Protein AF-A0A966TMI7-F1 (afdb_monomer)

Foldseek 3Di:
DDDDDDDDDDDDDPPPPPDPDDDDPDDDDDDDDDDDDDDDDDDPPPPCPPPPPPPPFDPDPVRVVVVVVVCCVCVLQVPPCVVPPQLVVLLVVLCVVLVADDDLLSVLSSLLSVLVVSLVSLVVVLVVLLVCLQPPFFDLLVLCVQLVPPCCPPCSVVLRDPDDLLVLLVLLLVLLLVFLPQPPQPPPPPPPPDPDDDDDDDDDDDDDDDDDDDDDDDDDDDDDDDDDDDDDDDDDDDDDDDDDDPDPPPPDPPPQDPLNVLSNVLSVVSNVQSVDRHDCVVCVVNLVSVVVNLVCLCVLHGRRNVSCVVVVPCSSSNSSVCSNCVVVSVVSRVVSSVVSSVCSVPVVSSVVSSVVSVVSSVVSVVVSVVVVVVVVVVVD

Sequence (380 aa):
DKEMQASAAGSGSPDDGFGWTPAGAGQASALRSAPKGVAHGQEEKRLKRPLSKRSGGPQSAAGRARASRNAIKHGAYSLHPTQLDVYHEKLCGVEEELKPKGVIAQTLCQDIAHSLVKLQTLNCHERERIRKAEHDAVNLKELASRVDFPWPQTHLENLGSPQALGRLQSEVLRVWRKLAKPPTLPNQTPPRSRPSAKAKPTFKRQALQHKFPGAGPGPTSETQAQVAPDAKRPGAVGLGEGRAQTGQEGISTALLCEADLRTQRMYWQACELFSSPLNQFEQDHFLQDMDVVMLDARQGLGYFGQRLARLGDISALVAYWLLRNQSKLQEATHQLKNERTIAVLTDEHICRAKAHVQRGLREGLNSLLEVQGLKLAHRA

Secondary structure (DSSP, 8-state):
--------------------PPP----------PPP----S---TTS-----S--SPP-SHHHHHHHHHHHIIIIIT---GGGSHHHHHHHHHHHHHH---SHHHHHHHHHHHHHHHHHHHHHHHHHHHHHHHHHSPP-HHHHHHHHT-S-TTTSGGGGTS---HHHHHHHHHHHHHHHSSPP--TT-----------------------------------------------------------------GGG--HHHHHHHHHHHHHHHHTTS---TTTTHHHHHHHHHHHHHHHTT-HHHHHHHHHHT--HHHHHHHHHHTHHHHHHHHHHHHHHHHHHHHT-HHHHHHHHHHHHHHHHHHHHHHHHHHHHHHTT-

pLDDT: mean 76.61, std 23.29, range [31.44, 98.06]

Radius of gyration: 38.31 Å; Cα contacts (8 Å, |Δi|>4): 198; chains: 1; bounding box: 106×89×101 Å

Structure (mmCIF, N/CA/C/O backbone):
data_AF-A0A966TMI7-F1
#
_entry.id   AF-A0A966TMI7-F1
#
loop_
_atom_site.group_PDB
_atom_site.id
_atom_site.type_symbol
_atom_site.label_atom_id
_atom_site.label_alt_id
_atom_site.label_comp_id
_atom_site.label_asym_id
_atom_site.label_entity_id
_atom_site.label_seq_id
_atom_site.pdbx_PDB_ins_code
_atom_site.Cartn_x
_atom_site.Cartn_y
_atom_site.Cartn_z
_atom_site.occupancy
_atom_site.B_iso_or_equiv
_atom_site.auth_seq_id
_atom_site.auth_comp_id
_atom_site.auth_asym_id
_atom_site.auth_atom_id
_atom_site.pdbx_PDB_model_num
ATOM 1 N N . ASP A 1 1 ? 44.356 -4.943 39.336 1.00 56.78 1 ASP A N 1
ATOM 2 C CA . ASP A 1 1 ? 43.702 -6.192 39.768 1.00 56.78 1 ASP A CA 1
ATOM 3 C C . ASP A 1 1 ? 43.068 -6.080 41.141 1.00 56.78 1 ASP A C 1
ATOM 5 O O . ASP A 1 1 ? 43.703 -6.391 42.141 1.00 56.78 1 ASP A O 1
ATOM 9 N N . LYS A 1 2 ? 41.825 -5.588 41.160 1.00 47.22 2 LYS A N 1
ATOM 10 C CA . LYS A 1 2 ? 40.715 -5.948 42.060 1.00 47.22 2 LYS A CA 1
ATOM 11 C C . LYS A 1 2 ? 39.625 -4.880 41.952 1.00 47.22 2 LYS A C 1
ATOM 13 O O . LYS A 1 2 ? 39.909 -3.700 42.087 1.00 47.22 2 LYS A O 1
ATOM 18 N N . GLU A 1 3 ? 38.420 -5.373 41.684 1.00 54.47 3 GLU A N 1
ATOM 19 C CA . GLU A 1 3 ? 37.110 -4.806 42.023 1.00 54.47 3 GLU A CA 1
ATOM 20 C C . GLU A 1 3 ? 36.828 -3.333 41.705 1.00 54.47 3 GLU A C 1
ATOM 22 O O . GLU A 1 3 ? 37.163 -2.439 42.471 1.00 54.47 3 GLU A O 1
ATOM 27 N N . MET A 1 4 ? 36.018 -3.112 40.665 1.00 51.66 4 MET A N 1
ATOM 28 C CA . MET A 1 4 ? 34.866 -2.209 40.756 1.00 51.66 4 MET A CA 1
ATOM 29 C C . MET A 1 4 ? 33.885 -2.458 39.598 1.00 51.66 4 MET A C 1
ATOM 31 O O . MET A 1 4 ? 34.252 -2.270 38.447 1.00 51.66 4 MET A O 1
ATOM 35 N N . GLN A 1 5 ? 32.657 -2.854 39.973 1.00 44.03 5 GLN A N 1
ATOM 36 C CA . GLN A 1 5 ? 31.355 -2.347 39.485 1.00 44.03 5 GLN A CA 1
ATOM 37 C C . GLN A 1 5 ? 31.008 -2.458 37.979 1.00 44.03 5 GLN A C 1
ATOM 39 O O . GLN A 1 5 ? 31.820 -2.203 37.111 1.00 44.03 5 GLN A O 1
ATOM 44 N N . ALA A 1 6 ? 29.778 -2.719 37.541 1.00 39.41 6 ALA A N 1
ATOM 45 C CA . ALA A 1 6 ? 28.525 -3.107 38.169 1.00 39.41 6 ALA A CA 1
ATOM 46 C C . ALA A 1 6 ? 27.569 -3.549 37.039 1.00 39.41 6 ALA A C 1
ATOM 48 O O . ALA A 1 6 ? 27.497 -2.929 35.982 1.00 39.41 6 ALA A O 1
ATOM 49 N N . SER A 1 7 ? 26.869 -4.647 37.295 1.00 41.81 7 SER A N 1
ATOM 50 C CA . SER A 1 7 ? 25.442 -4.894 37.059 1.00 41.81 7 SER A CA 1
ATOM 51 C C . SER A 1 7 ? 24.691 -4.027 36.030 1.00 41.81 7 SER A C 1
ATOM 53 O O . SER A 1 7 ? 24.310 -2.897 36.320 1.00 41.81 7 SER A O 1
ATOM 55 N N . ALA A 1 8 ? 24.300 -4.639 34.909 1.00 37.50 8 ALA A N 1
ATOM 56 C CA . ALA A 1 8 ? 23.123 -4.243 34.137 1.00 37.50 8 ALA A CA 1
ATOM 57 C C . ALA A 1 8 ? 22.189 -5.460 33.988 1.00 37.50 8 ALA A C 1
ATOM 59 O O . ALA A 1 8 ? 22.292 -6.242 33.047 1.00 37.50 8 ALA A O 1
ATOM 60 N N . ALA A 1 9 ? 21.301 -5.626 34.972 1.00 38.12 9 ALA A N 1
ATOM 61 C CA . ALA A 1 9 ? 20.015 -6.302 34.805 1.00 38.12 9 ALA A CA 1
ATOM 62 C C . ALA A 1 9 ? 19.117 -5.343 33.997 1.00 38.12 9 ALA A C 1
ATOM 64 O O . ALA A 1 9 ? 19.136 -4.141 34.233 1.00 38.12 9 ALA A O 1
ATOM 65 N N . GLY A 1 10 ? 18.424 -5.764 32.945 1.00 39.50 10 GLY A N 1
ATOM 66 C CA . GLY A 1 10 ? 17.250 -6.622 33.037 1.00 39.50 10 GLY A CA 1
ATOM 67 C C . GLY A 1 10 ? 16.024 -5.814 32.603 1.00 39.50 10 GLY A C 1
ATOM 68 O O . GLY A 1 10 ? 15.268 -5.342 33.440 1.00 39.50 10 GLY A O 1
ATOM 69 N N . SER A 1 11 ? 15.838 -5.629 31.294 1.00 36.69 11 SER A N 1
ATOM 70 C CA . SER A 1 11 ? 14.600 -5.091 30.717 1.00 36.69 11 SER A CA 1
ATOM 71 C C . SER A 1 11 ? 13.842 -6.232 30.037 1.00 36.69 11 SER A C 1
ATOM 73 O O . SER A 1 11 ? 13.956 -6.450 28.831 1.00 36.69 11 SER A O 1
ATOM 75 N N . GLY A 1 12 ? 13.116 -7.007 30.842 1.00 35.31 12 GLY A N 1
ATOM 76 C CA . GLY A 1 12 ? 12.092 -7.924 30.352 1.00 35.31 12 GLY A CA 1
ATOM 77 C C . GLY A 1 12 ? 10.888 -7.114 29.883 1.00 35.31 12 GLY A C 1
ATOM 78 O O . GLY A 1 12 ? 10.245 -6.437 30.680 1.00 35.31 12 GLY A O 1
ATOM 79 N N . SER A 1 13 ? 10.624 -7.147 28.581 1.00 38.28 13 SER A N 1
ATOM 80 C CA . SER A 1 13 ? 9.407 -6.606 27.982 1.00 38.28 13 SER A CA 1
ATOM 81 C C . SER A 1 13 ? 8.282 -7.633 28.180 1.00 38.28 13 SER A C 1
ATOM 83 O O . SER A 1 13 ? 8.487 -8.791 27.808 1.00 38.28 13 SER A O 1
ATOM 85 N N . PRO A 1 14 ? 7.136 -7.283 28.795 1.00 44.47 14 PRO A N 1
ATOM 86 C CA . PRO A 1 14 ? 5.994 -8.183 28.858 1.00 44.47 14 PRO A CA 1
ATOM 87 C C . PRO A 1 14 ? 5.310 -8.203 27.488 1.00 44.47 14 PRO A C 1
ATOM 89 O O . PRO A 1 14 ? 4.619 -7.269 27.083 1.00 44.47 14 PRO A O 1
ATOM 92 N N . ASP A 1 15 ? 5.590 -9.274 26.759 1.00 39.97 15 ASP A N 1
ATOM 93 C CA . ASP A 1 15 ? 4.954 -9.652 25.507 1.00 39.97 15 ASP A CA 1
ATOM 94 C C . ASP A 1 15 ? 3.575 -10.253 25.846 1.00 39.97 15 ASP A C 1
ATOM 96 O O . ASP A 1 15 ? 3.454 -11.445 26.133 1.00 39.97 15 ASP A O 1
ATOM 100 N N . ASP A 1 16 ? 2.530 -9.418 25.888 1.00 38.38 16 ASP A N 1
ATOM 101 C CA . ASP A 1 16 ? 1.133 -9.854 26.049 1.00 38.38 16 ASP A CA 1
ATOM 102 C C . ASP A 1 16 ? 0.631 -10.499 24.745 1.00 38.38 16 ASP A C 1
ATOM 104 O O . ASP A 1 16 ? -0.198 -9.969 23.996 1.00 38.38 16 ASP A O 1
ATOM 108 N N . GLY A 1 17 ? 1.171 -11.681 24.456 1.00 35.16 17 GLY A N 1
ATOM 109 C CA . GLY A 1 17 ? 0.734 -12.561 23.387 1.00 35.16 17 GLY A CA 1
ATOM 110 C C . GLY A 1 17 ? -0.626 -13.178 23.706 1.00 35.16 17 GLY A C 1
ATOM 111 O O . GLY A 1 17 ? -0.708 -14.291 24.219 1.00 35.16 17 GLY A O 1
ATOM 112 N N . PHE A 1 18 ? -1.715 -12.497 23.339 1.00 42.94 18 PHE A N 1
ATOM 113 C CA . PHE A 1 18 ? -3.044 -13.111 23.230 1.00 42.94 18 PHE A CA 1
ATOM 114 C C . PHE A 1 18 ? -3.078 -14.079 22.034 1.00 42.94 18 PHE A C 1
ATOM 116 O O . PHE A 1 18 ? -3.609 -13.785 20.960 1.00 42.94 18 PHE A O 1
ATOM 123 N N . GLY A 1 19 ? -2.481 -15.255 22.222 1.00 31.44 19 GLY A N 1
ATOM 124 C CA . GLY A 1 19 ? -2.544 -16.377 21.296 1.00 31.44 19 GLY A CA 1
ATOM 125 C C . GLY A 1 19 ? -3.925 -17.026 21.315 1.00 31.44 19 GLY A C 1
ATOM 126 O O . GLY A 1 19 ? -4.199 -17.903 22.129 1.00 31.44 19 GLY A O 1
ATOM 127 N N . TRP A 1 20 ? -4.794 -16.636 20.385 1.00 40.31 20 TRP A N 1
ATOM 128 C CA . TRP A 1 20 ? -5.977 -17.427 20.044 1.00 40.31 20 TRP A CA 1
ATOM 129 C C . TRP A 1 20 ? -5.531 -18.672 19.266 1.00 40.31 20 TRP A C 1
ATOM 131 O O . TRP A 1 20 ? -5.325 -18.618 18.054 1.00 40.31 20 TRP A O 1
ATOM 141 N N . THR A 1 21 ? -5.368 -19.802 19.954 1.00 36.94 21 THR A N 1
ATOM 142 C CA . THR A 1 21 ? -5.274 -21.115 19.301 1.00 36.94 21 THR A CA 1
ATOM 143 C C . THR A 1 21 ? -6.689 -21.648 19.045 1.00 36.94 21 THR A C 1
ATOM 145 O O . THR A 1 21 ? -7.499 -21.705 19.971 1.00 36.94 21 THR A O 1
ATOM 148 N N . PRO A 1 22 ? -7.051 -22.032 17.806 1.00 40.56 22 PRO A N 1
ATOM 149 C CA . PRO A 1 22 ? -8.308 -22.723 17.569 1.00 40.56 22 PRO A CA 1
ATOM 150 C C . PRO A 1 22 ? -8.202 -24.156 18.103 1.00 40.56 22 PRO A C 1
ATOM 152 O O . PRO A 1 22 ? -7.346 -24.937 17.688 1.00 40.56 22 PRO A O 1
ATOM 155 N N . ALA A 1 23 ? -9.077 -24.480 19.052 1.00 38.94 23 ALA A N 1
ATOM 156 C CA . ALA A 1 23 ? -9.167 -25.784 19.680 1.00 38.94 23 ALA A CA 1
ATOM 157 C C . ALA A 1 23 ? -9.450 -26.912 18.667 1.00 38.94 23 ALA A C 1
ATOM 159 O O . ALA A 1 23 ? -10.366 -26.836 17.849 1.00 38.94 23 ALA A O 1
ATOM 160 N N . GLY A 1 24 ? -8.628 -27.956 18.796 1.00 33.66 24 GLY A N 1
ATOM 161 C CA . GLY A 1 24 ? -8.784 -29.356 18.400 1.00 33.66 24 GLY A CA 1
ATOM 162 C C . GLY A 1 24 ? -10.010 -29.779 17.591 1.00 33.66 24 GLY A C 1
ATOM 163 O O . GLY A 1 24 ? -11.116 -29.908 18.112 1.00 33.66 24 GLY A O 1
ATOM 164 N N . ALA A 1 25 ? -9.747 -30.204 16.355 1.00 38.28 25 ALA A N 1
ATOM 165 C CA . ALA A 1 25 ? -10.561 -31.189 15.655 1.00 38.28 25 ALA A CA 1
ATOM 166 C C . ALA A 1 25 ? -10.426 -32.554 16.362 1.00 38.28 25 ALA A C 1
ATOM 168 O O . ALA A 1 25 ? -9.555 -33.361 16.041 1.00 38.28 25 ALA A O 1
ATOM 169 N N . GLY A 1 26 ? -11.274 -32.789 17.364 1.00 34.88 26 GLY A N 1
ATOM 170 C CA . GLY A 1 26 ? -11.438 -34.093 17.996 1.00 34.88 26 GLY A CA 1
ATOM 171 C C . GLY A 1 26 ? -12.101 -35.075 17.032 1.00 34.88 26 GLY A C 1
ATOM 172 O O . GLY A 1 26 ? -13.270 -34.923 16.681 1.00 34.88 26 GLY A O 1
ATOM 173 N N . GLN A 1 27 ? -11.346 -36.087 16.608 1.00 40.22 27 GLN A N 1
ATOM 174 C CA . GLN A 1 27 ? -11.879 -37.284 15.966 1.00 40.22 27 GLN A CA 1
ATOM 175 C C . GLN A 1 27 ? -12.645 -38.093 17.018 1.00 40.22 27 GLN A C 1
ATOM 177 O O . GLN A 1 27 ? -12.051 -38.600 17.967 1.00 40.22 27 GLN A O 1
ATOM 182 N N . ALA A 1 28 ? -13.962 -38.210 16.849 1.00 37.22 28 ALA A N 1
ATOM 183 C CA . ALA A 1 28 ? -14.799 -39.097 17.642 1.00 37.22 28 ALA A CA 1
ATOM 184 C C . ALA A 1 28 ? -15.343 -40.231 16.764 1.00 37.22 28 ALA A C 1
ATOM 186 O O . ALA A 1 28 ? -16.093 -40.024 15.812 1.00 37.22 28 ALA A O 1
ATOM 187 N N . SER A 1 29 ? -14.878 -41.418 17.137 1.00 36.81 29 SER A N 1
ATOM 188 C CA . SER A 1 29 ? -15.286 -42.787 16.852 1.00 36.81 29 SER A CA 1
ATOM 189 C C . SER A 1 29 ? -16.645 -43.049 16.204 1.00 36.81 29 SER A C 1
ATOM 191 O O . SER A 1 29 ? -17.704 -42.606 16.643 1.00 36.81 29 SER A O 1
ATOM 193 N N . ALA A 1 30 ? -16.572 -43.942 15.220 1.00 40.12 30 ALA A N 1
ATOM 194 C CA . ALA A 1 30 ? -17.668 -44.703 14.660 1.00 40.12 30 ALA A CA 1
ATOM 195 C C . ALA A 1 30 ? -18.235 -45.752 15.643 1.00 40.12 30 ALA A C 1
ATOM 197 O O . ALA A 1 30 ? -17.555 -46.205 16.562 1.00 40.12 30 ALA A O 1
ATOM 198 N N . LEU A 1 31 ? -19.446 -46.210 15.298 1.00 39.91 31 LEU A N 1
ATOM 199 C CA . LEU A 1 31 ? -20.137 -47.436 15.728 1.00 39.91 31 LEU A CA 1
ATOM 200 C C . LEU A 1 31 ? -20.840 -47.397 17.095 1.00 39.91 31 LEU A C 1
ATOM 202 O O . LEU A 1 31 ? -20.227 -47.647 18.128 1.00 39.91 31 LEU A O 1
ATOM 206 N N . ARG A 1 32 ? -22.179 -47.280 17.060 1.00 36.12 32 ARG A N 1
ATOM 207 C CA . ARG A 1 32 ? -23.099 -48.288 17.636 1.00 36.12 32 ARG A CA 1
ATOM 208 C C . ARG A 1 32 ? -24.574 -48.038 17.272 1.00 36.12 32 ARG A C 1
ATOM 210 O O . ARG A 1 32 ? -25.163 -47.028 17.627 1.00 36.12 32 ARG A O 1
ATOM 217 N N . SER A 1 33 ? -25.115 -49.019 16.545 1.00 38.03 33 SER A N 1
ATOM 218 C CA . SER A 1 33 ? -26.470 -49.603 16.606 1.00 38.03 33 SER A CA 1
ATOM 219 C C . SER A 1 33 ? -27.698 -48.700 16.804 1.00 38.03 33 SER A C 1
ATOM 221 O O . SER A 1 33 ? -28.004 -48.261 17.910 1.00 38.03 33 SER A O 1
ATOM 223 N N . ALA A 1 34 ? -28.494 -48.597 15.736 1.00 39.22 34 ALA A N 1
ATOM 224 C CA . ALA A 1 34 ? -29.881 -48.146 15.748 1.00 39.22 34 ALA A CA 1
ATOM 225 C C . ALA A 1 34 ? -30.833 -49.200 16.361 1.00 39.22 34 ALA A C 1
ATOM 227 O O . ALA A 1 34 ? -30.717 -50.382 16.018 1.00 39.22 34 ALA A O 1
ATOM 228 N N . PRO A 1 35 ? -31.823 -48.803 17.182 1.00 45.56 35 PRO A N 1
ATOM 229 C CA . PRO A 1 35 ? -32.962 -49.650 17.504 1.00 45.56 35 PRO A CA 1
ATOM 230 C C . PRO A 1 35 ? -34.033 -49.562 16.407 1.00 45.56 35 PRO A C 1
ATOM 232 O O . PRO A 1 35 ? -34.427 -48.486 15.954 1.00 45.56 35 PRO A O 1
ATOM 235 N N . LYS A 1 36 ? -34.496 -50.737 15.974 1.00 47.16 36 LYS A N 1
ATOM 236 C CA . LYS A 1 36 ? -35.622 -50.924 15.057 1.00 47.16 36 LYS A CA 1
ATOM 237 C C . LYS A 1 36 ? -36.948 -50.668 15.780 1.00 47.16 36 LYS A C 1
ATOM 239 O O . LYS A 1 36 ? -37.198 -51.274 16.812 1.00 47.16 36 LYS A O 1
ATOM 244 N N . GLY A 1 37 ? -37.815 -49.896 15.126 1.00 40.97 37 GLY A N 1
ATOM 245 C CA . GLY A 1 37 ? -39.253 -50.160 15.054 1.00 40.97 37 GLY A CA 1
ATOM 246 C C . GLY A 1 37 ? -40.121 -49.705 16.225 1.00 40.97 37 GLY A C 1
ATOM 247 O O . GLY A 1 37 ? -40.266 -50.424 17.202 1.00 40.97 37 GLY A O 1
ATOM 248 N N . VAL A 1 38 ? -40.857 -48.611 16.014 1.00 41.53 38 VAL A N 1
ATOM 249 C CA . VAL A 1 38 ? -42.263 -48.525 16.433 1.00 41.53 38 VAL A CA 1
ATOM 250 C C . VAL A 1 38 ? -43.048 -47.917 15.276 1.00 41.53 38 VAL A C 1
ATOM 252 O O . VAL A 1 38 ? -42.757 -46.814 14.813 1.00 41.53 38 VAL A O 1
ATOM 255 N N . ALA A 1 39 ? -43.999 -48.693 14.769 1.00 47.28 39 ALA A N 1
ATOM 256 C CA . ALA A 1 39 ? -44.943 -48.298 13.743 1.00 47.28 39 ALA A CA 1
ATOM 257 C C . ALA A 1 39 ? -46.219 -47.726 14.381 1.00 47.28 39 ALA A C 1
ATOM 259 O O . ALA A 1 39 ? -46.674 -48.215 15.408 1.00 47.28 39 ALA A O 1
ATOM 260 N N . HIS A 1 40 ? -46.797 -46.756 13.671 1.00 46.88 40 HIS A N 1
ATOM 261 C CA . HIS A 1 40 ? -48.177 -46.263 13.733 1.00 46.88 40 HIS A CA 1
ATOM 262 C C . HIS A 1 40 ? -48.668 -45.498 14.970 1.00 46.88 40 HIS A C 1
ATOM 264 O O . HIS A 1 40 ? -48.883 -46.040 16.045 1.00 46.88 40 HIS A O 1
ATOM 270 N N . GLY A 1 41 ? -49.015 -44.230 14.721 1.00 44.28 41 GLY A N 1
ATOM 271 C CA . GLY A 1 41 ? -49.832 -43.417 15.616 1.00 44.28 41 GLY A CA 1
ATOM 272 C C . GLY A 1 41 ? -49.989 -41.982 15.121 1.00 44.28 41 GLY A C 1
ATOM 273 O O . GLY A 1 41 ? -49.406 -41.082 15.698 1.00 44.28 41 GLY A O 1
ATOM 274 N N . GLN A 1 42 ? -50.766 -41.801 14.048 1.00 48.03 42 GLN A N 1
ATOM 275 C CA . GLN A 1 42 ? -51.334 -40.531 13.563 1.00 48.03 42 GLN A CA 1
ATOM 276 C C . GLN A 1 42 ? -50.353 -39.423 13.125 1.00 48.03 42 GLN A C 1
ATOM 278 O O . GLN A 1 42 ? -49.831 -38.638 13.908 1.00 48.03 42 GLN A O 1
ATOM 283 N N . GLU A 1 43 ? -50.187 -39.290 11.805 1.00 47.91 43 GLU A N 1
ATOM 284 C CA . GLU A 1 43 ? -49.639 -38.079 11.196 1.00 47.91 43 GLU A CA 1
ATOM 285 C C . GLU A 1 43 ? -50.588 -36.897 11.440 1.00 47.91 43 GLU A C 1
ATOM 287 O O . GLU A 1 43 ? -51.616 -36.745 10.774 1.00 47.91 43 GLU A O 1
ATOM 292 N N . GLU A 1 44 ? -50.229 -36.024 12.380 1.00 52.75 44 GLU A N 1
ATOM 293 C CA . GLU A 1 44 ? -50.842 -34.707 12.522 1.00 52.75 44 GLU A CA 1
ATOM 294 C C . GLU A 1 44 ? -50.634 -33.894 11.231 1.00 52.75 44 GLU A C 1
ATOM 296 O O . GLU A 1 44 ? -49.636 -33.191 11.040 1.00 52.75 44 GLU A O 1
ATOM 301 N N . LYS A 1 45 ? -51.634 -33.933 10.341 1.00 55.53 45 LYS A N 1
ATOM 302 C CA . LYS A 1 45 ? -51.738 -33.136 9.100 1.00 55.53 45 LYS A CA 1
ATOM 303 C C . LYS A 1 45 ? -51.652 -31.612 9.302 1.00 55.53 45 LYS A C 1
ATOM 305 O O . LYS A 1 45 ? -51.727 -30.864 8.330 1.00 55.53 45 LYS A O 1
ATOM 310 N N . ARG A 1 46 ? -51.490 -31.122 10.535 1.00 56.44 46 ARG A N 1
ATOM 311 C CA . ARG A 1 46 ? -51.383 -29.693 10.860 1.00 56.44 46 ARG A CA 1
ATOM 312 C C . ARG A 1 46 ? -49.954 -29.158 10.984 1.00 56.44 46 ARG A C 1
ATOM 314 O O . ARG A 1 46 ? -49.795 -27.944 10.908 1.00 56.44 46 ARG A O 1
ATOM 321 N N . LEU A 1 47 ? -48.927 -30.005 11.112 1.00 56.62 47 LEU A N 1
ATOM 322 C CA . LEU A 1 47 ? -47.565 -29.542 11.443 1.00 56.62 47 LEU A CA 1
ATOM 323 C C . LEU A 1 47 ? -46.525 -29.646 10.322 1.00 56.62 47 LEU A C 1
ATOM 325 O O . LEU A 1 47 ? -45.427 -29.115 10.459 1.00 56.62 47 LEU A O 1
ATOM 329 N N . LYS A 1 48 ? -46.861 -30.238 9.173 1.00 53.22 48 LYS A N 1
ATOM 330 C CA . LYS A 1 48 ? -45.962 -30.285 8.011 1.00 53.22 48 LYS A CA 1
ATOM 331 C C . LYS A 1 48 ? -46.575 -29.561 6.820 1.00 53.22 48 LYS A C 1
ATOM 333 O O . LYS A 1 48 ? -46.952 -30.177 5.828 1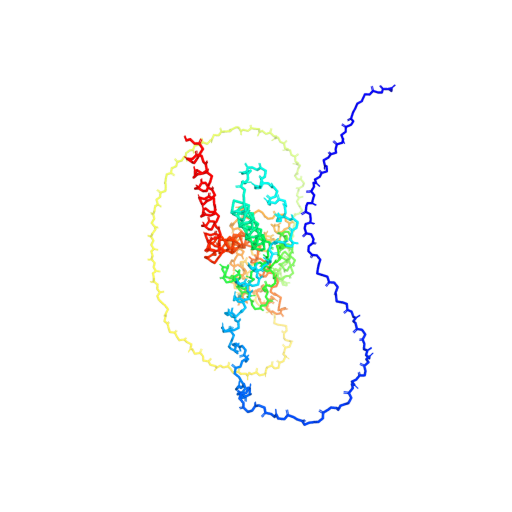.00 53.22 48 LYS A O 1
ATOM 338 N N . ARG A 1 49 ? -46.622 -28.223 6.879 1.00 61.97 49 ARG A N 1
ATOM 339 C CA . ARG A 1 49 ? -46.537 -27.459 5.624 1.00 61.97 49 ARG A CA 1
ATOM 340 C C . ARG A 1 49 ? -45.226 -27.910 4.971 1.00 61.97 49 ARG A C 1
ATOM 342 O O . ARG A 1 49 ? -44.200 -27.810 5.646 1.00 61.97 49 ARG A O 1
ATOM 349 N N . PRO A 1 50 ? -45.219 -28.441 3.735 1.00 57.25 50 PRO A N 1
ATOM 350 C CA . PRO A 1 50 ? -43.964 -28.721 3.059 1.00 57.25 50 PRO A CA 1
ATOM 351 C C . PRO A 1 50 ? -43.189 -27.409 3.067 1.00 57.25 50 PRO A C 1
ATOM 353 O O . PRO A 1 50 ? -43.675 -26.410 2.530 1.00 57.25 50 PRO A O 1
ATOM 356 N N . LEU A 1 51 ? -42.037 -27.373 3.748 1.00 55.62 51 LEU A N 1
ATOM 357 C CA . LEU A 1 51 ? -41.122 -26.255 3.604 1.00 55.62 51 LEU A CA 1
ATOM 358 C C . LEU A 1 51 ? -40.811 -26.213 2.113 1.00 55.62 51 LEU A C 1
ATOM 360 O O . LEU A 1 51 ? -40.069 -27.050 1.598 1.00 55.62 51 LEU A O 1
ATOM 364 N N . SER A 1 52 ? -41.461 -25.286 1.398 1.00 58.41 52 SER A N 1
ATOM 365 C CA . SER A 1 52 ? -41.131 -24.998 0.009 1.00 58.41 52 SER A CA 1
ATOM 366 C C . SER A 1 52 ? -39.615 -24.858 -0.038 1.00 58.41 52 SER A C 1
ATOM 368 O O . SER A 1 52 ? -39.058 -24.304 0.912 1.00 58.41 52 SER A O 1
ATOM 370 N N . LYS A 1 53 ? -38.963 -25.395 -1.074 1.00 59.00 53 LYS A N 1
ATOM 371 C CA . LYS A 1 53 ? -37.503 -25.435 -1.299 1.00 59.00 53 LYS A CA 1
ATOM 372 C C . LYS A 1 53 ? -36.859 -24.026 -1.350 1.00 59.00 53 LYS A C 1
ATOM 374 O O . LYS A 1 53 ? -36.210 -23.660 -2.320 1.00 59.00 53 LYS A O 1
ATOM 379 N N . ARG A 1 54 ? -37.100 -23.193 -0.341 1.00 53.12 54 ARG A N 1
ATOM 380 C CA . ARG A 1 54 ? -37.029 -21.727 -0.341 1.00 53.12 54 ARG A CA 1
ATOM 381 C C . ARG A 1 54 ? -36.401 -21.179 0.945 1.00 53.12 54 ARG A C 1
ATOM 383 O O . ARG A 1 54 ? -36.448 -19.979 1.172 1.00 53.12 54 ARG A O 1
ATOM 390 N N . SER A 1 55 ? -35.789 -22.038 1.763 1.00 60.38 55 SER A N 1
ATOM 391 C CA . SER A 1 55 ? -34.949 -21.635 2.901 1.00 60.38 55 SER A CA 1
ATOM 392 C C . SER A 1 55 ? -33.451 -21.825 2.637 1.00 60.38 55 SER A C 1
ATOM 394 O O . SER A 1 55 ? -32.651 -21.818 3.568 1.00 60.38 55 SER A O 1
ATOM 396 N N . GLY A 1 56 ? -33.045 -22.007 1.378 1.00 59.56 56 GLY A N 1
ATOM 397 C CA . GLY A 1 56 ? -31.645 -21.857 1.000 1.00 59.56 56 GLY A CA 1
ATOM 398 C C . GLY A 1 56 ? -31.340 -20.368 0.974 1.00 59.56 56 GLY A C 1
ATOM 399 O O . GLY A 1 56 ? -32.013 -19.638 0.250 1.00 59.56 56 GLY A O 1
ATOM 400 N N . GLY A 1 57 ? -30.386 -19.914 1.785 1.00 79.88 57 GLY A N 1
ATOM 401 C CA . GLY A 1 57 ? -29.984 -18.511 1.866 1.00 79.88 57 GLY A CA 1
ATOM 402 C C . GLY A 1 57 ? -29.692 -17.861 0.501 1.00 79.88 57 GLY A C 1
ATOM 403 O O . GLY A 1 57 ? -29.696 -18.522 -0.542 1.00 79.88 57 GLY A O 1
ATOM 404 N N . PRO A 1 58 ? -29.439 -16.544 0.484 1.00 84.25 58 PRO A N 1
ATOM 405 C CA . PRO A 1 58 ? -29.319 -15.787 -0.756 1.00 84.25 58 PRO A CA 1
ATOM 406 C C . PRO A 1 58 ? -28.335 -16.436 -1.744 1.00 84.25 58 PRO A C 1
ATOM 408 O O . PRO A 1 58 ? -27.160 -16.608 -1.437 1.00 84.25 58 PRO A O 1
ATOM 411 N N . GLN A 1 59 ? -28.825 -16.786 -2.937 1.00 84.44 59 GLN A N 1
ATOM 412 C CA . GLN A 1 59 ? -28.041 -17.476 -3.974 1.00 84.44 59 GLN A CA 1
ATOM 413 C C . GLN A 1 59 ? -27.145 -16.521 -4.778 1.00 84.44 59 GLN A C 1
ATOM 415 O O . GLN A 1 59 ? -26.142 -16.937 -5.356 1.00 84.44 59 GLN A O 1
ATOM 420 N N . SER A 1 60 ? -27.481 -15.227 -4.809 1.00 88.12 60 SER A N 1
ATOM 421 C CA . SER A 1 60 ? -26.695 -14.220 -5.522 1.00 88.12 60 SER A CA 1
ATOM 422 C C . SER A 1 60 ? -25.423 -13.853 -4.755 1.00 88.12 60 SER A C 1
ATOM 424 O O . SER A 1 60 ? -25.418 -13.819 -3.525 1.00 88.12 60 SER A O 1
ATOM 426 N N . ALA A 1 61 ? -24.344 -13.511 -5.468 1.00 83.75 61 ALA A N 1
ATOM 427 C CA . ALA A 1 61 ? -23.094 -13.064 -4.845 1.00 83.75 61 ALA A CA 1
ATOM 428 C C . ALA A 1 61 ? -23.311 -11.840 -3.932 1.00 83.75 61 ALA A C 1
ATOM 430 O O . ALA A 1 61 ? -22.823 -11.813 -2.804 1.00 83.75 61 ALA A O 1
ATOM 431 N N . ALA A 1 62 ? -24.134 -10.882 -4.375 1.00 81.94 62 ALA A N 1
ATOM 432 C CA . ALA A 1 62 ? -24.528 -9.721 -3.579 1.00 81.94 62 ALA A CA 1
ATOM 433 C C . ALA A 1 62 ? -25.317 -10.111 -2.317 1.00 81.94 62 ALA A C 1
ATOM 435 O O . ALA A 1 62 ? -25.095 -9.558 -1.241 1.00 81.94 62 ALA A O 1
ATOM 436 N N . GLY A 1 63 ? -26.226 -11.082 -2.426 1.00 84.88 63 GLY A N 1
ATOM 437 C CA . GLY A 1 63 ? -26.994 -11.565 -1.287 1.00 84.88 63 GLY A CA 1
ATOM 438 C C . GLY A 1 63 ? -26.136 -12.359 -0.295 1.00 84.88 63 GLY A C 1
ATOM 439 O O . GLY A 1 63 ? -26.273 -12.149 0.908 1.00 84.88 63 GLY A O 1
ATOM 440 N N . ARG A 1 64 ? -25.193 -13.186 -0.770 1.00 85.06 64 ARG A N 1
ATOM 441 C CA . ARG A 1 64 ? -24.190 -13.856 0.079 1.00 85.06 64 ARG A CA 1
ATOM 442 C C . ARG A 1 64 ? -23.310 -12.848 0.814 1.00 85.06 64 ARG A C 1
ATOM 444 O O . ARG A 1 64 ? -23.108 -13.007 2.010 1.00 85.06 64 ARG A O 1
ATOM 451 N N . ALA A 1 65 ? -22.866 -11.783 0.143 1.00 76.06 65 ALA A N 1
ATOM 452 C CA . ALA A 1 65 ? -22.101 -10.702 0.769 1.00 76.06 65 ALA A CA 1
ATOM 453 C C . ALA A 1 65 ? -22.913 -9.935 1.832 1.00 76.06 65 ALA A C 1
ATOM 455 O O . ALA A 1 65 ? -22.380 -9.549 2.871 1.00 76.06 65 ALA A O 1
ATOM 456 N N . ARG A 1 66 ? -24.222 -9.730 1.619 1.00 76.94 66 ARG A N 1
ATOM 457 C CA . ARG A 1 66 ? -25.110 -9.167 2.655 1.00 76.94 66 ARG A CA 1
ATOM 458 C C . ARG A 1 66 ? -25.300 -10.128 3.830 1.00 76.94 66 ARG A C 1
ATOM 460 O O . ARG A 1 66 ? -25.256 -9.694 4.977 1.00 76.94 66 ARG A O 1
ATOM 467 N N . ALA A 1 67 ? -25.482 -11.420 3.563 1.00 76.75 67 ALA A N 1
ATOM 468 C CA . ALA A 1 67 ? -25.639 -12.433 4.604 1.00 76.75 67 ALA A CA 1
ATOM 469 C C . ALA A 1 67 ? -24.359 -12.618 5.437 1.00 76.75 67 ALA A C 1
ATOM 471 O O . ALA A 1 67 ? -24.448 -12.693 6.660 1.00 76.75 67 ALA A O 1
ATOM 472 N N . SER A 1 68 ? -23.174 -12.609 4.816 1.00 70.44 68 SER A N 1
ATOM 473 C CA . SER A 1 68 ? -21.897 -12.669 5.539 1.00 70.44 68 SER A CA 1
ATOM 474 C C . SER A 1 68 ? -21.662 -11.417 6.388 1.00 70.44 68 SER A C 1
ATOM 476 O O . SER A 1 68 ? -21.213 -11.526 7.526 1.00 70.44 68 SER A O 1
ATOM 478 N N . ARG A 1 69 ? -22.063 -10.233 5.905 1.00 65.94 69 ARG A N 1
ATOM 479 C CA . ARG A 1 69 ? -22.071 -9.002 6.715 1.00 65.94 69 ARG A CA 1
ATOM 480 C C . ARG A 1 69 ? -23.009 -9.096 7.916 1.00 65.94 69 ARG A C 1
ATOM 482 O O . ARG A 1 69 ? -22.644 -8.627 8.987 1.00 65.94 69 ARG A O 1
ATOM 489 N N . ASN A 1 70 ? -24.169 -9.740 7.782 1.00 65.38 70 ASN A N 1
ATOM 490 C CA . ASN A 1 70 ? -25.045 -10.017 8.926 1.00 65.38 70 ASN A CA 1
ATOM 491 C C . ASN A 1 70 ? -24.417 -11.013 9.909 1.00 65.38 70 ASN A C 1
ATOM 493 O O . ASN A 1 70 ? -24.544 -10.824 11.113 1.00 65.38 70 ASN A O 1
ATOM 497 N N . ALA A 1 71 ? -23.705 -12.034 9.429 1.00 58.12 71 ALA A N 1
ATOM 498 C CA . ALA A 1 71 ? -22.969 -12.950 10.298 1.00 58.12 71 ALA A CA 1
ATOM 499 C C . ALA A 1 71 ? -21.842 -12.241 11.064 1.00 58.12 71 ALA A C 1
ATOM 501 O O . ALA A 1 71 ? -21.597 -12.580 12.210 1.00 58.12 71 ALA A O 1
ATOM 502 N N . ILE A 1 72 ? -21.212 -11.212 10.493 1.00 57.81 72 ILE A N 1
ATOM 503 C CA . ILE A 1 72 ? -20.281 -10.348 11.234 1.00 57.81 72 ILE A CA 1
ATOM 504 C C . ILE A 1 72 ? -21.055 -9.473 12.224 1.00 57.81 72 ILE A C 1
ATOM 506 O O . ILE A 1 72 ? -20.715 -9.470 13.399 1.00 57.81 72 ILE A O 1
ATOM 510 N N . LYS A 1 73 ? -22.140 -8.815 11.786 1.00 57.81 73 LYS A N 1
ATOM 511 C CA . LYS A 1 73 ? -23.012 -7.944 12.601 1.00 57.81 73 LYS A CA 1
ATOM 512 C C . LYS A 1 73 ? -23.629 -8.647 13.814 1.00 57.81 73 LYS A C 1
ATOM 514 O O . LYS A 1 73 ? -23.862 -8.009 14.833 1.00 57.81 73 LYS A O 1
ATOM 519 N N . HIS A 1 74 ? -23.895 -9.942 13.704 1.00 57.84 74 HIS A N 1
ATOM 520 C CA . HIS A 1 74 ? -24.453 -10.739 14.787 1.00 57.84 74 HIS A CA 1
ATOM 521 C C . HIS A 1 74 ? -23.381 -11.613 15.443 1.00 57.84 74 HIS A C 1
ATOM 523 O O . HIS A 1 74 ? -23.221 -11.540 16.647 1.00 57.84 74 HIS A O 1
ATOM 529 N N . GLY A 1 75 ? -22.566 -12.361 14.708 1.00 59.06 75 GLY A N 1
ATOM 530 C CA . GLY A 1 75 ? -21.579 -13.288 15.275 1.00 59.06 75 GLY A CA 1
ATOM 531 C C . GLY A 1 75 ? -20.419 -12.617 16.013 1.00 59.06 75 GLY A C 1
ATOM 532 O O . GLY A 1 75 ? -20.111 -13.019 17.129 1.00 59.06 75 GLY A O 1
ATOM 533 N N . ALA A 1 76 ? -19.814 -11.560 15.456 1.00 55.56 76 ALA A N 1
ATOM 534 C CA . ALA A 1 76 ? -18.691 -10.883 16.121 1.00 55.56 76 ALA A CA 1
ATOM 535 C C . ALA A 1 76 ? -19.136 -10.036 17.331 1.00 55.56 76 ALA A C 1
ATOM 537 O O . ALA A 1 76 ? -18.345 -9.784 18.233 1.00 55.56 76 ALA A O 1
ATOM 538 N N . TYR A 1 77 ? -20.409 -9.623 17.366 1.00 58.75 77 TYR A N 1
ATOM 539 C CA . TYR A 1 77 ? -20.978 -8.770 18.418 1.00 58.75 77 TYR A CA 1
ATOM 540 C C . TYR A 1 77 ? -21.805 -9.542 19.464 1.00 58.75 77 TYR A C 1
ATOM 542 O O . TYR A 1 77 ? -22.219 -8.944 20.458 1.00 58.75 77 TYR A O 1
ATOM 550 N N . SER A 1 78 ? -22.063 -10.841 19.254 1.00 61.94 78 SER A N 1
ATOM 551 C CA . SER A 1 78 ? -22.875 -11.689 20.153 1.00 61.94 78 SER A CA 1
ATOM 552 C C . SER A 1 78 ? -22.048 -12.622 21.033 1.00 61.94 78 SER A C 1
ATOM 554 O O . SER A 1 78 ? -22.613 -13.547 21.614 1.00 61.94 78 SER A O 1
ATOM 556 N N . LEU A 1 79 ? -20.732 -12.410 21.153 1.00 64.25 79 LEU A N 1
ATOM 557 C CA . LEU A 1 79 ? -19.964 -13.082 22.202 1.00 64.25 79 LEU A CA 1
ATOM 558 C C . LEU A 1 79 ? -20.627 -12.766 23.541 1.00 64.25 79 LEU A C 1
ATOM 560 O O . LEU A 1 79 ? -20.800 -11.593 23.864 1.00 64.25 79 LEU A O 1
ATOM 564 N N . HIS A 1 80 ? -21.041 -13.807 24.266 1.00 71.44 80 HIS A N 1
ATOM 565 C CA . HIS A 1 80 ? -21.662 -13.675 25.577 1.00 71.44 80 HIS A CA 1
ATOM 566 C C . HIS A 1 80 ? -20.550 -13.308 26.569 1.00 71.44 80 HIS A C 1
ATOM 568 O O . HIS A 1 80 ? -19.760 -14.179 26.937 1.00 71.44 80 HIS A O 1
ATOM 574 N N . PRO A 1 81 ? -20.411 -12.033 26.980 1.00 70.44 81 PRO A N 1
ATOM 575 C CA . PRO A 1 81 ? -19.197 -11.573 27.658 1.00 70.44 81 PRO A CA 1
ATOM 576 C C . PRO A 1 81 ? -19.028 -12.192 29.043 1.00 70.44 81 PRO A C 1
ATOM 578 O O . PRO A 1 81 ? -17.921 -12.266 29.549 1.00 70.44 81 PRO A O 1
ATOM 581 N N . THR A 1 82 ? -20.119 -12.699 29.618 1.00 70.75 82 THR A N 1
ATOM 582 C CA . THR A 1 82 ? -20.185 -13.331 30.940 1.00 70.75 82 THR A CA 1
ATOM 583 C C . THR A 1 82 ? -19.342 -14.599 31.084 1.00 70.75 82 THR A C 1
ATOM 585 O O . THR A 1 82 ? -19.232 -15.110 32.187 1.00 70.75 82 THR A O 1
ATOM 588 N N . GLN A 1 83 ? -18.792 -15.141 29.995 1.00 76.62 83 GLN A N 1
ATOM 589 C CA . GLN A 1 83 ? -17.898 -16.306 30.025 1.00 76.62 83 GLN A CA 1
ATOM 590 C C . GLN A 1 83 ? -16.412 -15.923 29.953 1.00 76.62 83 GLN A C 1
ATOM 592 O O . GLN A 1 83 ? -15.562 -16.804 29.894 1.00 76.62 83 GLN A O 1
ATOM 597 N N . LEU A 1 84 ? -16.093 -14.627 29.900 1.00 83.44 84 LEU A N 1
ATOM 598 C CA . LEU A 1 84 ? -14.726 -14.132 29.768 1.00 83.44 84 LEU A CA 1
ATOM 599 C C . LEU A 1 84 ? -14.204 -13.659 31.126 1.00 83.44 84 LEU A C 1
ATOM 601 O O . LEU A 1 84 ? -14.874 -12.882 31.801 1.00 83.44 84 LEU A O 1
ATOM 605 N N . ASP A 1 85 ? -12.970 -14.022 31.477 1.00 90.69 85 ASP A N 1
ATOM 606 C CA . ASP A 1 85 ? -12.309 -13.548 32.706 1.00 90.69 85 ASP A CA 1
ATOM 607 C C . ASP A 1 85 ? -12.273 -12.012 32.784 1.00 90.69 85 ASP A C 1
ATOM 609 O O . ASP A 1 85 ? -12.509 -11.414 33.833 1.00 90.69 85 ASP A O 1
ATOM 613 N N . VAL A 1 86 ? -12.101 -11.363 31.627 1.00 91.44 86 VAL A N 1
ATOM 614 C CA . VAL A 1 86 ? -12.127 -9.900 31.472 1.00 91.44 86 VAL A CA 1
ATOM 615 C C . VAL A 1 86 ? -13.456 -9.298 31.945 1.00 91.44 86 VAL A C 1
ATOM 617 O O . VAL A 1 86 ? -13.479 -8.180 32.449 1.00 91.44 86 VAL A O 1
ATOM 620 N N . TYR A 1 87 ? -14.578 -10.011 31.811 1.00 95.06 87 TYR A N 1
ATOM 621 C CA . TYR A 1 87 ? -15.858 -9.528 32.329 1.00 95.06 87 TYR A CA 1
ATOM 622 C C . TYR A 1 87 ? -15.889 -9.499 33.849 1.00 95.06 87 TYR A C 1
ATOM 624 O O . TYR A 1 87 ? -16.321 -8.495 34.412 1.00 95.06 87 TYR A O 1
ATOM 632 N N . HIS A 1 88 ? -15.404 -10.552 34.505 1.00 95.50 88 HIS A N 1
ATOM 633 C CA . HIS A 1 88 ? -15.346 -10.591 35.962 1.00 95.50 88 HIS A CA 1
ATOM 634 C C . HIS A 1 88 ? -14.392 -9.530 36.515 1.00 95.50 88 HIS A C 1
ATOM 636 O O . HIS A 1 88 ? -14.761 -8.836 37.454 1.00 95.50 88 HIS A O 1
ATOM 642 N N . GLU A 1 89 ? -13.239 -9.314 35.874 1.00 96.38 89 GLU A N 1
ATOM 643 C CA . GLU A 1 89 ? -12.323 -8.216 36.219 1.00 96.38 89 GLU A CA 1
ATOM 644 C C . GLU A 1 89 ? -13.028 -6.849 36.150 1.00 96.38 89 GLU A C 1
ATOM 646 O O . GLU A 1 89 ? -12.978 -6.065 37.099 1.00 96.38 89 GLU A O 1
ATOM 651 N N . LYS A 1 90 ? -13.734 -6.565 35.044 1.00 96.38 90 LYS A N 1
ATOM 652 C CA . LYS A 1 90 ? -14.465 -5.298 34.890 1.00 96.38 90 LYS A CA 1
ATOM 653 C C . LYS A 1 90 ? -15.631 -5.177 35.860 1.00 96.38 90 LYS A C 1
ATOM 655 O O . LYS A 1 90 ? -15.873 -4.080 36.351 1.00 96.38 90 LYS A O 1
ATOM 660 N N . LEU A 1 91 ? -16.337 -6.268 36.149 1.00 96.94 91 LEU A N 1
ATOM 661 C CA . LEU A 1 91 ? -17.426 -6.266 37.119 1.00 96.94 91 LEU A CA 1
ATOM 662 C C . LEU A 1 91 ? -16.914 -5.957 38.525 1.00 96.94 91 LEU A C 1
ATOM 664 O O . LEU A 1 91 ? -17.442 -5.042 39.149 1.00 96.94 91 LEU A O 1
ATOM 668 N N . CYS A 1 92 ? -15.863 -6.644 38.982 1.00 97.62 92 CYS A N 1
ATOM 669 C CA . CYS A 1 92 ? -15.248 -6.374 40.279 1.00 97.62 92 CYS A CA 1
ATOM 670 C C . CYS A 1 92 ? -14.816 -4.907 40.391 1.00 97.62 92 CYS A C 1
ATOM 672 O O . CYS A 1 92 ? -15.183 -4.246 41.357 1.00 97.62 92 CYS A O 1
ATOM 674 N N . GLY A 1 93 ? -14.144 -4.359 39.371 1.00 97.50 93 GLY A N 1
ATOM 675 C CA . GLY A 1 93 ? -13.753 -2.945 39.369 1.00 97.50 93 GLY A CA 1
ATOM 676 C C . GLY A 1 93 ? -14.944 -1.981 39.465 1.00 97.50 93 GLY A C 1
ATOM 677 O O . GLY A 1 93 ? -14.922 -1.041 40.257 1.00 97.50 93 GLY A O 1
ATOM 678 N N . VAL A 1 94 ? -16.020 -2.238 38.712 1.00 97.50 94 VAL A N 1
ATOM 679 C CA . VAL A 1 94 ? -17.249 -1.423 38.753 1.00 97.50 94 VAL A CA 1
ATOM 680 C C . VAL A 1 94 ? -17.946 -1.524 40.116 1.00 97.50 94 VAL A C 1
ATOM 682 O O . VAL A 1 94 ? -18.443 -0.524 40.636 1.00 97.50 94 VAL A O 1
ATOM 685 N N . GLU A 1 95 ? -17.997 -2.713 40.717 1.00 97.62 95 GLU A N 1
ATOM 686 C CA . GLU A 1 95 ? -18.603 -2.927 42.035 1.00 97.62 95 GLU A CA 1
ATOM 687 C C . GLU A 1 95 ? -17.796 -2.274 43.165 1.00 97.62 95 GLU A C 1
ATOM 689 O O . GLU A 1 95 ? -18.389 -1.668 44.063 1.00 97.62 95 GLU A O 1
ATOM 694 N N . GLU A 1 96 ? -16.465 -2.343 43.109 1.00 97.56 96 GLU A N 1
ATOM 695 C CA . GLU A 1 96 ? -15.560 -1.701 44.068 1.00 97.56 96 GLU A CA 1
ATOM 696 C C . GLU A 1 96 ? -15.675 -0.171 44.036 1.00 97.56 96 GLU A C 1
ATOM 698 O O . GLU A 1 96 ? -15.738 0.471 45.093 1.00 97.56 96 GLU A O 1
ATOM 703 N N . GLU A 1 97 ? -15.749 0.411 42.836 1.00 97.12 97 GLU A N 1
ATOM 704 C CA . GLU A 1 97 ? -15.834 1.858 42.633 1.00 97.12 97 GLU A CA 1
ATOM 705 C C . GLU A 1 97 ? -17.220 2.408 43.005 1.00 97.12 97 GLU A C 1
ATOM 707 O O . GLU A 1 97 ? -17.330 3.374 43.765 1.00 97.12 97 GLU A O 1
ATOM 712 N N . LEU A 1 98 ? -18.294 1.775 42.520 1.00 95.69 98 LEU A N 1
ATOM 713 C CA . LEU A 1 98 ? -19.658 2.305 42.643 1.00 95.69 98 LEU A CA 1
ATOM 714 C C . LEU A 1 98 ? -20.391 1.836 43.906 1.00 95.69 98 LEU A C 1
ATOM 716 O O . LEU A 1 98 ? -21.427 2.411 44.256 1.00 95.69 98 LEU A O 1
ATOM 720 N N . LYS A 1 99 ? -19.875 0.806 44.595 1.00 96.19 99 LYS A N 1
ATOM 721 C CA . LYS A 1 99 ? -20.412 0.231 45.846 1.00 96.19 99 LYS A CA 1
ATOM 722 C C . LYS A 1 99 ? -21.940 0.058 45.808 1.00 96.19 99 LYS A C 1
ATOM 724 O O . LYS A 1 99 ? -22.648 0.628 46.654 1.00 96.19 99 LYS A O 1
ATOM 729 N N . PRO A 1 100 ? -22.480 -0.694 44.828 1.00 96.75 100 PRO A N 1
ATOM 730 C CA . PRO A 1 100 ? -23.919 -0.796 44.614 1.00 96.75 100 PRO A CA 1
ATOM 731 C C . PRO A 1 100 ? -24.632 -1.373 45.845 1.00 96.75 100 PRO A C 1
ATOM 733 O O . PRO A 1 100 ? -24.182 -2.343 46.453 1.00 96.75 100 PRO A O 1
ATOM 736 N N . LYS A 1 101 ? -25.777 -0.788 46.225 1.00 95.25 101 LYS A N 1
ATOM 737 C CA . LYS A 1 101 ? -26.568 -1.234 47.387 1.00 95.25 101 LYS A CA 1
ATOM 738 C C . LYS A 1 101 ? -27.961 -1.696 46.978 1.00 95.25 101 LYS A C 1
ATOM 740 O O . LYS A 1 101 ? -28.856 -0.866 46.820 1.00 95.25 101 LYS A O 1
ATOM 745 N N . GLY A 1 102 ? -28.160 -3.00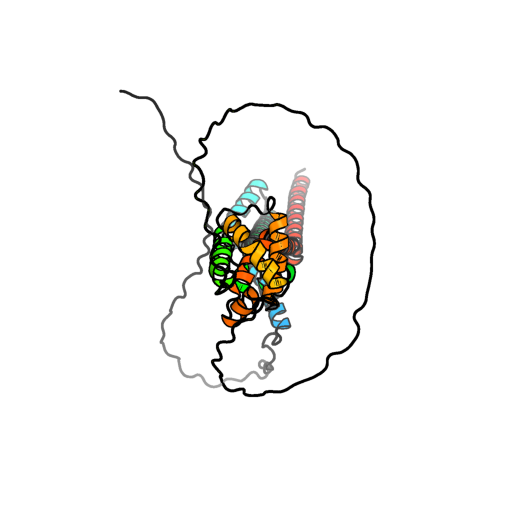9 46.967 1.00 95.62 102 GLY A N 1
ATOM 746 C CA . GLY A 1 102 ? -29.425 -3.656 46.617 1.00 95.62 102 GLY A CA 1
ATOM 747 C C . GLY A 1 102 ? -29.404 -4.229 45.202 1.00 95.62 102 GLY A C 1
ATOM 748 O O . GLY A 1 102 ? -28.525 -3.904 44.408 1.00 95.62 102 GLY A O 1
ATOM 749 N N . VAL A 1 103 ? -30.390 -5.076 44.905 1.00 96.31 103 VAL A N 1
ATOM 750 C CA . VAL A 1 103 ? -30.408 -5.906 43.689 1.00 96.31 103 VAL A CA 1
ATOM 751 C C . VAL A 1 103 ? -30.408 -5.057 42.415 1.00 96.31 103 VAL A C 1
ATOM 753 O O . VAL A 1 103 ? -29.612 -5.311 41.523 1.00 96.31 103 VAL A O 1
ATOM 756 N N . ILE A 1 104 ? -31.218 -3.993 42.356 1.00 95.69 104 ILE A N 1
ATOM 757 C CA . ILE A 1 104 ? -31.312 -3.122 41.168 1.00 95.69 104 ILE A CA 1
ATOM 758 C C . ILE A 1 104 ? -29.955 -2.485 40.839 1.00 95.69 104 ILE A C 1
ATOM 760 O O . ILE A 1 104 ? -29.513 -2.518 39.695 1.00 95.69 104 ILE A O 1
ATOM 764 N N . ALA A 1 105 ? -29.266 -1.939 41.845 1.00 95.88 105 ALA A N 1
ATOM 765 C CA . ALA A 1 105 ? -27.957 -1.320 41.653 1.00 95.88 105 ALA A CA 1
ATOM 766 C C . ALA A 1 105 ? -26.895 -2.345 41.217 1.00 95.88 105 ALA A C 1
ATOM 768 O O . ALA A 1 105 ? -26.055 -2.029 40.382 1.00 95.88 105 ALA A O 1
ATOM 769 N N . GLN A 1 106 ? -26.949 -3.571 41.748 1.00 97.06 106 GLN A N 1
ATOM 770 C CA . GLN A 1 106 ? -26.052 -4.656 41.339 1.00 97.06 106 GLN A CA 1
ATOM 771 C C . GLN A 1 106 ? -26.288 -5.068 39.880 1.00 97.06 106 GLN A C 1
ATOM 773 O O . GLN A 1 106 ? -25.329 -5.196 39.124 1.00 97.06 106 GLN A O 1
ATOM 778 N N . THR A 1 107 ? -27.547 -5.204 39.453 1.00 96.50 107 THR A N 1
ATOM 779 C CA . THR A 1 107 ? -27.882 -5.493 38.049 1.00 96.50 107 THR A CA 1
ATOM 780 C C . THR A 1 107 ? -27.390 -4.385 37.114 1.00 96.50 107 THR A C 1
ATOM 782 O O . THR A 1 107 ? -26.771 -4.678 36.096 1.00 96.50 107 THR A O 1
ATOM 785 N N . LEU A 1 108 ? -27.560 -3.112 37.490 1.00 96.75 108 LEU A N 1
ATOM 786 C CA . LEU A 1 108 ? -27.028 -1.989 36.709 1.00 96.75 108 LEU A CA 1
ATOM 787 C C . LEU A 1 108 ? -25.494 -2.033 36.599 1.00 96.75 108 LEU A C 1
ATOM 789 O O . LEU A 1 108 ? -24.956 -1.792 35.520 1.00 96.75 108 LEU A O 1
ATOM 793 N N . CYS A 1 109 ? -24.776 -2.396 37.669 1.00 97.06 109 CYS A N 1
ATOM 794 C CA . CYS A 1 109 ? -23.324 -2.605 37.605 1.00 97.06 109 CYS A CA 1
ATOM 795 C C . CYS A 1 109 ? -22.935 -3.742 36.646 1.00 97.06 109 CYS A C 1
ATOM 797 O O . CYS A 1 109 ? -21.966 -3.599 35.899 1.00 97.06 109 CYS A O 1
ATOM 799 N N . GLN A 1 110 ? -23.702 -4.837 36.604 1.00 96.00 110 GLN A N 1
ATOM 800 C CA . GLN A 1 110 ? -23.487 -5.928 35.644 1.00 96.00 110 GLN A CA 1
ATOM 801 C C . GLN A 1 110 ? -23.661 -5.463 34.193 1.00 96.00 110 GLN A C 1
ATOM 803 O O . GLN A 1 110 ? -22.826 -5.795 33.346 1.00 96.00 110 GLN A O 1
ATOM 808 N N . ASP A 1 111 ? -24.690 -4.660 33.910 1.00 94.81 111 ASP A N 1
ATOM 809 C CA . ASP A 1 111 ? -24.942 -4.088 32.581 1.00 94.81 111 ASP A CA 1
ATOM 810 C C . ASP A 1 111 ? -23.850 -3.092 32.156 1.00 94.81 111 ASP A C 1
ATOM 812 O O . ASP A 1 111 ? -23.412 -3.089 30.995 1.00 94.81 111 ASP A O 1
ATOM 816 N N . ILE A 1 112 ? -23.366 -2.277 33.100 1.00 96.38 112 ILE A N 1
ATOM 817 C CA . ILE A 1 112 ? -22.227 -1.367 32.913 1.00 96.38 112 ILE A CA 1
ATOM 818 C C . ILE A 1 112 ? -20.968 -2.171 32.577 1.00 96.38 112 ILE A C 1
ATOM 820 O O . ILE A 1 112 ? -20.352 -1.926 31.537 1.00 96.38 112 ILE A O 1
ATOM 824 N N . ALA A 1 113 ? -20.612 -3.166 33.395 1.00 95.94 113 ALA A N 1
ATOM 825 C CA . ALA A 1 113 ? -19.438 -4.011 33.178 1.00 95.94 113 ALA A CA 1
ATOM 826 C C . ALA A 1 113 ? -19.497 -4.723 31.818 1.00 95.94 113 ALA A C 1
ATOM 828 O O . ALA A 1 113 ? -18.540 -4.706 31.043 1.00 95.94 113 ALA A O 1
ATOM 829 N N . HIS A 1 114 ? -20.660 -5.270 31.469 1.00 93.88 114 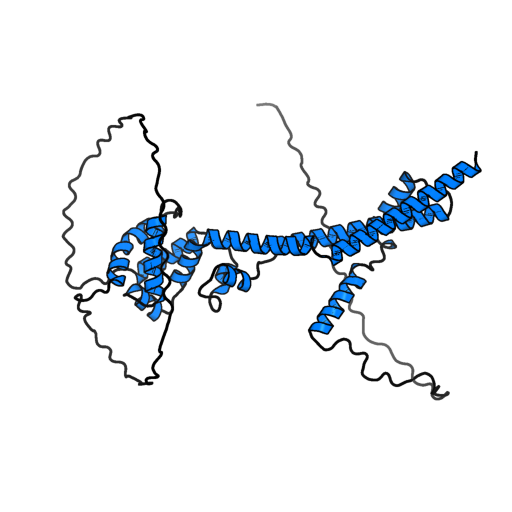HIS A N 1
ATOM 830 C CA . HIS A 1 114 ? -20.903 -5.888 30.171 1.00 93.88 114 HIS A CA 1
ATOM 831 C C . HIS A 1 114 ? -20.715 -4.901 29.003 1.00 93.88 114 HIS A C 1
ATOM 833 O O . HIS A 1 114 ? -20.093 -5.238 27.990 1.00 93.88 114 HIS A O 1
ATOM 839 N N . SER A 1 115 ? -21.206 -3.667 29.141 1.00 93.75 115 SER A N 1
ATOM 840 C CA . SER A 1 115 ? -21.031 -2.608 28.139 1.00 93.75 115 SER A CA 1
ATOM 841 C C . SER A 1 115 ? -19.566 -2.180 27.993 1.00 93.75 115 SER A C 1
ATOM 843 O O . SER A 1 115 ? -19.102 -1.975 26.869 1.00 93.75 115 SER A O 1
ATOM 845 N N . LEU A 1 116 ? -18.814 -2.109 29.097 1.00 95.25 116 LEU A N 1
ATOM 846 C CA . LEU A 1 116 ? -17.375 -1.821 29.088 1.00 95.25 116 LEU A CA 1
ATOM 847 C C . LEU A 1 116 ? -16.586 -2.900 28.340 1.00 95.25 116 LEU A C 1
ATOM 849 O O . LEU A 1 116 ? -15.790 -2.568 27.460 1.00 95.25 116 LEU A O 1
ATOM 853 N N . VAL A 1 117 ? -16.853 -4.181 28.615 1.00 94.25 117 VAL A N 1
ATOM 854 C CA . VAL A 1 117 ? -16.210 -5.299 27.902 1.00 94.25 117 VAL A CA 1
ATOM 855 C C . VAL A 1 117 ? -16.523 -5.236 26.411 1.00 94.25 117 VAL A C 1
ATOM 857 O O . VAL A 1 117 ? -15.612 -5.311 25.589 1.00 94.25 117 VAL A O 1
ATOM 860 N N . LYS A 1 118 ? -17.791 -5.018 26.038 1.00 91.81 118 LYS A N 1
ATOM 861 C CA . LYS A 1 118 ? -18.179 -4.864 24.627 1.00 91.81 118 LYS A CA 1
ATOM 862 C C . LYS A 1 118 ? -17.425 -3.727 23.946 1.00 91.81 118 LYS A C 1
ATOM 864 O O . LYS A 1 118 ? -16.933 -3.904 22.833 1.00 91.81 118 LYS A O 1
ATOM 869 N N . LEU A 1 119 ? -17.313 -2.571 24.598 1.00 94.06 119 LEU A N 1
ATOM 870 C CA . LEU A 1 119 ? -16.574 -1.434 24.054 1.00 94.06 119 LEU A CA 1
ATOM 871 C C . LEU A 1 119 ? -15.084 -1.762 23.878 1.00 94.06 119 LEU A C 1
ATOM 873 O O . LEU A 1 119 ? -14.506 -1.439 22.839 1.00 94.06 119 LEU A O 1
ATOM 877 N N . GLN A 1 120 ? -14.476 -2.450 24.847 1.00 94.12 120 GLN A N 1
ATOM 878 C CA . GLN A 1 120 ? -13.094 -2.920 24.760 1.00 94.12 120 GLN A CA 1
ATOM 879 C C . GLN A 1 120 ? -12.901 -3.887 23.584 1.00 94.12 120 GLN A C 1
ATOM 881 O O . GLN A 1 120 ? -11.989 -3.687 22.784 1.00 94.12 120 GLN A O 1
ATOM 886 N N . THR A 1 121 ? -13.784 -4.875 23.408 1.00 91.00 121 THR A N 1
ATOM 887 C CA . THR A 1 121 ? -13.735 -5.808 22.270 1.00 91.00 121 THR A CA 1
ATOM 888 C C . THR A 1 121 ? -13.848 -5.079 20.930 1.00 91.00 121 THR A C 1
ATOM 890 O O . THR A 1 121 ? -13.089 -5.379 20.007 1.00 91.00 121 THR A O 1
ATOM 893 N N . LEU A 1 122 ? -14.740 -4.087 20.817 1.00 91.31 122 LEU A N 1
ATOM 894 C CA . LEU A 1 122 ? -14.868 -3.265 19.607 1.00 91.31 122 LEU A CA 1
ATOM 895 C C . LEU A 1 122 ? -13.589 -2.487 19.298 1.00 91.31 122 LEU A C 1
ATOM 897 O O . LEU A 1 122 ? -13.171 -2.429 18.143 1.00 91.31 122 LEU A O 1
ATOM 901 N N . ASN A 1 123 ? -12.957 -1.915 20.321 1.00 94.38 123 ASN A N 1
ATOM 902 C CA . ASN A 1 123 ? -11.691 -1.206 20.169 1.00 94.38 123 ASN A CA 1
ATOM 903 C C . ASN A 1 123 ? -10.559 -2.156 19.754 1.00 94.38 123 ASN A C 1
ATOM 905 O O . ASN A 1 123 ? -9.789 -1.822 18.858 1.00 94.38 123 ASN A O 1
ATOM 909 N N . CYS A 1 124 ? -10.472 -3.350 20.347 1.00 93.25 124 CYS A N 1
ATOM 910 C CA . CYS A 1 124 ? -9.500 -4.364 19.932 1.00 93.25 124 CYS A CA 1
ATOM 911 C C . CYS A 1 124 ? -9.709 -4.780 18.471 1.00 93.25 124 CYS A C 1
ATOM 913 O O . CYS A 1 124 ? -8.749 -4.858 17.709 1.00 93.25 124 CYS A O 1
ATOM 915 N N . HIS A 1 125 ? -10.961 -4.992 18.057 1.00 92.31 125 HIS A N 1
ATOM 916 C CA . HIS A 1 125 ? -11.284 -5.361 16.681 1.00 92.31 125 HIS A CA 1
ATOM 917 C C . HIS A 1 125 ? -10.910 -4.267 15.671 1.00 92.31 125 HIS A C 1
ATOM 919 O O . HIS A 1 125 ? -10.340 -4.561 14.622 1.00 92.31 125 HIS A O 1
ATOM 925 N N . GLU A 1 126 ? -11.209 -3.006 15.980 1.00 94.69 126 GLU A N 1
ATOM 926 C CA . GLU A 1 126 ? -10.817 -1.867 15.148 1.00 94.69 126 GLU A CA 1
ATOM 927 C C . GLU A 1 126 ? -9.290 -1.755 15.032 1.00 94.69 126 GLU A C 1
ATOM 929 O O . GLU A 1 126 ? -8.779 -1.665 13.918 1.00 94.69 126 GLU A O 1
ATOM 934 N N . ARG A 1 127 ? -8.553 -1.847 16.150 1.00 95.56 127 ARG A N 1
ATOM 935 C CA . ARG A 1 127 ? -7.078 -1.832 16.150 1.00 95.56 127 ARG A CA 1
ATOM 936 C C . ARG A 1 127 ? -6.490 -2.956 15.307 1.00 95.56 127 ARG A C 1
ATOM 938 O O . ARG A 1 127 ? -5.564 -2.720 14.540 1.00 95.56 127 ARG A O 1
ATOM 945 N N . GLU A 1 128 ? -7.042 -4.159 15.410 1.00 94.88 128 GLU A N 1
ATOM 946 C CA . GLU A 1 128 ? -6.586 -5.293 14.608 1.00 94.88 128 GLU A CA 1
ATOM 947 C C . GLU A 1 128 ? -6.860 -5.076 13.114 1.00 94.88 128 GLU A C 1
ATOM 949 O O . GLU A 1 128 ? -6.031 -5.409 12.270 1.00 94.88 128 GLU A O 1
ATOM 954 N N . ARG A 1 129 ? -7.993 -4.458 12.758 1.00 94.75 129 ARG A N 1
ATOM 955 C CA . ARG A 1 129 ? -8.269 -4.075 11.367 1.00 94.75 129 ARG A CA 1
ATOM 956 C C . ARG A 1 129 ? -7.321 -2.992 10.853 1.00 94.75 129 ARG A C 1
ATOM 958 O O . ARG A 1 129 ? -6.929 -3.071 9.694 1.00 94.75 129 ARG A O 1
ATOM 965 N N . ILE A 1 130 ? -6.950 -2.020 11.686 1.00 95.75 130 ILE A N 1
ATOM 966 C CA . ILE A 1 130 ? -5.949 -0.995 11.346 1.00 95.75 130 ILE A CA 1
ATOM 967 C C . ILE A 1 130 ? -4.588 -1.653 11.115 1.00 95.75 130 ILE A C 1
ATOM 969 O O . ILE A 1 130 ? -4.001 -1.470 10.054 1.00 95.75 130 ILE A O 1
ATOM 973 N N . ARG A 1 131 ? -4.139 -2.506 12.045 1.00 95.69 131 ARG A N 1
ATOM 974 C CA . ARG A 1 131 ? -2.884 -3.258 11.911 1.00 95.69 131 ARG A CA 1
ATOM 975 C C . ARG A 1 131 ? -2.855 -4.052 10.602 1.00 95.69 131 ARG A C 1
ATOM 977 O O . ARG A 1 131 ? -1.874 -3.991 9.867 1.00 95.69 131 ARG A O 1
ATOM 984 N N . LYS A 1 132 ? -3.939 -4.759 10.272 1.00 93.38 132 LYS A N 1
ATOM 985 C CA . LYS A 1 132 ? -4.059 -5.462 8.984 1.00 93.38 132 LYS A CA 1
ATOM 986 C C . LYS A 1 132 ? -3.989 -4.501 7.801 1.00 93.38 132 LYS A C 1
ATOM 988 O O . LYS A 1 132 ? -3.236 -4.752 6.875 1.00 93.38 132 LYS A O 1
ATOM 993 N N . ALA A 1 133 ? -4.691 -3.370 7.837 1.00 93.25 133 ALA A N 1
ATOM 994 C CA . ALA A 1 133 ? -4.630 -2.377 6.762 1.00 93.25 133 ALA A CA 1
ATOM 995 C C . ALA A 1 133 ? -3.208 -1.819 6.525 1.00 93.25 133 ALA A C 1
ATOM 997 O O . ALA A 1 133 ? -2.831 -1.589 5.374 1.00 93.25 133 ALA A O 1
ATOM 998 N N . GLU A 1 134 ? -2.419 -1.644 7.587 1.00 92.06 134 GLU A N 1
ATOM 999 C CA . GLU A 1 134 ? -1.045 -1.127 7.531 1.00 92.06 134 GLU A CA 1
ATOM 1000 C C . GLU A 1 134 ? -0.020 -2.172 7.066 1.00 92.06 134 GLU A C 1
ATOM 1002 O O . GLU A 1 134 ? 0.910 -1.849 6.312 1.00 92.06 134 GLU A O 1
ATOM 1007 N N . HIS A 1 135 ? -0.173 -3.424 7.505 1.00 90.94 135 HIS A N 1
ATOM 1008 C CA . HIS A 1 135 ? 0.801 -4.489 7.257 1.00 90.94 135 HIS A CA 1
ATOM 1009 C C . HIS A 1 135 ? 0.457 -5.401 6.078 1.00 90.94 135 HIS A C 1
ATOM 1011 O O . HIS A 1 135 ? 1.377 -5.969 5.485 1.00 90.94 135 HIS A O 1
ATOM 1017 N N . ASP A 1 136 ? -0.816 -5.524 5.703 1.00 92.44 136 ASP A N 1
ATOM 1018 C CA . ASP A 1 136 ? -1.218 -6.361 4.578 1.00 92.44 136 ASP A CA 1
ATOM 1019 C C . ASP A 1 136 ? -0.600 -5.855 3.273 1.00 92.44 136 ASP A C 1
ATOM 1021 O O . ASP A 1 136 ? -0.395 -4.655 3.041 1.00 92.44 136 ASP A O 1
ATOM 1025 N N . ALA A 1 137 ? -0.331 -6.803 2.377 1.00 90.88 137 ALA A N 1
ATOM 1026 C CA . ALA A 1 137 ? 0.160 -6.491 1.050 1.00 90.88 137 ALA A CA 1
ATOM 1027 C C . ALA A 1 137 ? -0.813 -5.547 0.319 1.00 90.88 137 ALA A C 1
ATOM 1029 O O . ALA A 1 137 ? -2.045 -5.694 0.337 1.00 90.88 137 ALA A O 1
ATOM 1030 N N . VAL A 1 138 ? -0.244 -4.549 -0.355 1.00 94.19 138 VAL A N 1
ATOM 1031 C CA . VAL A 1 138 ? -1.011 -3.654 -1.219 1.00 94.19 138 VAL A CA 1
ATOM 1032 C C . VAL A 1 138 ? -1.525 -4.444 -2.423 1.00 94.19 138 VAL A C 1
ATOM 1034 O O . VAL A 1 138 ? -0.867 -5.357 -2.919 1.00 94.19 138 VAL A O 1
ATOM 1037 N N . ASN A 1 139 ? -2.731 -4.115 -2.892 1.00 95.56 139 ASN A N 1
ATOM 1038 C CA . ASN A 1 139 ? -3.278 -4.741 -4.091 1.00 95.56 139 ASN A CA 1
ATOM 1039 C C . ASN A 1 139 ? -2.435 -4.308 -5.294 1.00 95.56 139 ASN A C 1
ATOM 1041 O O . ASN A 1 139 ? -2.511 -3.159 -5.727 1.00 95.56 139 ASN A O 1
ATOM 1045 N N . LEU A 1 140 ? -1.646 -5.235 -5.839 1.00 96.69 140 LEU A N 1
ATOM 1046 C CA . LEU A 1 140 ? -0.683 -4.927 -6.894 1.00 96.69 140 LEU A CA 1
ATOM 1047 C C . LEU A 1 140 ? -1.344 -4.378 -8.160 1.00 96.69 140 LEU A C 1
ATOM 1049 O O . LEU A 1 140 ? -0.754 -3.535 -8.825 1.00 96.69 140 LEU A O 1
ATOM 1053 N N . LYS A 1 141 ? -2.574 -4.801 -8.484 1.00 97.19 141 LYS A N 1
ATOM 1054 C CA . LYS A 1 141 ? -3.308 -4.286 -9.655 1.00 97.19 141 LYS A CA 1
ATOM 1055 C C . LYS A 1 141 ? -3.691 -2.822 -9.483 1.00 97.19 141 LYS A C 1
ATOM 1057 O O . LYS A 1 141 ? -3.602 -2.043 -10.425 1.00 97.19 141 LYS A O 1
ATOM 1062 N N . GLU A 1 142 ? -4.111 -2.462 -8.276 1.00 97.06 142 GLU A N 1
ATOM 1063 C CA . GLU A 1 142 ? -4.456 -1.085 -7.941 1.00 97.06 142 GLU A CA 1
ATOM 1064 C C . GLU A 1 142 ? -3.202 -0.208 -7.917 1.00 97.06 142 GLU A C 1
ATOM 1066 O O . GLU A 1 142 ? -3.191 0.857 -8.529 1.00 97.06 142 GLU A O 1
ATOM 1071 N N . LEU A 1 143 ? -2.118 -0.705 -7.307 1.00 97.38 143 LEU A N 1
ATOM 1072 C CA . LEU A 1 143 ? -0.819 -0.037 -7.320 1.00 97.38 143 LEU A CA 1
ATOM 1073 C C . LEU A 1 143 ? -0.340 0.204 -8.755 1.00 97.38 143 LEU A C 1
ATOM 1075 O O . LEU A 1 143 ? -0.027 1.340 -9.092 1.00 97.38 143 LEU A O 1
ATOM 1079 N N . ALA A 1 144 ? -0.361 -0.826 -9.607 1.00 97.69 144 ALA A N 1
ATOM 1080 C CA . ALA A 1 144 ? 0.002 -0.733 -11.020 1.00 97.69 144 ALA A CA 1
ATOM 1081 C C . ALA A 1 144 ? -0.812 0.335 -11.763 1.00 97.69 144 ALA A C 1
ATOM 1083 O O . ALA A 1 144 ? -0.245 1.099 -12.540 1.00 97.69 144 ALA A O 1
ATOM 1084 N N . SER A 1 145 ? -2.120 0.411 -11.498 1.00 97.94 145 SER A N 1
ATOM 1085 C CA . SER A 1 145 ? -2.997 1.416 -12.101 1.00 97.94 145 SER A CA 1
ATOM 1086 C C . SER A 1 145 ? -2.670 2.838 -11.646 1.00 97.94 145 SER A C 1
ATOM 1088 O O . SER A 1 145 ? -2.784 3.748 -12.454 1.00 97.94 145 SER A O 1
ATOM 1090 N N . ARG A 1 146 ? -2.281 3.053 -10.382 1.00 97.56 146 ARG A N 1
ATOM 1091 C CA . ARG A 1 146 ? -1.959 4.399 -9.866 1.00 97.56 146 ARG A CA 1
ATOM 1092 C C . ARG A 1 146 ? -0.628 4.939 -10.355 1.00 97.56 146 ARG A C 1
ATOM 1094 O O . ARG A 1 146 ? -0.442 6.148 -10.438 1.00 97.56 146 ARG A O 1
ATOM 1101 N N . VAL A 1 147 ? 0.321 4.048 -10.617 1.00 97.25 147 VAL A N 1
ATOM 1102 C CA . VAL A 1 147 ? 1.666 4.436 -11.051 1.00 97.25 147 VAL A CA 1
ATOM 1103 C C . VAL A 1 147 ? 1.844 4.399 -12.564 1.00 97.25 147 VAL A C 1
ATOM 1105 O O . VAL A 1 147 ? 2.931 4.735 -13.029 1.00 97.25 147 VAL A O 1
ATOM 1108 N N . ASP A 1 148 ? 0.799 4.040 -13.312 1.00 97.25 148 ASP A N 1
ATOM 1109 C CA . ASP A 1 148 ? 0.815 3.859 -14.768 1.00 97.25 148 ASP A CA 1
ATOM 1110 C C . ASP A 1 148 ? 1.828 2.791 -15.206 1.00 97.25 148 ASP A C 1
ATOM 1112 O O . ASP A 1 148 ? 2.601 2.968 -16.152 1.00 97.25 148 ASP A O 1
ATOM 1116 N N . PHE A 1 149 ? 1.862 1.668 -14.480 1.00 97.62 149 PHE A N 1
ATOM 1117 C CA . PHE A 1 149 ? 2.831 0.611 -14.738 1.00 97.62 149 PHE A CA 1
ATOM 1118 C C . PHE A 1 149 ? 2.618 0.010 -16.140 1.00 97.62 149 PHE A C 1
ATOM 1120 O O . PHE A 1 149 ? 1.522 -0.481 -16.420 1.00 97.62 149 PHE A O 1
ATOM 1127 N N . PRO A 1 150 ? 3.639 -0.031 -17.018 1.00 97.25 150 PRO A N 1
ATOM 1128 C CA . PRO A 1 150 ? 3.436 -0.425 -18.413 1.00 97.25 150 PRO A CA 1
ATOM 1129 C C . PRO A 1 150 ? 3.177 -1.918 -18.660 1.00 97.25 150 PRO A C 1
ATOM 1131 O O . PRO A 1 150 ? 2.741 -2.275 -19.754 1.00 97.25 150 PRO A O 1
ATOM 1134 N N . TRP A 1 151 ? 3.462 -2.791 -17.685 1.00 97.19 151 TRP A N 1
ATOM 1135 C CA . TRP A 1 151 ? 3.416 -4.254 -17.852 1.00 97.19 151 TRP A CA 1
ATOM 1136 C C . TRP A 1 151 ? 2.541 -4.974 -16.808 1.00 97.19 151 TRP A C 1
ATOM 1138 O O . TRP A 1 151 ? 2.996 -5.938 -16.180 1.00 97.19 151 TRP A O 1
ATOM 1148 N N . PRO A 1 152 ? 1.274 -4.563 -16.605 1.00 96.88 152 PRO A N 1
ATOM 1149 C CA . PRO A 1 152 ? 0.441 -5.107 -15.535 1.00 96.88 152 PRO A CA 1
ATOM 1150 C C . PRO A 1 152 ? 0.055 -6.579 -15.753 1.00 96.88 152 PRO A C 1
ATOM 1152 O O . PRO A 1 152 ? -0.342 -7.239 -14.797 1.00 96.88 152 PRO A O 1
ATOM 1155 N N . GLN A 1 153 ? 0.158 -7.111 -16.979 1.00 96.75 153 GLN A N 1
ATOM 1156 C CA . GLN A 1 153 ? -0.178 -8.509 -17.279 1.00 96.75 153 GLN A CA 1
ATOM 1157 C C . GLN A 1 153 ? 0.983 -9.481 -17.049 1.00 96.75 153 GLN A C 1
ATOM 1159 O O . GLN A 1 153 ? 0.739 -10.636 -16.723 1.00 96.75 153 GLN A O 1
ATOM 1164 N N . THR A 1 154 ? 2.228 -9.041 -17.247 1.00 96.50 154 THR A N 1
ATOM 1165 C CA . THR A 1 154 ? 3.392 -9.943 -17.308 1.00 96.50 154 THR A CA 1
ATOM 1166 C C . THR A 1 154 ? 4.372 -9.767 -16.153 1.00 96.50 154 THR A C 1
ATOM 1168 O O . THR A 1 154 ? 5.037 -10.729 -15.795 1.00 96.50 154 THR A O 1
ATOM 1171 N N . HIS A 1 155 ? 4.460 -8.574 -15.553 1.00 95.94 155 HIS A N 1
ATOM 1172 C CA . HIS A 1 155 ? 5.493 -8.245 -14.556 1.00 95.94 155 HIS A CA 1
ATOM 1173 C C . HIS A 1 155 ? 4.915 -7.622 -13.281 1.00 95.94 155 HIS A C 1
ATOM 1175 O O . HIS A 1 155 ? 5.591 -6.868 -12.582 1.00 95.94 155 HIS A O 1
ATOM 1181 N N . LEU A 1 156 ? 3.650 -7.916 -12.973 1.00 96.12 156 LEU A N 1
ATOM 1182 C CA . LEU A 1 156 ? 2.953 -7.338 -11.823 1.00 96.12 156 LEU A CA 1
ATOM 1183 C C . LEU A 1 156 ? 3.635 -7.671 -10.488 1.00 96.12 156 LEU A C 1
ATOM 1185 O O . LEU A 1 156 ? 3.680 -6.840 -9.584 1.00 96.12 156 LEU A O 1
ATOM 1189 N N . GLU A 1 157 ? 4.192 -8.876 -10.380 1.00 95.62 157 GLU A N 1
ATOM 1190 C CA . GLU A 1 157 ? 4.869 -9.372 -9.178 1.00 95.62 157 GLU A CA 1
ATOM 1191 C C . GLU A 1 157 ? 6.083 -8.516 -8.794 1.00 95.62 157 GLU A C 1
ATOM 1193 O O . GLU A 1 157 ? 6.392 -8.369 -7.609 1.00 95.62 157 GLU A O 1
ATOM 1198 N N . ASN A 1 158 ? 6.717 -7.860 -9.771 1.00 94.94 158 ASN A N 1
ATOM 1199 C CA . ASN A 1 158 ? 7.878 -7.011 -9.530 1.00 94.94 158 ASN A CA 1
ATOM 1200 C C . ASN A 1 158 ? 7.534 -5.744 -8.727 1.00 94.94 158 ASN A C 1
ATOM 1202 O O . ASN A 1 158 ? 8.440 -5.151 -8.147 1.00 94.94 158 ASN A O 1
ATOM 1206 N N . LEU A 1 159 ? 6.255 -5.344 -8.660 1.00 95.19 159 LEU A N 1
ATOM 1207 C CA . LEU A 1 159 ? 5.795 -4.220 -7.833 1.00 95.19 159 LEU A CA 1
ATOM 1208 C C . LEU A 1 159 ? 5.652 -4.585 -6.350 1.00 95.19 159 LEU A C 1
ATOM 1210 O O . LEU A 1 159 ? 5.722 -3.706 -5.497 1.00 95.19 159 LEU A O 1
ATOM 1214 N N . GLY A 1 160 ? 5.407 -5.861 -6.032 1.00 87.88 160 GLY A N 1
ATOM 1215 C CA . GLY A 1 160 ? 5.052 -6.289 -4.674 1.00 87.88 160 GLY A CA 1
ATOM 1216 C C . GLY A 1 160 ? 6.235 -6.455 -3.727 1.00 87.88 160 GLY A C 1
ATOM 1217 O O . GLY A 1 160 ? 6.053 -6.442 -2.513 1.00 87.88 160 GLY A O 1
ATOM 1218 N N . SER A 1 161 ? 7.443 -6.599 -4.269 1.00 83.00 161 SER A N 1
ATOM 1219 C CA . SER A 1 161 ? 8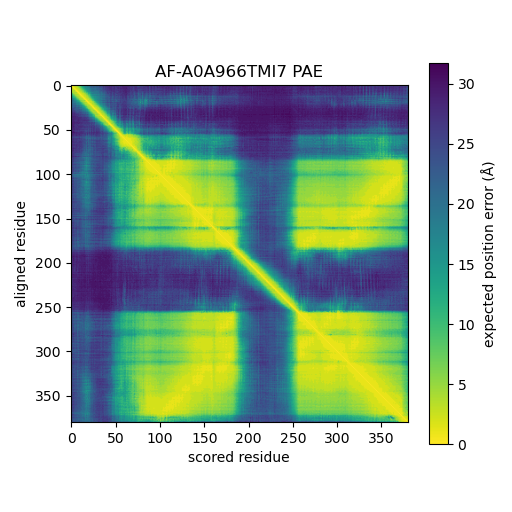.663 -6.756 -3.480 1.00 83.00 161 SER A CA 1
ATOM 1220 C C . SER A 1 161 ? 9.511 -5.494 -3.604 1.00 83.00 161 SER A C 1
ATOM 1222 O O . SER A 1 161 ? 9.921 -5.181 -4.724 1.00 83.00 161 SER A O 1
ATOM 1224 N N . PRO A 1 162 ? 9.826 -4.779 -2.507 1.00 81.38 162 PRO A N 1
ATOM 1225 C CA . PRO A 1 162 ? 10.780 -3.680 -2.558 1.00 81.38 162 PRO A CA 1
ATOM 1226 C C . PRO A 1 162 ? 12.143 -4.247 -2.958 1.00 81.38 162 PRO A C 1
ATOM 1228 O O . PRO A 1 162 ? 12.873 -4.814 -2.146 1.00 81.38 162 PRO A O 1
ATOM 1231 N N . GLN A 1 163 ? 12.475 -4.155 -4.242 1.00 87.31 163 GLN A N 1
ATOM 1232 C CA . GLN A 1 163 ? 13.780 -4.575 -4.716 1.00 87.31 163 GLN A CA 1
ATOM 1233 C C . GLN A 1 163 ? 14.806 -3.552 -4.246 1.00 87.31 163 GLN A C 1
ATOM 1235 O O . GLN A 1 163 ? 14.612 -2.344 -4.391 1.00 87.31 163 GLN A O 1
ATOM 1240 N N . ALA A 1 164 ? 15.910 -4.037 -3.680 1.00 92.38 164 ALA A N 1
ATOM 1241 C CA . ALA A 1 164 ? 17.024 -3.171 -3.342 1.00 92.38 164 ALA A CA 1
ATOM 1242 C C . ALA A 1 164 ? 17.491 -2.430 -4.605 1.00 92.38 164 ALA A C 1
ATOM 1244 O O . ALA A 1 164 ? 17.725 -3.058 -5.641 1.00 92.38 164 ALA A O 1
ATOM 1245 N N . LEU A 1 165 ? 17.656 -1.110 -4.500 1.00 93.19 165 LEU A N 1
ATOM 1246 C CA . LEU A 1 165 ? 18.125 -0.227 -5.575 1.00 93.19 165 LEU A CA 1
ATOM 1247 C C . LEU A 1 165 ? 19.334 -0.803 -6.322 1.00 93.19 165 LEU A C 1
ATOM 1249 O O . LEU A 1 165 ? 19.323 -0.898 -7.547 1.00 93.19 165 LEU A O 1
ATOM 1253 N N . GLY A 1 166 ? 20.335 -1.284 -5.578 1.00 94.94 166 GLY A N 1
ATOM 1254 C CA . GLY A 1 166 ? 21.544 -1.876 -6.153 1.00 94.94 166 GLY A CA 1
ATOM 1255 C C . GLY A 1 166 ? 21.282 -3.118 -7.013 1.00 94.94 166 GLY A C 1
ATOM 1256 O O . GLY A 1 166 ? 21.996 -3.346 -7.987 1.00 94.94 166 GLY A O 1
ATOM 1257 N N . ARG A 1 167 ? 20.235 -3.902 -6.714 1.00 95.88 167 ARG A N 1
ATOM 1258 C CA . ARG A 1 167 ? 19.842 -5.063 -7.526 1.00 95.88 167 ARG A CA 1
ATOM 1259 C C . ARG A 1 167 ? 19.220 -4.623 -8.849 1.00 95.88 167 ARG A C 1
ATOM 1261 O O . ARG A 1 167 ? 19.626 -5.137 -9.887 1.00 95.88 167 ARG A O 1
ATOM 1268 N N . LEU A 1 168 ? 18.286 -3.668 -8.812 1.00 96.19 168 LEU A N 1
ATOM 1269 C CA . LEU A 1 168 ? 17.678 -3.089 -10.019 1.00 96.19 168 LEU A CA 1
ATOM 1270 C C . LEU A 1 168 ? 18.754 -2.480 -10.923 1.00 96.19 168 LEU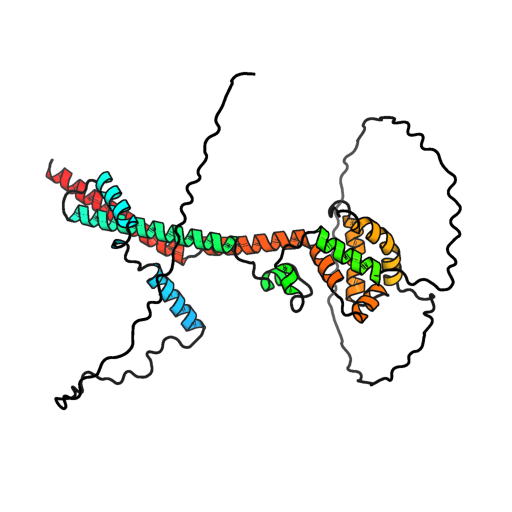 A C 1
ATOM 1272 O O . LEU A 1 168 ? 18.818 -2.770 -12.113 1.00 96.19 168 LEU A O 1
ATOM 1276 N N . GLN A 1 169 ? 19.657 -1.706 -10.329 1.00 96.56 169 GLN A N 1
ATOM 1277 C CA . GLN A 1 169 ? 20.782 -1.087 -11.012 1.00 96.56 169 GLN A CA 1
ATOM 1278 C C . GLN A 1 169 ? 21.736 -2.113 -11.643 1.00 96.56 169 GLN A C 1
ATOM 1280 O O . GLN A 1 169 ? 22.105 -1.979 -12.810 1.00 96.56 169 GLN A O 1
ATOM 1285 N N . SER A 1 170 ? 22.109 -3.159 -10.901 1.00 96.69 170 SER A N 1
ATOM 1286 C CA . SER A 1 170 ? 22.975 -4.229 -11.414 1.00 96.69 170 SER A CA 1
ATOM 1287 C C . SER A 1 170 ? 22.328 -4.972 -12.581 1.00 96.69 170 SER A C 1
ATOM 1289 O O . SER A 1 170 ? 23.010 -5.323 -13.543 1.00 96.69 170 SER A O 1
ATOM 1291 N N . GLU A 1 171 ? 21.014 -5.188 -12.516 1.00 96.56 171 GLU A N 1
ATOM 1292 C CA . GLU A 1 171 ? 20.248 -5.829 -13.581 1.00 96.56 171 GLU A CA 1
ATOM 1293 C C . GLU A 1 171 ? 20.224 -4.972 -14.853 1.00 96.56 171 GLU A C 1
ATOM 1295 O O . GLU A 1 171 ? 20.538 -5.471 -15.938 1.00 96.56 171 GLU A O 1
ATOM 1300 N N . VAL A 1 172 ? 19.957 -3.668 -14.717 1.00 97.25 172 VAL A N 1
ATOM 1301 C CA . VAL A 1 172 ? 20.035 -2.712 -15.833 1.00 97.25 172 VAL A CA 1
ATOM 1302 C C . VAL A 1 172 ? 21.439 -2.715 -16.439 1.00 97.25 172 VAL A C 1
ATOM 1304 O O . VAL A 1 172 ? 21.581 -2.911 -17.645 1.00 97.25 172 VAL A O 1
ATOM 1307 N N . LEU A 1 173 ? 22.488 -2.582 -15.620 1.00 97.44 173 LEU A N 1
ATOM 1308 C CA . LEU A 1 173 ? 23.880 -2.564 -16.079 1.00 97.44 173 LEU A CA 1
ATOM 1309 C C . LEU A 1 173 ? 24.274 -3.852 -16.811 1.00 97.44 173 LEU A C 1
ATOM 1311 O O . LEU A 1 173 ? 24.950 -3.802 -17.841 1.00 97.44 173 LEU A O 1
ATOM 1315 N N . ARG A 1 174 ? 23.868 -5.011 -16.282 1.00 97.38 174 ARG A N 1
ATOM 1316 C CA . ARG A 1 174 ? 24.161 -6.330 -16.855 1.00 97.38 174 ARG A CA 1
ATOM 1317 C C . ARG A 1 174 ? 23.616 -6.441 -18.275 1.00 97.38 174 ARG A C 1
ATOM 1319 O O . ARG A 1 174 ? 24.355 -6.819 -19.187 1.00 97.38 174 ARG A O 1
ATOM 1326 N N . VAL A 1 175 ? 22.342 -6.104 -18.469 1.00 96.69 175 VAL A N 1
ATOM 1327 C CA . VAL A 1 175 ? 21.703 -6.164 -19.789 1.00 96.69 175 VAL A CA 1
ATOM 1328 C C . VAL A 1 175 ? 22.242 -5.066 -20.705 1.00 96.69 175 VAL A C 1
ATOM 1330 O O . VAL A 1 175 ? 22.539 -5.336 -21.869 1.00 96.69 175 VAL A O 1
ATOM 1333 N N . TRP A 1 176 ? 22.465 -3.861 -20.177 1.00 97.19 176 TRP A N 1
ATOM 1334 C CA . TRP A 1 176 ? 23.023 -2.735 -20.921 1.00 97.19 176 TRP A CA 1
ATOM 1335 C C . TRP A 1 176 ? 24.404 -3.051 -21.507 1.00 97.19 176 TRP A C 1
ATOM 1337 O O . TRP A 1 176 ? 24.601 -2.951 -22.715 1.00 97.19 176 TRP A O 1
ATOM 1347 N N . ARG A 1 177 ? 25.348 -3.552 -20.699 1.00 96.69 177 ARG A N 1
ATOM 1348 C CA . ARG A 1 177 ? 26.683 -3.969 -21.177 1.00 96.69 177 ARG A CA 1
ATOM 1349 C C . ARG A 1 177 ? 26.614 -5.027 -22.274 1.00 96.69 177 ARG A C 1
ATOM 1351 O O . ARG A 1 177 ? 27.430 -5.022 -23.194 1.00 96.69 177 ARG A O 1
ATOM 1358 N N . LYS A 1 178 ? 25.651 -5.946 -22.173 1.00 95.94 178 LYS A N 1
ATOM 1359 C CA . LYS A 1 178 ? 25.485 -7.042 -23.129 1.00 95.94 178 LYS A CA 1
ATOM 1360 C C . LYS A 1 178 ? 24.884 -6.561 -24.450 1.00 95.94 178 LYS A C 1
ATOM 1362 O O . LYS A 1 178 ? 25.357 -6.961 -25.510 1.00 95.94 178 LYS A O 1
ATOM 1367 N N . LEU A 1 179 ? 23.835 -5.741 -24.396 1.00 95.75 179 LEU A N 1
ATOM 1368 C CA . LEU A 1 179 ? 22.989 -5.451 -25.558 1.00 95.75 179 LEU A CA 1
ATOM 1369 C C . LEU A 1 179 ? 23.180 -4.050 -26.128 1.00 95.75 179 LEU A C 1
ATOM 1371 O O . LEU A 1 179 ? 23.050 -3.887 -27.339 1.00 95.75 179 LEU A O 1
ATOM 1375 N N . ALA A 1 180 ? 23.526 -3.064 -25.303 1.00 95.50 180 ALA A N 1
ATOM 1376 C CA . ALA A 1 180 ? 23.754 -1.688 -25.737 1.00 95.50 180 ALA A CA 1
ATOM 1377 C C . ALA A 1 180 ? 25.193 -1.448 -26.226 1.00 95.50 180 ALA A C 1
ATOM 1379 O O . ALA A 1 180 ? 25.520 -0.341 -26.637 1.00 95.50 180 ALA A O 1
ATOM 1380 N N . LYS A 1 181 ? 26.063 -2.471 -26.230 1.00 95.25 181 LYS A N 1
ATOM 1381 C CA . LYS A 1 181 ? 27.414 -2.342 -26.790 1.00 95.25 181 LYS A CA 1
ATOM 1382 C C . LYS A 1 181 ? 27.327 -1.945 -28.273 1.00 95.25 181 LYS A C 1
ATOM 1384 O O . LYS A 1 181 ? 26.709 -2.698 -29.045 1.00 95.25 181 LYS A O 1
ATOM 1389 N N . PRO A 1 182 ? 27.957 -0.828 -28.688 1.00 93.69 182 PRO A N 1
ATOM 1390 C CA . PRO A 1 182 ? 27.940 -0.401 -30.078 1.00 93.69 182 PRO A CA 1
ATOM 1391 C C . PRO A 1 182 ? 28.455 -1.520 -30.994 1.00 93.69 182 PRO A C 1
ATOM 1393 O O . PRO A 1 182 ? 29.421 -2.203 -30.630 1.00 93.69 182 PRO A O 1
ATOM 1396 N N . PRO A 1 183 ? 27.820 -1.755 -32.156 1.00 90.06 183 PRO A N 1
ATOM 1397 C CA . PRO A 1 183 ? 28.331 -2.718 -33.122 1.00 90.06 183 PRO A CA 1
ATOM 1398 C C . PRO A 1 183 ? 29.753 -2.314 -33.534 1.00 90.06 183 PRO A C 1
ATOM 1400 O O . PRO A 1 183 ? 29.989 -1.192 -33.977 1.00 90.06 183 PRO A O 1
ATOM 1403 N N . THR A 1 184 ? 30.720 -3.216 -33.349 1.00 84.56 184 THR A N 1
ATOM 1404 C CA . THR A 1 184 ? 32.104 -2.992 -33.778 1.00 84.56 184 THR A CA 1
ATOM 1405 C C . THR A 1 184 ? 32.137 -2.912 -35.293 1.00 84.56 184 THR A C 1
ATOM 1407 O O . THR A 1 184 ? 31.857 -3.901 -35.970 1.00 84.56 184 THR A O 1
ATOM 1410 N N . LEU A 1 185 ? 32.464 -1.736 -35.820 1.00 75.62 185 LEU A N 1
ATOM 1411 C CA . LEU A 1 185 ? 32.588 -1.549 -37.256 1.00 75.62 185 LEU A CA 1
ATOM 1412 C C . LEU A 1 185 ? 33.833 -2.293 -37.744 1.00 75.62 185 LEU A C 1
ATOM 1414 O O . LEU A 1 185 ? 34.915 -2.037 -37.210 1.00 75.62 185 LEU A O 1
ATOM 1418 N N . PRO A 1 186 ? 33.715 -3.182 -38.747 1.00 68.25 186 PRO A N 1
ATOM 1419 C CA . PRO A 1 186 ? 34.807 -4.064 -39.164 1.00 68.25 186 PRO A CA 1
ATOM 1420 C C . PRO A 1 186 ? 36.067 -3.335 -39.667 1.00 68.25 186 PRO A C 1
ATOM 1422 O O . PRO A 1 186 ? 37.101 -3.972 -39.800 1.00 68.25 186 PRO A O 1
ATOM 1425 N N . ASN A 1 187 ? 36.021 -2.013 -39.874 1.00 61.88 187 ASN A N 1
ATOM 1426 C CA . ASN A 1 187 ? 37.143 -1.208 -40.372 1.00 61.88 187 ASN A CA 1
ATOM 1427 C C . ASN A 1 187 ? 37.535 -0.010 -39.489 1.00 61.88 187 ASN A C 1
ATOM 1429 O O . ASN A 1 187 ? 38.353 0.811 -39.905 1.00 61.88 187 ASN A O 1
ATOM 1433 N N . GLN A 1 188 ? 37.009 0.117 -38.266 1.00 54.72 188 GLN A N 1
ATOM 1434 C CA . GLN A 1 188 ? 37.572 1.086 -37.321 1.00 54.72 188 GLN A CA 1
ATOM 1435 C C . GLN A 1 188 ? 38.780 0.464 -36.625 1.00 54.72 188 GLN A C 1
ATOM 1437 O O . GLN A 1 188 ? 38.685 -0.071 -35.522 1.00 54.72 188 GLN A O 1
ATOM 1442 N N . THR A 1 189 ? 39.933 0.529 -37.294 1.00 55.09 189 THR A N 1
ATOM 1443 C CA . THR A 1 189 ? 41.232 0.335 -36.642 1.00 55.09 189 THR A CA 1
ATOM 1444 C C . THR A 1 189 ? 41.245 1.230 -35.400 1.00 55.09 189 THR A C 1
ATOM 1446 O O . THR A 1 189 ? 41.054 2.441 -35.556 1.00 55.09 189 THR A O 1
ATOM 1449 N N . PRO A 1 190 ? 41.397 0.688 -34.175 1.00 49.06 190 PRO A N 1
ATOM 1450 C CA . PRO A 1 190 ? 41.373 1.510 -32.975 1.00 49.06 190 PRO A CA 1
ATOM 1451 C C . PRO A 1 190 ? 42.426 2.611 -33.139 1.00 49.06 190 PRO A C 1
ATOM 1453 O O . PRO A 1 190 ? 43.556 2.292 -33.533 1.00 49.06 190 PRO A O 1
ATOM 1456 N N . PRO A 1 191 ? 42.092 3.895 -32.896 1.00 52.00 191 PRO A N 1
ATOM 1457 C CA . PRO A 1 191 ? 43.094 4.946 -32.918 1.00 52.00 191 PRO A CA 1
ATOM 1458 C C . PRO A 1 191 ? 44.177 4.511 -31.939 1.00 52.00 191 PRO A C 1
ATOM 1460 O O . PRO A 1 191 ? 43.893 4.338 -30.754 1.00 52.00 191 PRO A O 1
ATOM 1463 N N . ARG A 1 192 ? 45.385 4.229 -32.456 1.00 49.38 192 ARG A N 1
ATOM 1464 C CA . ARG A 1 192 ? 46.546 3.829 -31.655 1.00 49.38 192 ARG A CA 1
ATOM 1465 C C . ARG A 1 192 ? 46.605 4.775 -30.467 1.00 49.38 192 ARG A C 1
ATOM 1467 O O . ARG A 1 192 ? 46.917 5.953 -30.637 1.00 49.38 192 ARG A O 1
ATOM 1474 N N . SER A 1 193 ? 46.269 4.264 -29.288 1.00 47.59 193 SER A N 1
ATOM 1475 C CA . SER A 1 193 ? 46.391 4.992 -28.039 1.00 47.59 193 SER A CA 1
ATOM 1476 C C . SER A 1 193 ? 47.840 5.447 -27.951 1.00 47.59 193 SER A C 1
ATOM 1478 O O . SER A 1 193 ? 48.740 4.621 -27.777 1.00 47.59 193 SER A O 1
ATOM 1480 N N . ARG A 1 194 ? 48.080 6.748 -28.158 1.00 46.56 194 ARG A N 1
ATOM 1481 C CA . ARG A 1 194 ? 49.386 7.350 -27.901 1.00 46.56 194 ARG A CA 1
ATOM 1482 C C . ARG A 1 194 ? 49.749 6.974 -26.463 1.00 46.56 194 ARG A C 1
ATOM 1484 O O . ARG A 1 194 ? 48.928 7.222 -25.577 1.00 46.56 194 ARG A O 1
ATOM 1491 N N . PRO A 1 195 ? 50.914 6.355 -26.213 1.00 46.50 195 PRO A N 1
ATOM 1492 C CA . PRO A 1 195 ? 51.326 6.037 -24.859 1.00 46.50 195 PRO A CA 1
ATOM 1493 C C . PRO A 1 195 ? 51.359 7.339 -24.060 1.00 46.50 195 PRO A C 1
ATOM 1495 O O . PRO A 1 195 ? 52.089 8.272 -24.393 1.00 46.50 195 PRO A O 1
ATOM 1498 N N . SER A 1 196 ? 50.497 7.403 -23.046 1.00 50.28 196 SER A N 1
ATOM 1499 C CA . SER A 1 196 ? 50.416 8.492 -22.084 1.00 50.28 196 SER A CA 1
ATOM 1500 C C . SER A 1 196 ? 51.805 8.740 -21.509 1.00 50.28 196 SER A C 1
ATOM 1502 O O . SER A 1 196 ? 52.345 7.906 -20.778 1.00 50.28 196 SER A O 1
ATOM 1504 N N . ALA A 1 197 ? 52.391 9.891 -21.840 1.00 51.59 197 ALA A N 1
ATOM 1505 C CA . ALA A 1 197 ? 53.567 10.388 -21.153 1.00 51.59 197 ALA A CA 1
ATOM 1506 C C . ALA A 1 197 ? 53.257 10.443 -19.649 1.00 51.59 197 ALA A C 1
ATOM 1508 O O . ALA A 1 197 ? 52.219 10.954 -19.228 1.00 51.59 197 ALA A O 1
ATOM 1509 N N . LYS A 1 198 ? 54.147 9.860 -18.848 1.00 52.16 198 LYS A N 1
ATOM 1510 C CA . LYS A 1 198 ? 54.091 9.849 -17.385 1.00 52.16 198 LYS A CA 1
ATOM 1511 C C . LYS A 1 198 ? 54.112 11.293 -16.860 1.00 52.16 198 LYS A C 1
ATOM 1513 O O . LYS A 1 198 ? 55.186 11.863 -16.682 1.00 52.16 198 LYS A O 1
ATOM 1518 N N . ALA A 1 199 ? 52.948 11.885 -16.608 1.00 48.47 199 ALA A N 1
ATOM 1519 C CA . ALA A 1 199 ? 52.840 13.141 -15.874 1.00 48.47 199 ALA A CA 1
ATOM 1520 C C . ALA A 1 199 ? 52.877 12.841 -14.367 1.00 48.47 199 ALA A C 1
ATOM 1522 O O . ALA A 1 199 ? 52.043 12.106 -13.840 1.00 48.47 199 ALA A O 1
ATOM 1523 N N . LYS A 1 200 ? 53.899 13.372 -13.689 1.00 53.34 200 LYS A N 1
ATOM 1524 C CA . LYS A 1 200 ? 54.088 13.299 -12.233 1.00 53.34 200 LYS A CA 1
ATOM 1525 C C . LYS A 1 200 ? 52.957 14.051 -11.509 1.00 53.34 200 LYS A C 1
ATOM 1527 O O . LYS A 1 200 ? 52.609 15.145 -11.954 1.00 53.34 200 LYS A O 1
ATOM 1532 N N . PRO A 1 201 ? 52.434 13.549 -10.377 1.00 52.72 201 PRO A N 1
ATOM 1533 C CA . PRO A 1 201 ? 51.475 14.293 -9.577 1.00 52.72 201 PRO A CA 1
ATOM 1534 C C . PRO A 1 201 ? 52.219 15.251 -8.637 1.00 52.72 201 PRO A C 1
ATOM 1536 O O . PRO A 1 201 ? 52.874 14.822 -7.690 1.00 52.72 201 PRO A O 1
ATOM 1539 N N . THR A 1 202 ? 52.095 16.556 -8.876 1.00 50.50 202 THR A N 1
ATOM 1540 C CA . THR A 1 202 ? 52.480 17.594 -7.909 1.00 50.50 202 THR A CA 1
ATOM 1541 C C . THR A 1 202 ? 51.200 18.260 -7.415 1.00 50.50 202 THR A C 1
ATOM 1543 O O . THR A 1 202 ? 50.708 19.208 -8.019 1.00 50.50 202 THR A O 1
ATOM 1546 N N . PHE A 1 203 ? 50.619 17.739 -6.333 1.00 46.88 203 PHE A N 1
ATOM 1547 C CA . PHE A 1 203 ? 49.449 18.342 -5.695 1.00 46.88 203 PHE A CA 1
ATOM 1548 C C . PHE A 1 203 ? 49.916 19.380 -4.664 1.00 46.88 203 PHE A C 1
ATOM 1550 O O . PHE A 1 203 ? 50.295 19.040 -3.545 1.00 46.88 203 PHE A O 1
ATOM 1557 N N . LYS A 1 204 ? 49.899 20.665 -5.042 1.00 48.25 204 LYS A N 1
ATOM 1558 C CA . LYS A 1 204 ? 49.917 21.783 -4.088 1.00 48.25 204 LYS A CA 1
ATOM 1559 C C . LYS A 1 204 ? 48.472 22.115 -3.730 1.00 48.25 204 LYS A C 1
ATOM 1561 O O . LYS A 1 204 ? 47.702 22.583 -4.560 1.00 48.25 204 LYS A O 1
ATO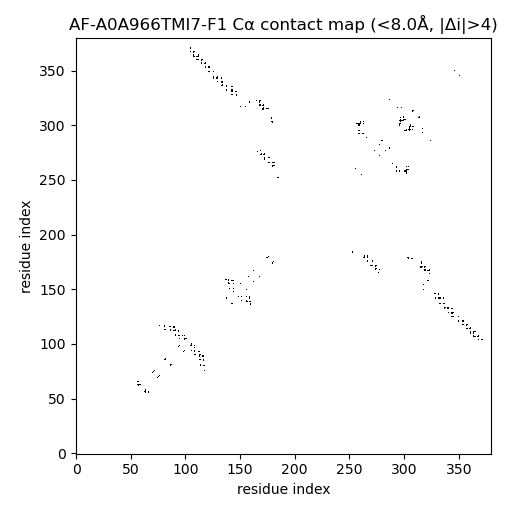M 1566 N N . ARG A 1 205 ? 48.122 21.848 -2.476 1.00 47.38 205 ARG A N 1
ATOM 1567 C CA . ARG A 1 205 ? 46.857 22.219 -1.844 1.00 47.38 205 ARG A CA 1
ATOM 1568 C C . ARG A 1 205 ? 46.914 23.721 -1.541 1.00 47.38 205 ARG A C 1
ATOM 1570 O O . ARG A 1 205 ? 47.675 24.128 -0.669 1.00 47.38 205 ARG A O 1
ATOM 1577 N N . GLN A 1 206 ? 46.148 24.538 -2.259 1.00 47.25 206 GLN A N 1
ATOM 1578 C CA . GLN A 1 206 ? 45.872 25.920 -1.864 1.00 47.25 206 GLN A CA 1
ATOM 1579 C C . GLN A 1 206 ? 44.380 26.072 -1.594 1.00 47.25 206 GLN A C 1
ATOM 1581 O O . GLN A 1 206 ? 43.540 25.831 -2.455 1.00 47.25 206 GLN A O 1
ATOM 1586 N N . ALA A 1 207 ? 44.094 26.423 -0.344 1.00 48.22 207 ALA A N 1
ATOM 1587 C CA . ALA A 1 207 ? 42.806 26.881 0.125 1.00 48.22 207 ALA A CA 1
ATOM 1588 C C . ALA A 1 207 ? 42.525 28.264 -0.466 1.00 48.22 207 ALA A C 1
ATOM 1590 O O . ALA A 1 207 ? 43.383 29.144 -0.396 1.00 48.22 207 ALA A O 1
ATOM 1591 N N . LEU A 1 208 ? 41.319 28.467 -0.990 1.00 44.88 208 LEU A N 1
ATOM 1592 C CA . LEU A 1 208 ? 40.792 29.801 -1.231 1.00 44.88 208 LEU A CA 1
ATOM 1593 C C . LEU A 1 208 ? 39.314 29.833 -0.857 1.00 44.88 208 LEU A C 1
ATOM 1595 O O . LEU A 1 208 ? 38.506 29.005 -1.271 1.00 44.88 208 LEU A O 1
ATOM 1599 N N . GLN A 1 209 ? 39.057 30.769 0.045 1.00 42.22 209 GLN A N 1
ATOM 1600 C CA . GLN A 1 209 ? 37.817 31.060 0.731 1.00 42.22 209 GLN A CA 1
ATOM 1601 C C . GLN A 1 209 ? 36.828 31.790 -0.187 1.00 42.22 209 GLN A C 1
ATOM 1603 O O . GLN A 1 209 ? 37.225 32.563 -1.053 1.00 42.22 209 GLN A O 1
ATOM 1608 N N . HIS A 1 210 ? 35.545 31.549 0.086 1.00 43.22 210 HIS A N 1
ATOM 1609 C CA . HIS A 1 210 ? 34.391 32.450 -0.013 1.00 43.22 210 HIS A CA 1
ATOM 1610 C C . HIS A 1 210 ? 34.422 33.638 -0.994 1.00 43.22 210 HIS A C 1
ATOM 1612 O O . HIS A 1 210 ? 35.104 34.632 -0.755 1.00 43.22 210 HIS A O 1
ATOM 1618 N N . LYS A 1 211 ? 33.445 33.656 -1.913 1.00 38.97 211 LYS A N 1
ATOM 1619 C CA . LYS A 1 211 ? 32.451 34.748 -1.998 1.00 38.97 211 LYS A CA 1
ATOM 1620 C C . LYS A 1 211 ? 31.298 34.376 -2.937 1.00 38.97 211 LYS A C 1
ATOM 1622 O O . LYS A 1 211 ? 31.489 34.266 -4.141 1.00 38.97 211 LYS A O 1
ATOM 1627 N N . PHE A 1 212 ? 30.100 34.224 -2.375 1.00 45.91 212 PHE A N 1
ATOM 1628 C CA . PHE A 1 212 ? 28.844 34.323 -3.121 1.00 45.91 212 PHE A CA 1
ATOM 1629 C C . PHE A 1 212 ? 28.496 35.801 -3.314 1.00 45.91 212 PHE A C 1
ATOM 1631 O O . PHE A 1 212 ? 28.665 36.592 -2.380 1.00 45.91 212 PHE A O 1
ATOM 1638 N N . PRO A 1 213 ? 27.954 36.162 -4.483 1.00 53.16 213 PRO A N 1
ATOM 1639 C CA . PRO A 1 213 ? 26.794 37.041 -4.444 1.00 53.16 213 PRO A CA 1
ATOM 1640 C C . PRO A 1 213 ? 25.713 36.655 -5.461 1.00 53.16 213 PRO A C 1
ATOM 1642 O O . PRO A 1 213 ? 26.000 36.152 -6.543 1.00 53.16 213 PRO A O 1
ATOM 1645 N N . GLY A 1 214 ? 24.476 37.025 -5.129 1.00 35.53 214 GLY A N 1
ATOM 1646 C CA . GLY A 1 214 ? 23.527 37.501 -6.135 1.00 35.53 214 GLY A CA 1
ATOM 1647 C C . GLY A 1 214 ? 22.340 36.595 -6.418 1.00 35.53 214 GLY A C 1
ATOM 1648 O O . GLY A 1 214 ? 22.330 35.863 -7.399 1.00 35.53 214 GLY A O 1
ATOM 1649 N N . ALA A 1 215 ? 21.302 36.736 -5.596 1.00 44.25 215 ALA A N 1
ATOM 1650 C CA . ALA A 1 215 ? 19.931 36.440 -5.982 1.00 44.25 215 ALA A CA 1
ATOM 1651 C C . ALA A 1 215 ? 19.445 37.446 -7.045 1.00 44.25 215 ALA A C 1
ATOM 1653 O O . ALA A 1 215 ? 19.761 38.634 -6.962 1.00 44.25 215 ALA A O 1
ATOM 1654 N N . GLY A 1 216 ? 18.633 36.982 -7.997 1.00 37.41 216 GLY A N 1
ATOM 1655 C CA . GLY A 1 216 ? 17.896 37.818 -8.946 1.00 37.41 216 GLY A CA 1
ATOM 1656 C C . GLY A 1 216 ? 16.757 37.029 -9.617 1.00 37.41 216 GLY A C 1
ATOM 1657 O O . GLY A 1 216 ? 16.924 35.827 -9.819 1.00 37.41 216 GLY A O 1
ATOM 1658 N N . PRO A 1 217 ? 15.594 37.654 -9.890 1.00 52.75 217 PRO A N 1
ATOM 1659 C CA . PRO A 1 217 ? 14.307 36.972 -10.037 1.00 52.75 217 PRO A CA 1
ATOM 1660 C C . PRO A 1 217 ? 13.983 36.558 -11.484 1.00 52.75 217 PRO A C 1
ATOM 1662 O O . PRO A 1 217 ? 14.549 37.086 -1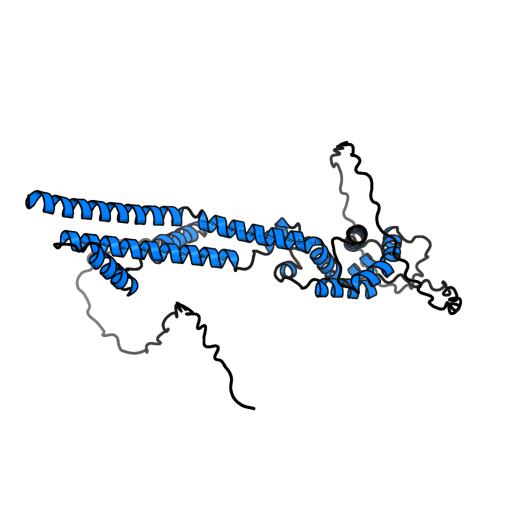2.439 1.00 52.75 217 PRO A O 1
ATOM 1665 N N . GLY A 1 218 ? 13.054 35.605 -11.622 1.00 40.88 218 GLY A N 1
ATOM 1666 C CA . GLY A 1 218 ? 12.604 35.054 -12.904 1.00 40.88 218 GLY A CA 1
ATOM 1667 C C . GLY A 1 218 ? 11.743 35.993 -13.753 1.00 40.88 218 GLY A C 1
ATOM 1668 O O . GLY A 1 218 ? 11.451 37.124 -13.361 1.00 40.88 218 GLY A O 1
ATOM 1669 N N . PRO A 1 219 ? 11.283 35.483 -14.907 1.00 55.72 219 PRO A N 1
ATOM 1670 C CA . PRO A 1 219 ? 9.885 35.694 -15.257 1.00 55.72 219 PRO A CA 1
ATOM 1671 C C . PRO A 1 219 ? 9.169 34.457 -15.826 1.00 55.72 219 PRO A C 1
ATOM 1673 O O . PRO A 1 219 ? 9.748 33.530 -16.387 1.00 55.72 219 PRO A O 1
ATOM 1676 N N . THR A 1 220 ? 7.857 34.527 -15.637 1.00 43.72 220 THR A N 1
ATOM 1677 C CA . THR A 1 220 ? 6.733 33.746 -16.159 1.00 43.72 220 THR A CA 1
ATOM 1678 C C . THR A 1 220 ? 6.621 33.750 -17.686 1.00 43.72 220 THR A C 1
ATOM 1680 O O . THR A 1 220 ? 7.026 34.727 -18.310 1.00 43.72 220 THR A O 1
ATOM 1683 N N . SER A 1 221 ? 6.003 32.696 -18.250 1.00 41.31 221 SER A N 1
ATOM 1684 C CA . SER A 1 221 ? 5.058 32.644 -19.405 1.00 41.31 221 SER A CA 1
ATOM 1685 C C . SER A 1 221 ? 4.997 31.180 -19.887 1.00 41.31 221 SER A C 1
ATOM 1687 O O . SER A 1 221 ? 5.984 30.664 -20.394 1.00 41.31 221 SER A O 1
ATOM 1689 N N . GLU A 1 222 ? 3.999 30.360 -19.549 1.00 39.78 222 GLU A N 1
ATOM 1690 C CA . GLU A 1 222 ? 2.670 30.258 -20.184 1.00 39.78 222 GLU A CA 1
ATOM 1691 C C . GLU A 1 222 ? 2.673 30.350 -21.719 1.00 39.78 222 GLU A C 1
ATOM 1693 O O . GLU A 1 222 ? 2.721 31.431 -22.293 1.00 39.78 222 GLU A O 1
ATOM 1698 N N . THR A 1 223 ? 2.537 29.204 -22.393 1.00 42.22 223 THR A N 1
ATOM 1699 C CA . THR A 1 223 ? 1.836 29.097 -23.684 1.00 42.22 223 THR A CA 1
ATOM 1700 C C . THR A 1 223 ? 1.260 27.686 -23.812 1.00 42.22 223 THR A C 1
ATOM 1702 O O . THR A 1 223 ? 1.986 26.700 -23.920 1.00 42.22 223 THR A O 1
ATOM 1705 N N . GLN A 1 224 ? -0.069 27.604 -23.756 1.00 40.53 224 GLN A N 1
ATOM 1706 C CA . GLN A 1 224 ? -0.858 26.419 -24.079 1.00 40.53 224 GLN A CA 1
ATOM 1707 C C . GLN A 1 224 ? -0.983 26.294 -25.602 1.00 40.53 224 GLN A C 1
ATOM 1709 O O . GLN A 1 224 ? -1.300 27.272 -26.275 1.00 40.53 224 GLN A O 1
ATOM 1714 N N . ALA A 1 225 ? -0.821 25.085 -26.137 1.00 39.22 225 ALA A N 1
ATOM 1715 C CA . ALA A 1 225 ? -1.298 24.740 -27.472 1.00 39.22 225 ALA A CA 1
ATOM 1716 C C . ALA A 1 225 ? -2.004 23.381 -27.416 1.00 39.22 225 ALA A C 1
ATOM 1718 O O . ALA A 1 225 ? -1.385 22.334 -27.233 1.00 39.22 225 ALA A O 1
ATOM 1719 N N . GLN A 1 226 ? -3.328 23.438 -27.540 1.00 40.78 226 GLN A N 1
ATOM 1720 C CA . GLN A 1 226 ? -4.213 22.311 -27.805 1.00 40.78 226 GLN A CA 1
ATOM 1721 C C . GLN A 1 226 ? -4.122 21.945 -29.290 1.00 40.78 226 GLN A C 1
ATOM 1723 O O . GLN A 1 226 ? -4.321 22.810 -30.140 1.00 40.78 226 GLN A O 1
ATOM 1728 N N . VAL A 1 227 ? -3.909 20.666 -29.609 1.00 46.97 227 VAL A N 1
ATOM 1729 C CA . VAL A 1 227 ? -4.248 20.099 -30.923 1.00 46.97 227 VAL A CA 1
ATOM 1730 C C . VAL A 1 227 ? -4.893 18.730 -30.705 1.00 46.97 227 VAL A C 1
ATOM 1732 O O . VAL A 1 227 ? -4.343 17.863 -30.028 1.00 46.97 227 VAL A O 1
ATOM 1735 N N . ALA A 1 228 ? -6.104 18.585 -31.241 1.00 48.47 228 ALA A N 1
ATOM 1736 C CA . ALA A 1 228 ? -6.928 17.381 -31.225 1.00 48.47 228 ALA A CA 1
ATOM 1737 C C . ALA A 1 228 ? -6.365 16.269 -32.138 1.00 48.47 228 ALA A C 1
ATOM 1739 O O . ALA A 1 228 ? -5.651 16.578 -33.094 1.00 48.47 228 ALA A O 1
ATOM 1740 N N . PRO A 1 229 ? -6.713 14.986 -31.914 1.00 52.41 229 PRO A N 1
ATOM 1741 C CA . PRO A 1 229 ? -6.383 13.913 -32.840 1.00 52.41 229 PRO A CA 1
ATOM 1742 C C . PRO A 1 229 ? -7.540 13.660 -33.812 1.00 52.41 229 PRO A C 1
ATOM 1744 O O . PRO A 1 229 ? -8.685 13.499 -33.389 1.00 52.41 229 PRO A O 1
ATOM 1747 N N . ASP A 1 230 ? -7.231 13.542 -35.102 1.00 40.03 230 ASP A N 1
ATOM 1748 C CA . ASP A 1 230 ? -8.160 12.968 -36.067 1.00 40.03 230 ASP A CA 1
ATOM 1749 C C . ASP A 1 230 ? -7.451 12.035 -37.059 1.00 40.03 230 ASP A C 1
ATOM 1751 O O . ASP A 1 230 ? -6.323 12.270 -37.491 1.00 40.03 230 ASP A O 1
ATOM 1755 N N . ALA A 1 231 ? -8.206 11.002 -37.427 1.00 38.66 231 ALA A N 1
ATOM 1756 C CA . ALA A 1 231 ? -8.126 10.199 -38.639 1.00 38.66 231 ALA A CA 1
ATOM 1757 C C . ALA A 1 231 ? -7.065 9.079 -38.815 1.00 38.66 231 ALA A C 1
ATOM 1759 O O . ALA A 1 231 ? -5.877 9.286 -39.038 1.00 38.66 231 ALA A O 1
ATOM 1760 N N . LYS A 1 232 ? -7.651 7.880 -38.996 1.00 36.25 232 LYS A N 1
ATOM 1761 C CA . LYS A 1 232 ? -7.361 6.854 -40.026 1.00 36.25 232 LYS A CA 1
ATOM 1762 C C . LYS A 1 232 ? -6.273 5.807 -39.755 1.00 36.25 232 LYS A C 1
ATOM 1764 O O . LYS A 1 232 ? -5.104 5.960 -40.082 1.00 36.25 232 LYS A O 1
ATOM 1769 N N . ARG A 1 233 ? -6.755 4.623 -39.355 1.00 46.91 233 ARG A N 1
ATOM 1770 C CA . ARG A 1 233 ? -6.153 3.321 -39.688 1.00 46.91 233 ARG A CA 1
ATOM 1771 C C 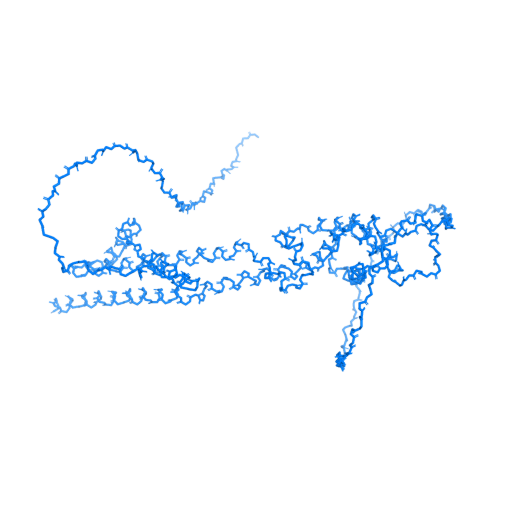. ARG A 1 233 ? -6.573 2.881 -41.100 1.00 46.91 233 ARG A C 1
ATOM 1773 O O . ARG A 1 233 ? -7.771 2.733 -41.336 1.00 46.91 233 ARG A O 1
ATOM 1780 N N . PRO A 1 234 ? -5.624 2.540 -41.978 1.00 49.28 234 PRO A N 1
ATOM 1781 C CA . PRO A 1 234 ? -5.700 1.378 -42.858 1.00 49.28 234 PRO A CA 1
ATOM 1782 C C . PRO A 1 234 ? -4.718 0.327 -42.302 1.00 49.28 234 PRO A C 1
ATOM 1784 O O . PRO A 1 234 ? -3.697 0.661 -41.718 1.00 49.28 234 PRO A O 1
ATOM 1787 N N . GLY A 1 235 ? -4.982 -0.967 -42.299 1.00 35.81 235 GLY A N 1
ATOM 1788 C CA . GLY A 1 235 ? -5.388 -1.800 -43.415 1.00 35.81 235 GLY A CA 1
ATOM 1789 C C . GLY A 1 235 ? -4.576 -3.085 -43.240 1.00 35.81 235 GLY A C 1
ATOM 1790 O O . GLY A 1 235 ? -3.364 -3.036 -43.041 1.00 35.81 235 GLY A O 1
ATOM 1791 N N . ALA A 1 236 ? -5.265 -4.217 -43.191 1.00 49.66 236 ALA A N 1
ATOM 1792 C CA . ALA A 1 236 ? -4.668 -5.530 -43.024 1.00 49.66 236 ALA A CA 1
ATOM 1793 C C . ALA A 1 236 ? -3.814 -5.906 -44.245 1.00 49.66 236 ALA A C 1
ATOM 1795 O O . ALA A 1 236 ? -4.281 -5.808 -45.376 1.00 49.66 236 ALA A O 1
ATOM 1796 N N . VAL A 1 237 ? -2.594 -6.381 -43.999 1.00 43.31 237 VAL A N 1
ATOM 1797 C CA . VAL A 1 237 ? -1.726 -7.097 -44.949 1.00 43.31 237 VAL A CA 1
ATOM 1798 C C . VAL A 1 237 ? -0.989 -8.115 -44.071 1.00 43.31 237 VAL A C 1
ATOM 1800 O O . VAL A 1 237 ? -0.352 -7.732 -43.099 1.00 43.31 237 VAL A O 1
ATOM 1803 N N . GLY A 1 238 ? -1.245 -9.415 -44.162 1.00 37.47 238 GLY A N 1
ATOM 1804 C CA . GLY A 1 238 ? -0.864 -10.283 -45.270 1.00 37.47 238 GLY A CA 1
ATOM 1805 C C . GLY A 1 238 ? 0.173 -11.263 -44.714 1.00 37.47 238 GLY A C 1
ATOM 1806 O O . GLY A 1 238 ? 1.346 -10.926 -44.598 1.00 37.47 238 GLY A O 1
ATOM 1807 N N . LEU A 1 239 ? -0.287 -12.440 -44.283 1.00 46.28 239 LEU A N 1
ATOM 1808 C CA . LEU A 1 239 ? 0.560 -13.537 -43.814 1.00 46.28 239 LEU A CA 1
ATOM 1809 C C . LEU A 1 239 ? 1.317 -14.114 -45.014 1.00 46.28 239 LEU A C 1
ATOM 1811 O O . LEU A 1 239 ? 0.736 -14.814 -45.839 1.00 46.28 239 LEU A O 1
ATOM 1815 N N . GLY A 1 240 ? 2.602 -13.781 -45.117 1.00 38.28 240 GLY A N 1
ATOM 1816 C CA . GLY A 1 240 ? 3.544 -14.395 -46.045 1.00 38.28 240 GLY A CA 1
ATOM 1817 C C . GLY A 1 240 ? 4.574 -15.208 -45.270 1.00 38.28 240 GLY A C 1
ATOM 1818 O O . GLY A 1 240 ? 5.424 -14.643 -44.585 1.00 38.28 240 GLY A O 1
ATOM 1819 N N . GLU A 1 241 ? 4.493 -16.531 -45.377 1.00 49.69 241 GLU A N 1
ATOM 1820 C CA . GLU A 1 241 ? 5.524 -17.461 -44.920 1.00 49.69 241 GLU A CA 1
ATOM 1821 C C . GLU A 1 241 ? 6.776 -17.298 -45.795 1.00 49.69 241 GLU A C 1
ATOM 1823 O O . GLU A 1 241 ? 6.810 -17.680 -46.965 1.00 49.69 241 GLU A O 1
ATOM 1828 N N . GLY A 1 242 ? 7.809 -16.677 -45.223 1.00 40.38 242 GLY A N 1
ATOM 1829 C CA . GLY A 1 242 ? 9.072 -16.360 -45.884 1.00 40.38 242 GLY A CA 1
ATOM 1830 C C . GLY A 1 242 ? 10.251 -17.111 -45.273 1.00 40.38 242 GLY A C 1
ATOM 1831 O O . GLY A 1 242 ? 10.858 -16.664 -44.308 1.00 40.38 242 GLY A O 1
ATOM 1832 N N . ARG A 1 243 ? 10.546 -18.265 -45.874 1.00 42.25 243 ARG A N 1
ATOM 1833 C CA . ARG A 1 243 ? 11.858 -18.902 -46.096 1.00 42.25 243 ARG A CA 1
ATOM 1834 C C . ARG A 1 243 ? 13.078 -18.214 -45.444 1.00 42.25 243 ARG A C 1
ATOM 1836 O O . ARG A 1 243 ? 13.496 -17.136 -45.857 1.00 42.25 243 ARG A O 1
ATOM 1843 N N . ALA A 1 244 ? 13.715 -18.920 -44.507 1.00 47.69 244 ALA A N 1
ATOM 1844 C CA . ALA A 1 244 ? 14.983 -18.545 -43.888 1.00 47.69 244 ALA A CA 1
ATOM 1845 C C . ALA A 1 244 ? 16.111 -18.417 -44.932 1.00 47.69 244 ALA A C 1
ATOM 1847 O O . ALA A 1 244 ? 16.587 -19.413 -45.476 1.00 47.69 244 ALA A O 1
ATOM 1848 N N . GLN A 1 245 ? 16.544 -17.184 -45.192 1.00 41.75 245 GLN A N 1
ATOM 1849 C CA . GLN A 1 245 ? 17.810 -16.880 -45.850 1.00 41.75 245 GLN A CA 1
ATOM 1850 C C . GLN A 1 245 ? 18.781 -16.359 -44.790 1.00 41.75 245 GLN A C 1
ATOM 1852 O O . GLN A 1 245 ? 18.640 -15.255 -44.274 1.00 41.75 245 GLN A O 1
ATOM 1857 N N . THR A 1 246 ? 19.780 -17.169 -44.453 1.00 46.59 246 THR A N 1
ATOM 1858 C CA . THR A 1 246 ? 20.979 -16.748 -43.721 1.00 46.59 246 THR A CA 1
ATOM 1859 C C . THR A 1 246 ? 21.875 -15.945 -44.664 1.00 46.59 246 THR A C 1
ATOM 1861 O O . THR A 1 246 ? 22.889 -16.440 -45.149 1.00 46.59 246 THR A O 1
ATOM 1864 N N . GLY A 1 247 ? 21.458 -14.718 -44.976 1.00 44.03 247 GLY A N 1
ATOM 1865 C CA . GLY A 1 247 ? 22.292 -13.710 -45.619 1.00 44.03 247 GLY A CA 1
ATOM 1866 C C . GLY A 1 247 ? 23.019 -12.902 -44.549 1.00 44.03 247 GLY A C 1
ATOM 1867 O O . GLY A 1 247 ? 22.386 -12.219 -43.748 1.00 44.03 247 GLY A O 1
ATOM 1868 N N . GLN A 1 248 ? 24.349 -12.989 -44.509 1.00 49.59 248 GLN A N 1
ATOM 1869 C CA . GLN A 1 248 ? 25.189 -12.026 -43.797 1.00 49.59 248 GLN A CA 1
ATOM 1870 C C . GLN A 1 248 ? 25.089 -10.678 -44.526 1.00 49.59 248 GLN A C 1
ATOM 1872 O O . GLN A 1 248 ? 25.908 -10.350 -45.381 1.00 49.59 248 GLN A O 1
ATOM 1877 N N . GLU A 1 249 ? 24.053 -9.903 -44.216 1.00 47.56 249 GLU A N 1
ATOM 1878 C CA . GLU A 1 249 ? 23.965 -8.506 -44.621 1.00 47.56 249 GLU A CA 1
ATOM 1879 C C . GLU A 1 249 ? 24.999 -7.707 -43.824 1.00 47.56 249 GLU A C 1
ATOM 1881 O O . GLU A 1 249 ? 24.873 -7.491 -42.615 1.00 47.56 249 GLU A O 1
ATOM 1886 N N . GLY A 1 250 ? 26.062 -7.284 -44.508 1.00 49.38 250 GLY A N 1
ATOM 1887 C CA . GLY A 1 250 ? 26.918 -6.215 -44.024 1.00 49.38 250 GLY A CA 1
ATOM 1888 C C . GLY A 1 250 ? 26.065 -4.964 -43.865 1.00 49.38 250 GLY A C 1
ATOM 1889 O O . GLY A 1 250 ? 25.707 -4.330 -44.852 1.00 49.38 250 GLY A O 1
ATOM 1890 N N . ILE A 1 251 ? 25.710 -4.638 -42.622 1.00 53.41 251 ILE A N 1
ATOM 1891 C CA . ILE A 1 251 ? 24.984 -3.417 -42.271 1.00 53.41 251 ILE A CA 1
ATOM 1892 C C . ILE A 1 251 ? 25.857 -2.238 -42.706 1.00 53.41 251 ILE A C 1
ATOM 1894 O O . ILE A 1 251 ? 26.834 -1.894 -42.037 1.00 53.41 251 ILE A O 1
ATOM 1898 N N . SER A 1 252 ? 25.528 -1.646 -43.854 1.00 48.81 252 SER A N 1
ATOM 1899 C CA . SER A 1 252 ? 26.114 -0.385 -44.295 1.00 48.81 252 SER A CA 1
ATOM 1900 C C . SER A 1 252 ? 25.864 0.656 -43.208 1.00 48.81 252 SER A C 1
ATOM 1902 O O . SER A 1 252 ? 24.731 1.031 -42.926 1.00 48.81 252 SER A O 1
ATOM 1904 N N . THR A 1 253 ? 26.943 1.143 -42.606 1.00 51.41 253 THR A N 1
ATOM 1905 C CA . THR A 1 253 ? 27.002 2.153 -41.537 1.00 51.41 253 THR A CA 1
ATOM 1906 C C . THR A 1 253 ? 26.394 3.510 -41.878 1.00 51.41 253 THR A C 1
ATOM 1908 O O . THR A 1 253 ? 26.374 4.400 -41.032 1.00 51.41 253 THR A O 1
ATOM 1911 N N . ALA A 1 254 ? 25.926 3.692 -43.110 1.00 49.88 254 ALA A N 1
ATOM 1912 C CA . ALA A 1 254 ? 25.562 4.984 -43.668 1.00 49.88 254 ALA A CA 1
ATOM 1913 C C . ALA A 1 254 ? 24.223 5.549 -43.160 1.00 49.88 254 ALA A C 1
ATOM 1915 O O . ALA A 1 254 ? 23.935 6.709 -43.431 1.00 49.88 254 ALA A O 1
ATOM 1916 N N . LEU A 1 255 ? 23.425 4.786 -42.404 1.00 59.47 255 LEU A N 1
ATOM 1917 C CA . LEU A 1 255 ? 22.169 5.269 -41.817 1.00 59.47 255 LEU A CA 1
ATOM 1918 C C . LEU A 1 255 ? 21.970 4.704 -40.403 1.00 59.47 255 LEU A C 1
ATOM 1920 O O . LEU A 1 255 ? 21.005 3.989 -40.143 1.00 59.47 255 LEU A O 1
ATOM 1924 N N . LEU A 1 256 ? 22.890 4.999 -39.476 1.00 74.81 256 LEU A N 1
ATOM 1925 C CA . LEU A 1 256 ? 22.559 4.864 -38.053 1.00 74.81 256 LEU A CA 1
ATOM 1926 C C . LEU A 1 256 ? 21.357 5.766 -37.771 1.00 74.81 256 LEU A C 1
ATOM 1928 O O . LEU A 1 256 ? 21.399 6.962 -38.071 1.00 74.81 256 LEU A O 1
ATOM 1932 N N . CYS A 1 257 ? 20.283 5.200 -37.225 1.00 88.81 257 CYS A N 1
ATOM 1933 C CA . CYS A 1 257 ? 19.138 6.017 -36.858 1.00 88.81 257 CYS A CA 1
ATOM 1934 C C . CYS A 1 257 ? 19.493 6.866 -35.630 1.00 88.81 257 CYS A C 1
ATOM 1936 O O . CYS A 1 257 ? 20.438 6.578 -34.891 1.00 88.81 257 CYS A O 1
ATOM 1938 N N . GLU A 1 258 ? 18.734 7.929 -35.385 1.00 93.75 258 GLU A N 1
ATOM 1939 C CA . GLU A 1 258 ? 19.004 8.830 -34.262 1.00 93.75 258 GLU A CA 1
ATOM 1940 C C . GLU A 1 258 ? 19.045 8.090 -32.906 1.00 93.75 258 GLU A C 1
ATOM 1942 O O . GLU A 1 258 ? 19.889 8.387 -32.056 1.00 93.75 258 GLU A O 1
ATOM 1947 N N . ALA A 1 259 ? 18.206 7.061 -32.736 1.00 94.69 259 ALA A N 1
ATOM 1948 C CA . ALA A 1 259 ? 18.182 6.209 -31.546 1.00 94.69 259 ALA A CA 1
ATOM 1949 C C . ALA A 1 259 ? 19.497 5.424 -31.341 1.00 94.69 259 ALA A C 1
ATOM 1951 O O . ALA A 1 259 ? 19.946 5.246 -30.203 1.00 94.69 259 ALA A O 1
ATOM 1952 N N . ASP A 1 260 ? 20.165 5.005 -32.422 1.00 95.25 260 ASP A N 1
ATOM 1953 C CA . ASP A 1 260 ? 21.465 4.327 -32.346 1.00 95.25 260 ASP A CA 1
ATOM 1954 C C . ASP A 1 260 ? 22.552 5.272 -31.835 1.00 95.25 260 ASP A C 1
ATOM 1956 O O . ASP A 1 260 ? 23.340 4.905 -30.958 1.00 95.25 260 ASP A O 1
ATOM 1960 N N . LEU A 1 261 ? 22.563 6.505 -32.350 1.00 94.38 261 LEU A N 1
ATOM 1961 C CA . LEU A 1 261 ? 23.505 7.543 -31.936 1.00 94.38 261 LEU A CA 1
ATOM 1962 C C . LEU A 1 261 ? 23.283 7.945 -30.473 1.00 94.38 261 LEU A C 1
ATOM 1964 O O . LEU A 1 261 ? 24.253 8.127 -29.735 1.00 94.38 261 LEU A O 1
ATOM 1968 N N . ARG A 1 262 ? 22.025 8.055 -30.020 1.00 95.88 262 ARG A N 1
ATOM 1969 C CA . ARG A 1 262 ? 21.697 8.275 -28.598 1.00 95.88 262 ARG A CA 1
ATOM 1970 C C . ARG A 1 262 ? 22.230 7.142 -27.723 1.00 95.88 262 ARG A C 1
ATOM 1972 O O . ARG A 1 262 ? 23.004 7.402 -26.803 1.00 95.88 262 ARG A O 1
ATOM 1979 N N . THR A 1 263 ? 21.913 5.893 -28.065 1.00 96.75 263 THR A N 1
ATOM 1980 C CA . THR A 1 263 ? 22.378 4.712 -27.319 1.00 96.75 263 THR A CA 1
ATOM 1981 C C . THR A 1 263 ? 23.908 4.653 -27.257 1.00 96.75 263 THR A C 1
ATOM 1983 O O . THR A 1 263 ? 24.484 4.422 -26.195 1.00 96.75 263 THR A O 1
ATOM 1986 N N . GLN A 1 264 ? 24.589 4.913 -28.379 1.00 95.31 264 GLN A N 1
ATOM 1987 C CA . GLN A 1 264 ? 26.050 4.911 -28.446 1.00 95.31 264 GLN A CA 1
ATOM 1988 C C . GLN A 1 264 ? 26.679 5.994 -27.563 1.00 95.31 264 GLN A C 1
ATOM 1990 O O . GLN A 1 264 ? 27.646 5.702 -26.859 1.00 95.31 264 GLN A O 1
ATOM 1995 N N . ARG A 1 265 ? 26.142 7.223 -27.581 1.00 95.12 265 ARG A N 1
ATOM 1996 C CA . ARG A 1 265 ? 26.623 8.318 -26.721 1.00 95.12 265 ARG A CA 1
ATOM 1997 C C . ARG A 1 265 ? 26.476 7.972 -25.242 1.00 95.12 265 ARG A C 1
ATOM 1999 O O . ARG A 1 265 ? 27.406 8.184 -24.471 1.00 95.12 265 ARG A O 1
ATOM 2006 N N . MET A 1 266 ? 25.345 7.379 -24.872 1.00 96.81 266 MET A N 1
ATOM 2007 C CA . MET A 1 266 ? 25.052 7.020 -23.487 1.00 96.81 266 MET A CA 1
ATOM 2008 C C . MET A 1 266 ? 25.799 5.785 -22.987 1.00 96.81 266 MET A C 1
ATOM 2010 O O . MET A 1 266 ? 25.929 5.612 -21.778 1.00 96.81 266 MET A O 1
ATOM 2014 N N . TYR A 1 267 ? 26.291 4.917 -23.877 1.00 96.94 267 TYR A N 1
ATOM 2015 C CA . TYR A 1 267 ? 26.797 3.600 -23.492 1.00 96.94 267 TYR A CA 1
ATOM 2016 C C . TYR A 1 267 ? 27.857 3.652 -22.382 1.00 96.94 267 TYR A C 1
ATOM 2018 O O . TYR A 1 267 ? 27.723 2.956 -21.372 1.00 96.94 267 TYR A O 1
ATOM 2026 N N . TRP A 1 268 ? 28.894 4.476 -22.559 1.00 95.56 268 TRP A N 1
ATOM 2027 C CA . TRP A 1 268 ? 30.014 4.564 -21.618 1.00 95.56 268 TRP A CA 1
ATOM 2028 C C . TRP A 1 268 ? 29.612 5.231 -20.309 1.00 95.56 268 TRP A C 1
ATOM 2030 O O . TRP A 1 268 ? 29.905 4.692 -19.244 1.00 95.56 268 TRP A O 1
ATOM 2040 N N . GLN A 1 269 ? 28.874 6.337 -20.398 1.00 96.50 269 GLN A N 1
ATOM 2041 C CA . GLN A 1 269 ? 28.381 7.066 -19.234 1.00 96.50 269 GLN A CA 1
ATOM 2042 C C . GLN A 1 269 ? 27.461 6.188 -18.379 1.00 96.50 269 GLN A C 1
ATOM 2044 O O . GLN A 1 269 ? 27.644 6.099 -17.172 1.00 96.50 269 GLN A O 1
ATOM 2049 N N . ALA A 1 270 ? 26.531 5.455 -18.997 1.00 96.81 270 ALA A N 1
ATOM 2050 C CA . ALA A 1 270 ? 25.675 4.513 -18.286 1.00 96.81 270 ALA A CA 1
ATOM 2051 C C . ALA A 1 270 ? 26.477 3.363 -17.658 1.00 96.81 270 ALA A C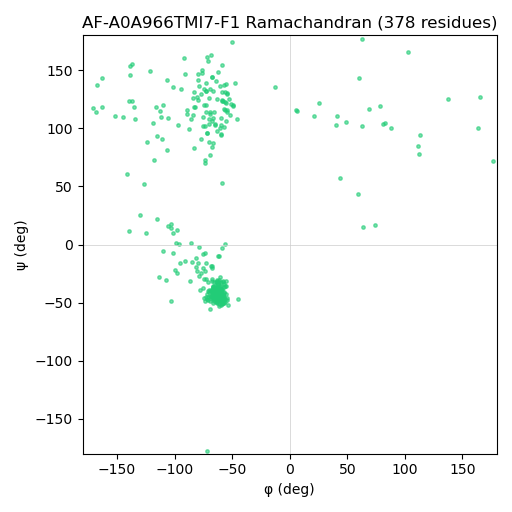 1
ATOM 2053 O O . ALA A 1 270 ? 26.178 2.949 -16.542 1.00 96.81 270 ALA A O 1
ATOM 2054 N N . CYS A 1 271 ? 27.521 2.857 -18.326 1.00 96.75 271 CYS A N 1
ATOM 2055 C CA . CYS A 1 271 ? 28.395 1.843 -17.732 1.00 96.75 271 CYS A CA 1
ATOM 2056 C C . CYS A 1 271 ? 29.135 2.358 -16.495 1.00 96.75 271 CYS A C 1
ATOM 2058 O O . CYS A 1 271 ? 29.291 1.601 -15.539 1.00 96.75 271 CYS A O 1
ATOM 2060 N N . GLU A 1 272 ? 29.607 3.601 -16.520 1.00 96.31 272 GLU A N 1
ATOM 2061 C CA . GLU A 1 272 ? 30.295 4.240 -15.400 1.00 96.31 272 GLU A CA 1
ATOM 2062 C C . GLU A 1 272 ? 29.326 4.512 -14.245 1.00 96.31 272 GLU A C 1
ATOM 2064 O O . GLU A 1 272 ? 29.522 4.001 -13.142 1.00 96.31 272 GLU A O 1
ATOM 2069 N N . LEU A 1 273 ? 28.231 5.225 -14.521 1.00 96.38 273 LEU A N 1
ATOM 2070 C CA . LEU A 1 273 ? 27.262 5.640 -13.510 1.00 96.38 273 LEU A CA 1
ATOM 2071 C C . LEU A 1 273 ? 26.534 4.450 -12.890 1.00 96.38 273 LEU A C 1
ATOM 2073 O O . LEU A 1 273 ? 26.443 4.371 -11.669 1.00 96.38 273 LEU A O 1
ATOM 2077 N N . PHE A 1 274 ? 26.097 3.465 -13.683 1.00 96.81 274 PHE A N 1
ATOM 2078 C CA . PHE A 1 274 ? 25.442 2.289 -13.112 1.00 96.81 274 PHE A CA 1
ATOM 2079 C C . PHE A 1 274 ? 26.409 1.330 -12.395 1.00 96.81 274 PHE A C 1
ATOM 2081 O O . PHE A 1 274 ? 25.934 0.412 -11.729 1.00 96.81 274 PHE A O 1
ATOM 2088 N N . SER A 1 275 ? 27.731 1.522 -12.463 1.00 96.12 275 SER A N 1
ATOM 2089 C CA . SER A 1 275 ? 28.680 0.723 -11.666 1.00 96.12 275 SER A CA 1
ATOM 2090 C C . SER A 1 275 ? 28.803 1.186 -10.210 1.00 96.12 275 SER A C 1
ATOM 2092 O O . SER A 1 275 ? 29.313 0.430 -9.386 1.00 96.12 275 SER A O 1
ATOM 2094 N N . SER A 1 276 ? 28.330 2.392 -9.891 1.00 95.69 276 SER A N 1
ATOM 2095 C CA . SER A 1 276 ? 28.414 3.008 -8.560 1.00 95.69 276 SER A CA 1
ATOM 2096 C C . SER A 1 276 ? 27.014 3.338 -8.044 1.00 95.69 276 SER A C 1
ATOM 2098 O O . SER A 1 276 ? 26.161 3.646 -8.865 1.00 95.69 276 SER A O 1
ATOM 2100 N N . PRO A 1 277 ? 26.728 3.316 -6.729 1.00 95.06 277 PRO A N 1
ATOM 2101 C CA . PRO A 1 277 ? 25.398 3.646 -6.211 1.00 95.06 277 PRO A CA 1
ATOM 2102 C C . PRO A 1 277 ? 24.856 4.957 -6.797 1.00 95.06 277 PRO A C 1
ATOM 2104 O O . PRO A 1 277 ? 25.479 6.009 -6.657 1.00 95.06 277 PRO A O 1
ATOM 2107 N N . LEU A 1 278 ? 23.721 4.876 -7.493 1.00 93.31 278 LEU A N 1
ATOM 2108 C CA . LEU A 1 278 ? 23.184 6.004 -8.247 1.00 93.31 278 LEU A CA 1
ATOM 2109 C C . LEU A 1 278 ? 22.401 6.946 -7.324 1.00 93.31 278 LEU A C 1
ATOM 2111 O O . LEU A 1 278 ? 21.380 6.555 -6.755 1.00 93.31 278 LEU A O 1
ATOM 2115 N N . ASN A 1 279 ? 22.851 8.195 -7.198 1.00 92.44 279 ASN A N 1
ATOM 2116 C CA . ASN A 1 279 ? 22.073 9.245 -6.545 1.00 92.44 279 ASN A CA 1
ATOM 2117 C C . ASN A 1 279 ? 21.123 9.878 -7.573 1.00 92.44 279 ASN A C 1
ATOM 2119 O O . ASN A 1 279 ? 21.561 10.604 -8.465 1.00 92.44 279 ASN A O 1
ATOM 2123 N N . GLN A 1 280 ? 19.822 9.595 -7.452 1.00 89.00 280 GLN A N 1
ATOM 2124 C CA . GLN A 1 280 ? 18.812 10.056 -8.414 1.00 89.00 280 GLN A CA 1
ATOM 2125 C C . GLN A 1 280 ? 18.755 11.584 -8.534 1.00 89.00 280 GLN A C 1
ATOM 2127 O O . GLN A 1 280 ? 18.491 12.091 -9.618 1.00 89.00 280 GLN A O 1
ATOM 2132 N N . PHE A 1 281 ? 19.039 12.314 -7.452 1.00 90.56 281 PHE A N 1
ATOM 2133 C CA . PHE A 1 281 ? 18.976 13.777 -7.443 1.00 90.56 281 PHE A CA 1
ATOM 2134 C C . PHE A 1 281 ? 20.158 14.421 -8.169 1.00 90.56 281 PHE A C 1
ATOM 2136 O O . PHE A 1 281 ? 19.993 15.421 -8.858 1.00 90.56 281 PHE A O 1
ATOM 2143 N N . GLU A 1 282 ? 21.352 13.844 -8.039 1.00 93.69 282 GLU A N 1
ATOM 2144 C CA . GLU A 1 282 ? 22.562 14.378 -8.677 1.00 93.69 282 GLU A CA 1
ATOM 2145 C C . GLU A 1 282 ? 22.623 14.056 -10.173 1.00 93.69 282 GLU A C 1
ATOM 2147 O O . GLU A 1 282 ? 23.295 14.749 -10.933 1.00 93.69 282 GLU A O 1
ATOM 2152 N N . GLN A 1 283 ? 21.934 12.996 -10.598 1.00 95.12 283 GLN A N 1
ATOM 2153 C CA . GLN A 1 283 ? 22.040 12.439 -11.946 1.00 95.12 283 GLN A CA 1
ATOM 2154 C C . GLN A 1 283 ? 20.736 12.554 -12.748 1.00 95.12 283 GLN A C 1
ATOM 2156 O O . GLN A 1 283 ? 20.552 11.813 -13.712 1.00 95.12 283 GLN A O 1
ATOM 2161 N N . ASP A 1 284 ? 19.832 13.476 -12.392 1.00 95.31 284 ASP A N 1
ATOM 2162 C CA . ASP A 1 284 ? 18.514 13.574 -13.040 1.00 95.31 284 ASP A CA 1
ATOM 2163 C C . ASP A 1 284 ? 18.619 13.837 -14.551 1.00 95.31 284 ASP A C 1
ATOM 2165 O O . ASP A 1 284 ? 17.931 13.182 -15.325 1.00 95.31 284 ASP A O 1
ATOM 2169 N N . HIS A 1 285 ? 19.555 14.681 -15.002 1.00 96.50 285 HIS A N 1
ATOM 2170 C CA . HIS A 1 285 ? 19.787 14.899 -16.439 1.00 96.50 285 HIS A CA 1
ATOM 2171 C C . HIS A 1 285 ? 20.165 13.613 -17.186 1.00 96.50 285 HIS A C 1
ATOM 2173 O O . HIS A 1 285 ? 19.626 13.330 -18.252 1.00 96.50 285 HIS A O 1
ATOM 2179 N N . PHE A 1 286 ? 21.060 12.807 -16.610 1.00 96.75 286 PHE A N 1
ATOM 2180 C CA . PHE A 1 286 ? 21.426 11.516 -17.191 1.00 96.75 286 PHE A CA 1
ATOM 2181 C C . PHE A 1 286 ? 20.222 10.567 -17.237 1.00 96.75 286 PHE A C 1
ATOM 2183 O O . PHE A 1 286 ? 20.031 9.868 -18.230 1.00 96.75 286 PHE A O 1
ATOM 2190 N N . LEU A 1 287 ? 19.398 10.550 -16.184 1.00 97.06 287 LEU A N 1
ATOM 2191 C CA . LEU A 1 287 ? 18.187 9.733 -16.139 1.00 97.06 287 LEU A CA 1
ATOM 2192 C C . LEU A 1 287 ? 17.143 10.190 -17.165 1.00 97.06 287 LEU A C 1
ATOM 2194 O O . LEU A 1 287 ? 16.514 9.340 -17.781 1.00 97.06 287 LEU A O 1
ATOM 2198 N N . GLN A 1 288 ? 16.994 11.492 -17.410 1.00 97.06 288 GLN A N 1
ATOM 2199 C CA . GLN A 1 288 ? 16.112 12.013 -18.460 1.00 97.06 288 GLN A CA 1
ATOM 2200 C C . GLN A 1 288 ? 16.561 11.556 -19.857 1.00 97.06 288 GLN A C 1
ATOM 2202 O O . GLN A 1 288 ? 15.742 11.078 -20.643 1.00 97.06 288 GLN A O 1
ATOM 2207 N N . ASP A 1 289 ? 17.860 11.626 -20.158 1.00 97.62 289 ASP A N 1
ATOM 2208 C CA . ASP A 1 289 ? 18.397 11.110 -21.424 1.00 97.62 289 ASP A CA 1
ATOM 2209 C C . ASP A 1 289 ? 18.197 9.590 -21.535 1.00 97.62 289 ASP A C 1
ATOM 2211 O O . ASP A 1 289 ? 17.828 9.061 -22.590 1.00 97.62 289 ASP A O 1
ATOM 2215 N N . MET A 1 290 ? 18.383 8.878 -20.420 1.00 97.81 290 MET A N 1
ATOM 2216 C CA . MET A 1 290 ? 18.181 7.436 -20.349 1.00 97.81 290 MET A CA 1
ATOM 2217 C C . MET A 1 290 ? 16.707 7.054 -20.537 1.00 97.81 290 MET A C 1
ATOM 2219 O O . MET A 1 290 ? 16.424 6.046 -21.186 1.00 97.81 290 MET A O 1
ATOM 2223 N N . ASP A 1 291 ? 15.768 7.861 -20.032 1.00 98.06 291 ASP A N 1
ATOM 2224 C CA . ASP A 1 291 ? 14.326 7.676 -20.219 1.00 98.06 291 ASP A CA 1
ATOM 2225 C C . ASP A 1 291 ? 13.984 7.657 -21.718 1.00 98.06 291 ASP A C 1
ATOM 2227 O O . ASP A 1 291 ? 13.267 6.762 -22.174 1.00 98.06 291 ASP A O 1
ATOM 2231 N N . VAL A 1 292 ? 14.571 8.564 -22.510 1.00 97.88 292 VAL A N 1
ATOM 2232 C CA . VAL A 1 292 ? 14.402 8.590 -23.974 1.00 97.88 292 VAL A CA 1
ATOM 2233 C C . VAL A 1 292 ? 14.938 7.309 -24.613 1.00 97.88 292 VAL A C 1
ATOM 2235 O O . VAL A 1 292 ? 14.235 6.684 -25.407 1.00 97.88 292 VAL A O 1
ATOM 2238 N N . VAL A 1 293 ? 16.143 6.863 -24.241 1.00 97.88 293 VAL A N 1
ATOM 2239 C CA . VAL A 1 293 ? 16.721 5.634 -24.814 1.00 97.88 293 VAL A CA 1
ATOM 2240 C C . VAL A 1 293 ? 15.906 4.393 -24.442 1.00 97.88 293 VAL A C 1
ATOM 2242 O O . VAL A 1 293 ? 15.719 3.501 -25.268 1.00 97.88 293 VAL A O 1
ATOM 2245 N N . MET A 1 294 ? 15.378 4.324 -23.222 1.00 97.62 294 MET A N 1
ATOM 2246 C CA . MET A 1 294 ? 14.540 3.206 -22.784 1.00 97.62 294 MET A CA 1
ATOM 2247 C C . MET A 1 294 ? 13.162 3.214 -23.460 1.00 97.62 294 MET A C 1
ATOM 2249 O O . MET A 1 294 ? 12.619 2.144 -23.752 1.00 97.62 294 MET A O 1
ATOM 2253 N N . LEU A 1 295 ? 12.612 4.392 -23.770 1.00 97.25 295 LEU A N 1
ATOM 2254 C CA . LEU A 1 295 ? 11.400 4.532 -24.582 1.00 97.25 295 LEU A CA 1
ATOM 2255 C C . LEU A 1 295 ? 11.633 4.102 -26.035 1.00 97.25 295 LEU A C 1
ATOM 2257 O O . LEU A 1 295 ? 10.847 3.302 -26.547 1.00 97.25 295 LEU A O 1
ATOM 2261 N N . ASP A 1 296 ? 12.723 4.553 -26.663 1.00 97.50 296 ASP A N 1
ATOM 2262 C CA . ASP A 1 296 ? 13.143 4.105 -27.999 1.00 97.50 296 ASP A CA 1
ATOM 2263 C C . ASP A 1 296 ? 13.274 2.573 -28.027 1.00 97.50 296 ASP A C 1
ATOM 2265 O O . ASP A 1 296 ? 12.711 1.888 -28.885 1.00 97.50 296 ASP A O 1
ATOM 2269 N N . ALA A 1 297 ? 13.959 2.014 -27.026 1.00 97.19 297 ALA A N 1
ATOM 2270 C CA . ALA A 1 297 ? 14.193 0.584 -26.906 1.00 97.19 297 ALA A CA 1
ATOM 2271 C C . ALA A 1 297 ? 12.893 -0.217 -26.753 1.00 97.19 297 ALA A C 1
ATOM 2273 O O . ALA A 1 297 ? 12.732 -1.263 -27.384 1.00 97.19 297 ALA A O 1
ATOM 2274 N N . ARG A 1 298 ? 11.936 0.291 -25.965 1.00 96.75 298 ARG A N 1
ATOM 2275 C CA . ARG A 1 298 ? 10.601 -0.305 -25.809 1.00 96.75 298 ARG A CA 1
ATOM 2276 C C . ARG A 1 298 ? 9.819 -0.330 -27.124 1.00 96.75 298 ARG A C 1
ATOM 2278 O O . ARG A 1 298 ? 9.052 -1.262 -27.347 1.00 96.75 298 ARG A O 1
ATOM 2285 N N . GLN A 1 299 ? 10.006 0.671 -27.981 1.00 96.38 299 GLN A N 1
ATOM 2286 C CA . GLN A 1 299 ? 9.401 0.731 -29.316 1.00 96.38 299 GLN A CA 1
ATOM 2287 C C . GLN A 1 299 ? 10.136 -0.146 -30.345 1.00 96.38 299 GLN A C 1
ATOM 2289 O O . GLN A 1 299 ? 9.718 -0.229 -31.497 1.00 96.38 299 GLN A O 1
ATOM 2294 N N . GLY A 1 300 ? 11.225 -0.813 -29.944 1.00 95.75 300 GLY A N 1
ATOM 2295 C CA . GLY A 1 300 ? 12.069 -1.595 -30.845 1.00 95.75 300 GLY A CA 1
ATOM 2296 C C . GLY A 1 300 ? 12.939 -0.730 -31.759 1.00 95.75 300 GLY A C 1
ATOM 2297 O O . GLY A 1 300 ? 13.446 -1.234 -32.761 1.00 95.75 300 GLY A O 1
ATOM 2298 N N . LEU A 1 301 ? 13.118 0.554 -31.435 1.00 95.62 301 LEU A N 1
ATOM 2299 C CA . LEU A 1 301 ? 13.972 1.464 -32.189 1.00 95.62 301 LEU A CA 1
ATOM 2300 C C . LEU A 1 301 ? 15.445 1.262 -31.820 1.00 95.62 301 LEU A C 1
ATOM 2302 O O . LEU A 1 301 ? 15.803 0.927 -30.687 1.00 95.62 301 LEU A O 1
ATOM 2306 N N . GLY A 1 302 ? 16.297 1.470 -32.821 1.00 94.38 302 GLY A N 1
ATOM 2307 C CA . GLY A 1 302 ? 17.739 1.276 -32.728 1.00 94.38 302 GLY A CA 1
ATOM 2308 C C . GLY A 1 302 ? 18.172 -0.165 -32.429 1.00 94.38 302 GLY A C 1
ATOM 2309 O O . GLY A 1 302 ? 17.370 -1.080 -32.224 1.00 94.38 302 GLY A O 1
ATOM 2310 N N . TYR A 1 303 ? 19.480 -0.396 -32.394 1.00 95.44 303 TYR A N 1
ATOM 2311 C CA . TYR A 1 303 ? 20.037 -1.733 -32.213 1.00 95.44 303 TYR A CA 1
ATOM 2312 C C . TYR A 1 303 ? 19.763 -2.296 -30.815 1.00 95.44 303 TYR A C 1
ATOM 2314 O O . TYR A 1 303 ? 19.630 -3.511 -30.676 1.00 95.44 303 TYR A O 1
ATOM 2322 N N . PHE A 1 304 ? 19.677 -1.459 -29.774 1.00 96.50 304 PHE A N 1
ATOM 2323 C CA . PHE A 1 304 ? 19.393 -1.926 -28.414 1.00 96.50 304 PHE A CA 1
ATOM 2324 C C . PHE A 1 304 ? 17.954 -2.443 -28.294 1.00 96.50 304 PHE A C 1
ATOM 2326 O O . PHE A 1 304 ? 17.765 -3.583 -27.866 1.00 96.50 304 PHE A O 1
ATOM 2333 N N . GLY A 1 305 ? 16.964 -1.678 -28.772 1.00 96.38 305 GLY A N 1
ATOM 2334 C CA . GLY A 1 305 ? 15.564 -2.109 -28.819 1.00 96.38 305 GLY A CA 1
ATOM 2335 C C . GLY A 1 305 ? 15.362 -3.363 -29.666 1.00 96.38 305 GLY A C 1
ATOM 2336 O O . GLY A 1 305 ? 14.747 -4.328 -29.214 1.00 96.38 305 GLY A O 1
ATOM 2337 N N . GLN A 1 306 ? 15.964 -3.413 -30.858 1.00 96.06 306 GLN A N 1
ATOM 2338 C CA . GLN A 1 306 ? 15.908 -4.602 -31.717 1.00 96.06 306 GLN A CA 1
ATOM 2339 C C . GLN A 1 306 ? 16.528 -5.838 -31.053 1.00 96.06 306 GLN A C 1
ATOM 2341 O O . GLN A 1 306 ? 15.993 -6.940 -31.174 1.00 96.06 306 GLN A O 1
ATOM 2346 N N . ARG A 1 307 ? 17.654 -5.686 -30.343 1.00 96.88 307 ARG A N 1
ATOM 2347 C CA . ARG A 1 307 ? 18.297 -6.795 -29.617 1.00 96.88 307 ARG A CA 1
ATOM 2348 C C . ARG A 1 307 ? 17.447 -7.275 -28.441 1.00 96.88 307 ARG A C 1
ATOM 2350 O O . ARG A 1 307 ? 17.349 -8.485 -28.259 1.00 96.88 307 ARG A O 1
ATOM 2357 N N . LEU A 1 308 ? 16.820 -6.369 -27.686 1.00 96.69 308 LEU A N 1
ATOM 2358 C CA . LEU A 1 308 ? 15.866 -6.733 -26.630 1.00 96.69 308 LEU A CA 1
ATOM 2359 C C . LEU A 1 308 ? 14.686 -7.518 -27.210 1.00 96.69 308 LEU A C 1
ATOM 2361 O O . LEU A 1 308 ? 14.382 -8.608 -26.730 1.00 96.69 308 LEU A O 1
ATOM 2365 N N . ALA A 1 309 ? 14.082 -7.016 -28.292 1.00 96.12 309 ALA A N 1
ATOM 2366 C CA . ALA A 1 309 ? 12.958 -7.665 -28.962 1.00 96.12 309 ALA A CA 1
ATOM 2367 C C . ALA A 1 309 ? 13.316 -9.070 -29.475 1.00 96.12 309 ALA A C 1
ATOM 2369 O O . ALA A 1 309 ? 12.554 -10.009 -29.265 1.00 96.12 309 ALA A O 1
ATOM 2370 N N . ARG A 1 310 ? 14.501 -9.243 -30.082 1.00 96.75 310 ARG A N 1
ATOM 2371 C CA . ARG A 1 310 ? 14.991 -10.556 -30.547 1.00 96.75 310 ARG A CA 1
ATOM 2372 C C . ARG A 1 310 ? 15.188 -11.561 -29.414 1.00 96.75 310 ARG A C 1
ATOM 2374 O O . ARG A 1 310 ? 15.002 -12.752 -29.631 1.00 96.75 310 ARG A O 1
ATOM 2381 N N . LEU A 1 311 ? 15.598 -11.097 -28.236 1.00 96.06 311 LEU A N 1
ATOM 2382 C CA . LEU A 1 311 ? 15.792 -11.956 -27.067 1.00 96.06 311 LEU A CA 1
ATOM 2383 C C . LEU A 1 311 ? 14.500 -12.195 -26.279 1.00 96.06 311 LEU A C 1
ATOM 2385 O O . LEU A 1 311 ? 14.475 -13.092 -25.442 1.00 96.06 311 LEU A O 1
ATOM 2389 N N . GLY A 1 312 ? 13.455 -11.395 -26.513 1.00 95.00 312 GLY A N 1
ATOM 2390 C CA . GLY A 1 312 ? 12.242 -11.398 -25.694 1.00 95.00 312 GLY A CA 1
ATOM 2391 C C . GLY A 1 312 ? 12.490 -10.969 -24.242 1.00 95.00 312 GLY A C 1
ATOM 2392 O O . GLY A 1 312 ? 11.648 -11.209 -23.381 1.00 95.00 312 GLY A O 1
ATOM 2393 N N . ASP A 1 313 ? 13.641 -10.357 -23.958 1.00 93.50 313 ASP A N 1
ATOM 2394 C CA . ASP A 1 313 ? 14.049 -9.976 -22.610 1.00 93.50 313 ASP A CA 1
ATOM 2395 C C . ASP A 1 313 ? 13.706 -8.505 -22.367 1.00 93.50 313 ASP A C 1
ATOM 2397 O O . ASP A 1 313 ? 14.384 -7.606 -22.860 1.00 93.50 313 ASP A O 1
ATOM 2401 N N . ILE A 1 314 ? 12.631 -8.258 -21.616 1.00 96.00 314 ILE A N 1
ATOM 2402 C CA . ILE A 1 314 ? 12.235 -6.912 -21.178 1.00 96.00 314 ILE A CA 1
ATOM 2403 C C . ILE A 1 314 ? 12.628 -6.631 -19.723 1.00 96.00 314 ILE A C 1
ATOM 2405 O O . ILE A 1 314 ? 12.227 -5.598 -19.181 1.00 96.00 314 ILE A O 1
ATOM 2409 N N . SER A 1 315 ? 13.430 -7.501 -19.087 1.00 94.19 315 SER A N 1
ATOM 2410 C CA . SER A 1 315 ? 13.791 -7.361 -17.670 1.00 94.19 315 SER A CA 1
ATOM 2411 C C . SER A 1 315 ? 14.490 -6.033 -17.393 1.00 94.19 315 SER A C 1
ATOM 2413 O O . SER A 1 315 ? 14.190 -5.382 -16.397 1.00 94.19 315 SER A O 1
ATOM 2415 N N . ALA A 1 316 ? 15.350 -5.579 -18.309 1.00 95.06 316 ALA A N 1
ATOM 2416 C CA . ALA A 1 316 ? 16.059 -4.309 -18.186 1.00 95.06 316 ALA A CA 1
ATOM 2417 C C . ALA A 1 316 ? 15.127 -3.098 -18.250 1.00 95.06 316 ALA A C 1
ATOM 2419 O O . ALA A 1 316 ? 15.315 -2.155 -17.488 1.00 95.06 316 ALA A O 1
ATOM 2420 N N . LEU A 1 317 ? 14.111 -3.134 -19.120 1.00 97.62 317 LEU A N 1
ATOM 2421 C CA . LEU A 1 317 ? 13.118 -2.061 -19.223 1.00 97.62 317 LEU A CA 1
ATOM 2422 C C . LEU A 1 317 ? 12.276 -1.991 -17.947 1.00 97.62 317 LEU A C 1
ATOM 2424 O O . LEU A 1 317 ? 12.040 -0.905 -17.421 1.00 97.62 317 LEU A O 1
ATOM 2428 N N . VAL A 1 318 ? 11.873 -3.150 -17.419 1.00 97.56 318 VAL A N 1
ATOM 2429 C CA . VAL A 1 318 ? 11.126 -3.244 -16.159 1.00 97.56 318 VAL A CA 1
ATOM 2430 C C . VAL A 1 318 ? 11.989 -2.775 -14.986 1.00 97.56 318 VAL A C 1
ATOM 2432 O O . VAL A 1 318 ? 11.547 -1.939 -14.204 1.00 97.56 318 VAL A O 1
ATOM 2435 N N . ALA A 1 319 ? 13.225 -3.264 -14.871 1.00 97.12 319 ALA A N 1
ATOM 2436 C CA . ALA A 1 319 ? 14.143 -2.900 -13.795 1.00 97.12 319 ALA A CA 1
ATOM 2437 C C . ALA A 1 319 ? 14.477 -1.405 -13.813 1.00 97.12 319 ALA A C 1
ATOM 2439 O O . ALA A 1 319 ? 14.462 -0.761 -12.765 1.00 97.12 319 ALA A O 1
ATOM 2440 N N . TYR A 1 320 ? 14.713 -0.841 -14.999 1.00 97.81 320 TYR A N 1
ATOM 2441 C CA . TYR A 1 320 ? 14.939 0.587 -15.168 1.00 97.81 320 TYR A CA 1
ATOM 2442 C C . TYR A 1 320 ? 13.703 1.409 -14.791 1.00 97.81 320 TYR A C 1
ATOM 2444 O O . TYR A 1 320 ? 13.815 2.378 -14.046 1.00 97.81 320 TYR A O 1
ATOM 2452 N N . TRP A 1 321 ? 12.512 0.999 -15.234 1.00 97.75 321 TRP A N 1
ATOM 2453 C CA . TRP A 1 321 ? 11.276 1.692 -14.878 1.00 97.75 321 TRP A CA 1
ATOM 2454 C C . TRP A 1 321 ? 11.044 1.693 -13.360 1.00 97.75 321 TRP A C 1
ATOM 2456 O O . TRP A 1 321 ? 10.711 2.736 -12.796 1.00 97.75 321 TRP A O 1
ATOM 2466 N N . LEU A 1 322 ? 11.271 0.558 -12.685 1.00 97.12 322 LEU A N 1
ATOM 2467 C CA . LEU A 1 322 ? 11.168 0.443 -11.224 1.00 97.12 322 LEU A CA 1
ATOM 2468 C C . LEU A 1 322 ? 12.203 1.317 -10.510 1.00 97.12 322 LEU A C 1
ATOM 2470 O O . LEU A 1 322 ? 11.871 1.966 -9.521 1.00 97.12 322 LEU A O 1
ATOM 2474 N N . LEU A 1 323 ? 13.437 1.353 -11.025 1.00 96.12 323 LEU A N 1
ATOM 2475 C CA . LEU A 1 323 ? 14.501 2.219 -10.526 1.00 96.12 323 LEU A CA 1
ATOM 2476 C C . LEU A 1 323 ? 14.080 3.693 -10.620 1.00 96.12 323 LEU A C 1
ATOM 2478 O O . LEU A 1 323 ? 14.143 4.407 -9.622 1.00 96.12 323 LEU A O 1
ATOM 2482 N N . ARG A 1 324 ? 13.595 4.129 -11.789 1.00 96.50 324 ARG A N 1
ATOM 2483 C CA . ARG A 1 324 ? 13.186 5.517 -12.057 1.00 96.50 324 ARG A CA 1
ATOM 2484 C C . ARG A 1 324 ? 11.968 5.955 -11.241 1.00 96.50 324 ARG A C 1
ATOM 2486 O O . ARG A 1 324 ? 11.901 7.106 -10.829 1.00 96.50 324 ARG A O 1
ATOM 2493 N N . ASN A 1 325 ? 11.022 5.047 -10.995 1.00 96.56 325 ASN A N 1
ATOM 2494 C CA . ASN A 1 325 ? 9.738 5.345 -10.349 1.00 96.56 325 ASN A CA 1
ATOM 2495 C C . ASN A 1 325 ? 9.676 4.914 -8.875 1.00 96.56 325 ASN A C 1
ATOM 2497 O O . ASN A 1 325 ? 8.584 4.793 -8.319 1.00 96.56 325 ASN A O 1
ATOM 2501 N N . GLN A 1 326 ? 10.814 4.670 -8.219 1.00 95.25 326 GLN A N 1
ATOM 2502 C CA . GLN A 1 326 ? 10.821 4.146 -6.852 1.00 95.25 326 GLN A CA 1
ATOM 2503 C C . GLN A 1 326 ? 10.112 5.071 -5.849 1.00 95.25 326 GLN A C 1
ATOM 2505 O O . GLN A 1 326 ? 9.334 4.590 -5.026 1.00 95.25 326 GLN A O 1
ATOM 2510 N N . SER A 1 327 ? 10.336 6.385 -5.932 1.00 93.81 327 SER A N 1
ATOM 2511 C CA . SER A 1 327 ? 9.668 7.373 -5.074 1.00 93.81 327 SER A CA 1
ATOM 2512 C C . SER A 1 327 ? 8.151 7.368 -5.288 1.00 93.81 327 SER A C 1
ATOM 2514 O O . SER A 1 327 ? 7.400 7.209 -4.327 1.00 93.81 327 SER A O 1
ATOM 2516 N N . LYS A 1 328 ? 7.702 7.414 -6.553 1.00 95.81 328 LYS A N 1
ATOM 2517 C CA . LYS A 1 328 ? 6.280 7.318 -6.938 1.00 95.81 328 LYS A CA 1
ATOM 2518 C C . LYS A 1 328 ? 5.642 6.024 -6.416 1.00 95.81 328 LYS A C 1
ATOM 2520 O O . LYS A 1 328 ? 4.516 6.042 -5.928 1.00 95.81 328 LYS A O 1
ATOM 2525 N N . LEU A 1 329 ? 6.359 4.899 -6.481 1.00 95.94 329 LEU A N 1
ATOM 2526 C CA . LEU A 1 329 ? 5.895 3.608 -5.961 1.00 95.94 329 LEU A CA 1
ATOM 2527 C C . LEU A 1 329 ? 5.742 3.613 -4.440 1.00 95.94 329 LEU A C 1
ATOM 2529 O O . LEU A 1 329 ? 4.734 3.121 -3.930 1.00 95.94 329 LEU A O 1
ATOM 2533 N N . GLN A 1 330 ? 6.722 4.154 -3.714 1.00 95.00 330 GLN A N 1
ATOM 2534 C CA . GLN A 1 330 ? 6.665 4.266 -2.255 1.00 95.00 330 GLN A CA 1
ATOM 2535 C C . GLN A 1 330 ? 5.508 5.162 -1.817 1.00 95.00 330 GLN A C 1
ATOM 2537 O O . GLN A 1 330 ? 4.728 4.775 -0.946 1.00 95.00 330 GLN A O 1
ATOM 2542 N N . GLU A 1 331 ? 5.353 6.314 -2.468 1.00 96.06 331 GLU A N 1
ATOM 2543 C CA . GLU A 1 331 ? 4.266 7.246 -2.198 1.00 96.06 331 GLU A CA 1
ATOM 2544 C C . GLU A 1 331 ? 2.900 6.606 -2.470 1.00 96.06 331 GLU A C 1
ATOM 2546 O O . GLU A 1 331 ? 2.049 6.581 -1.582 1.00 96.06 331 GLU A O 1
ATOM 2551 N N . ALA A 1 332 ? 2.702 6.002 -3.646 1.00 96.81 332 ALA A N 1
ATOM 2552 C CA . ALA A 1 332 ? 1.446 5.339 -3.996 1.00 96.81 332 ALA A CA 1
ATOM 2553 C C . ALA A 1 332 ? 1.121 4.167 -3.052 1.00 96.81 332 ALA A C 1
ATOM 2555 O O . ALA A 1 332 ? -0.033 3.968 -2.673 1.00 96.81 332 ALA A O 1
ATOM 2556 N N . THR A 1 333 ? 2.136 3.407 -2.628 1.00 95.81 333 THR A N 1
ATOM 2557 C CA . THR A 1 333 ? 1.988 2.330 -1.635 1.00 95.81 333 THR A CA 1
ATOM 2558 C C . THR A 1 333 ? 1.517 2.887 -0.293 1.00 95.81 333 THR A C 1
ATOM 2560 O O . THR A 1 333 ? 0.593 2.341 0.309 1.00 95.81 333 THR A O 1
ATOM 2563 N N . HIS A 1 334 ? 2.124 3.979 0.174 1.00 95.50 334 HIS A N 1
ATOM 2564 C CA . HIS A 1 334 ? 1.743 4.638 1.420 1.00 95.50 334 HIS A CA 1
ATOM 2565 C C . HIS A 1 334 ? 0.330 5.231 1.342 1.00 95.50 334 HIS A C 1
ATOM 2567 O O . HIS A 1 334 ? -0.472 5.011 2.244 1.00 95.50 334 HIS A O 1
ATOM 2573 N N . GLN A 1 335 ? -0.019 5.899 0.238 1.00 96.69 335 GLN A N 1
ATOM 2574 C CA . GLN A 1 335 ? -1.371 6.412 -0.004 1.00 96.69 335 GLN A CA 1
ATOM 2575 C C . GLN A 1 335 ? -2.417 5.288 0.033 1.00 96.69 335 GLN A C 1
ATOM 2577 O O . GLN A 1 335 ? -3.418 5.407 0.732 1.00 96.69 335 GLN A O 1
ATOM 2582 N N . LEU A 1 336 ? -2.156 4.162 -0.640 1.00 96.50 336 LEU A N 1
ATOM 2583 C CA . LEU A 1 336 ? -3.046 2.995 -0.634 1.00 96.50 336 LEU A CA 1
ATOM 2584 C C . LEU A 1 336 ? -3.254 2.412 0.768 1.00 96.50 336 LEU A C 1
ATOM 2586 O O . LEU A 1 336 ? -4.368 2.023 1.120 1.00 96.50 336 LEU A O 1
ATOM 2590 N N . LYS A 1 337 ? -2.195 2.350 1.580 1.00 95.88 337 LYS A N 1
ATOM 2591 C CA . LYS A 1 337 ? -2.296 1.921 2.982 1.00 95.88 337 LYS A CA 1
ATOM 2592 C C . LYS A 1 337 ? -3.101 2.916 3.811 1.00 95.88 337 LYS A C 1
ATOM 2594 O O . LYS A 1 337 ? -4.023 2.509 4.510 1.00 95.88 337 LYS A O 1
ATOM 2599 N N . ASN A 1 338 ? -2.825 4.209 3.664 1.00 96.50 338 ASN A N 1
ATOM 2600 C CA . ASN A 1 338 ? -3.545 5.263 4.373 1.00 96.50 338 ASN A CA 1
ATOM 2601 C C . ASN A 1 338 ? -5.033 5.263 4.046 1.00 96.50 338 ASN A C 1
ATOM 2603 O O . ASN A 1 338 ? -5.850 5.360 4.953 1.00 96.50 338 ASN A O 1
ATOM 2607 N N . GLU A 1 339 ? -5.408 5.101 2.780 1.00 97.06 339 GLU A N 1
ATOM 2608 C CA . GLU A 1 339 ? -6.813 5.011 2.382 1.00 97.06 339 GLU A CA 1
ATOM 2609 C C . GLU A 1 339 ? -7.518 3.812 3.014 1.00 97.06 339 GLU A C 1
ATOM 2611 O O . GLU A 1 339 ? -8.650 3.940 3.480 1.00 97.06 339 GLU A O 1
ATOM 2616 N N . ARG A 1 340 ? -6.849 2.656 3.100 1.00 96.31 340 ARG A N 1
ATOM 2617 C CA . ARG A 1 340 ? -7.390 1.484 3.804 1.00 96.31 340 ARG A CA 1
ATOM 2618 C C . ARG A 1 340 ? -7.544 1.751 5.299 1.00 96.31 340 ARG A C 1
ATOM 2620 O O . ARG A 1 340 ? -8.586 1.417 5.859 1.00 96.31 340 ARG A O 1
ATOM 2627 N N . THR A 1 341 ? -6.555 2.372 5.935 1.00 96.38 341 THR A N 1
ATOM 2628 C CA . THR A 1 341 ? -6.622 2.750 7.354 1.00 96.38 341 THR A CA 1
ATOM 2629 C C . THR A 1 341 ? -7.752 3.747 7.610 1.00 96.38 341 THR A C 1
ATOM 2631 O O . THR A 1 341 ? -8.564 3.537 8.511 1.00 96.38 341 THR A O 1
ATOM 2634 N N . ILE A 1 342 ? -7.885 4.780 6.774 1.00 97.44 342 ILE A N 1
ATOM 2635 C CA . ILE A 1 342 ? -8.986 5.749 6.831 1.00 97.44 342 ILE A CA 1
ATOM 2636 C C . ILE A 1 342 ? -10.327 5.039 6.638 1.00 97.44 342 ILE A C 1
ATOM 2638 O O . ILE A 1 342 ? -11.261 5.315 7.384 1.00 97.44 342 ILE A O 1
ATOM 2642 N N . ALA A 1 343 ? -10.435 4.089 5.708 1.00 96.31 343 ALA A N 1
ATOM 2643 C CA . ALA A 1 343 ? -11.660 3.319 5.499 1.00 96.31 343 ALA A CA 1
ATOM 2644 C C . ALA A 1 343 ? -12.049 2.464 6.720 1.00 96.31 343 ALA A C 1
ATOM 2646 O O . ALA A 1 343 ? -13.234 2.250 6.962 1.00 96.31 343 ALA A O 1
ATOM 2647 N N . VAL A 1 344 ? -11.079 1.983 7.507 1.00 94.69 344 VAL A N 1
ATOM 2648 C CA . VAL A 1 344 ? -11.346 1.299 8.785 1.00 94.69 344 VAL A CA 1
ATOM 2649 C C . VAL A 1 344 ? -11.789 2.293 9.862 1.00 94.69 344 VAL A C 1
ATOM 2651 O O . VAL A 1 344 ? -12.772 2.034 10.551 1.00 94.69 344 VAL A O 1
ATOM 2654 N N . LEU A 1 345 ? -11.104 3.433 9.989 1.00 95.31 345 LEU A N 1
ATOM 2655 C CA . LEU A 1 345 ? -11.411 4.469 10.986 1.00 95.31 345 LEU A CA 1
ATOM 2656 C C . LEU A 1 345 ? -12.748 5.178 10.733 1.00 95.31 345 LEU A C 1
ATOM 2658 O O . LEU A 1 345 ? -13.401 5.634 11.667 1.00 95.31 345 LEU A O 1
ATOM 2662 N N . THR A 1 346 ? -13.156 5.265 9.469 1.00 96.38 346 THR A N 1
ATOM 2663 C CA . THR A 1 346 ? -14.432 5.851 9.033 1.00 96.38 346 THR A CA 1
ATOM 2664 C C . THR A 1 346 ? -15.512 4.795 8.794 1.00 96.38 346 THR A C 1
ATOM 2666 O O . THR A 1 346 ? -16.562 5.100 8.228 1.00 96.38 346 THR A O 1
ATOM 2669 N N . ASP A 1 347 ? -15.288 3.549 9.232 1.00 95.75 347 ASP A N 1
ATOM 2670 C CA . ASP A 1 347 ? -16.273 2.480 9.105 1.00 95.75 347 ASP A CA 1
ATOM 2671 C C . ASP A 1 347 ? -17.515 2.804 9.945 1.00 95.75 347 ASP A C 1
ATOM 2673 O O . ASP A 1 347 ? -17.558 2.640 11.170 1.00 95.75 347 ASP A O 1
ATOM 2677 N N . GLU A 1 348 ? -18.564 3.241 9.250 1.00 95.19 348 GLU A N 1
ATOM 2678 C CA . GLU A 1 348 ? -19.822 3.661 9.850 1.00 95.19 348 GLU A CA 1
ATOM 2679 C C . GLU A 1 348 ? -20.433 2.579 10.754 1.00 95.19 348 GLU A C 1
ATOM 2681 O O . GLU A 1 348 ? -21.085 2.888 11.756 1.00 95.19 348 GLU A O 1
ATOM 2686 N N . HIS A 1 349 ? -20.215 1.299 10.452 1.00 90.81 349 HIS A N 1
ATOM 2687 C CA . HIS A 1 349 ? -20.743 0.216 11.270 1.00 90.81 349 HIS A CA 1
ATOM 2688 C C . HIS A 1 349 ? -20.040 0.122 12.624 1.00 90.81 349 HIS A C 1
ATOM 2690 O O . HIS A 1 349 ? -20.718 -0.062 13.639 1.00 90.81 349 HIS A O 1
ATOM 2696 N N . ILE A 1 350 ? -18.713 0.286 12.662 1.00 92.00 350 ILE A N 1
ATOM 2697 C CA . ILE A 1 350 ? -17.949 0.321 13.917 1.00 92.00 350 ILE A CA 1
ATOM 2698 C C . ILE A 1 350 ? -18.347 1.559 14.722 1.00 92.00 350 ILE A C 1
ATOM 2700 O O . ILE A 1 350 ? -18.665 1.431 15.907 1.00 92.00 350 ILE A O 1
ATOM 2704 N N . CYS A 1 351 ? -18.415 2.731 14.082 1.00 94.31 351 CYS A N 1
ATOM 2705 C CA . CYS A 1 351 ? -18.821 3.972 14.741 1.00 94.31 351 CYS A CA 1
ATOM 2706 C C . CYS A 1 351 ? -20.221 3.855 15.362 1.00 94.31 351 CYS A C 1
ATOM 2708 O O . CYS A 1 351 ? -20.401 4.154 16.543 1.00 94.31 351 CYS A O 1
ATOM 2710 N N . ARG A 1 352 ? -21.212 3.359 14.605 1.00 92.81 352 ARG A N 1
ATOM 2711 C CA . ARG A 1 352 ? -22.583 3.151 15.104 1.00 92.81 352 ARG A CA 1
ATOM 2712 C C . ARG A 1 352 ? -22.629 2.137 16.247 1.00 92.81 352 ARG A C 1
ATOM 2714 O O . ARG A 1 352 ? -23.341 2.366 17.222 1.00 92.81 352 ARG A O 1
ATOM 2721 N N . ALA A 1 353 ? -21.876 1.039 16.154 1.00 91.44 353 ALA A N 1
ATOM 2722 C CA . ALA A 1 353 ? -21.818 0.032 17.213 1.00 91.44 353 ALA A CA 1
ATOM 2723 C C . ALA A 1 353 ? -21.237 0.609 18.513 1.00 91.44 353 ALA A C 1
ATOM 2725 O O . ALA A 1 353 ? -21.834 0.444 19.577 1.00 91.44 353 ALA A O 1
ATOM 2726 N N . LYS A 1 354 ? -20.124 1.349 18.430 1.00 94.56 354 LYS A N 1
ATOM 2727 C CA . LYS A 1 354 ? -19.527 2.037 19.583 1.00 94.56 354 LYS A CA 1
ATOM 2728 C C . LYS A 1 354 ? -20.479 3.068 20.178 1.00 94.56 354 LYS A C 1
ATOM 2730 O O . LYS A 1 354 ? -20.705 3.042 21.383 1.00 94.56 354 LYS A O 1
ATOM 2735 N N . ALA A 1 355 ? -21.094 3.909 19.346 1.00 95.44 355 ALA A N 1
ATOM 2736 C CA . ALA A 1 355 ? -22.050 4.919 19.796 1.00 95.44 355 ALA A CA 1
ATOM 2737 C C . ALA A 1 355 ? -23.258 4.298 20.516 1.00 95.44 355 ALA A C 1
ATOM 2739 O O . ALA A 1 355 ? -23.715 4.832 21.525 1.00 95.44 355 ALA A O 1
ATOM 2740 N N . HIS A 1 356 ? -23.754 3.156 20.031 1.00 94.12 356 HIS A N 1
ATOM 2741 C CA . HIS A 1 356 ? -24.822 2.403 20.686 1.00 94.12 356 HIS A CA 1
ATOM 2742 C C . HIS A 1 356 ? -24.392 1.884 22.066 1.00 94.12 356 HIS A C 1
ATOM 2744 O O . HIS A 1 356 ? -25.091 2.119 23.048 1.00 94.12 356 HIS A O 1
ATOM 2750 N N . VAL A 1 357 ? -23.229 1.229 22.166 1.00 94.38 357 VAL A N 1
ATOM 2751 C CA . VAL A 1 357 ? -22.702 0.723 23.449 1.00 94.38 357 VAL A CA 1
ATOM 2752 C C . VAL A 1 357 ? -22.434 1.868 24.431 1.00 94.38 357 VAL A C 1
ATOM 2754 O O . VAL A 1 357 ? -22.811 1.783 25.593 1.00 94.38 357 VAL A O 1
ATOM 2757 N N . GLN A 1 358 ? -21.854 2.976 23.966 1.00 96.19 358 GLN A N 1
ATOM 2758 C CA . GLN A 1 358 ? -21.606 4.169 24.781 1.00 96.19 358 GLN A CA 1
ATOM 2759 C C . GLN A 1 358 ? -22.893 4.857 25.244 1.00 96.19 358 GLN A C 1
ATOM 2761 O O . GLN A 1 358 ? -22.913 5.471 26.309 1.00 96.19 358 GLN A O 1
ATOM 2766 N N . ARG A 1 359 ? -23.968 4.809 24.448 1.00 95.62 359 ARG A N 1
ATOM 2767 C CA . ARG A 1 359 ? -25.281 5.299 24.876 1.00 95.62 359 ARG A CA 1
ATOM 2768 C C . ARG A 1 359 ? -25.832 4.428 26.004 1.00 95.62 359 ARG A C 1
ATOM 2770 O O . ARG A 1 359 ? -26.144 4.981 27.049 1.00 95.62 359 ARG A O 1
ATOM 2777 N N . GLY A 1 360 ? -25.839 3.104 25.831 1.00 92.88 360 GLY A N 1
ATOM 2778 C CA . GLY A 1 360 ? -26.279 2.173 26.876 1.00 92.88 360 GLY A CA 1
ATOM 2779 C C . GLY A 1 360 ? -25.459 2.293 28.165 1.00 92.88 360 GLY A C 1
ATOM 2780 O O . GLY A 1 360 ? -26.020 2.302 29.252 1.00 92.88 360 GLY A O 1
ATOM 2781 N N . LEU A 1 361 ? -24.141 2.494 28.052 1.00 96.50 361 LEU A N 1
ATOM 2782 C CA . LEU A 1 361 ? -23.269 2.753 29.202 1.00 96.50 361 LEU A CA 1
ATOM 2783 C C . LEU A 1 361 ? -23.668 4.033 29.956 1.00 96.50 361 LEU A C 1
ATOM 2785 O O . LEU A 1 361 ? -23.742 4.025 31.181 1.00 96.50 361 LEU A O 1
ATOM 2789 N N . ARG A 1 362 ? -23.944 5.130 29.236 1.00 97.38 362 ARG A N 1
ATOM 2790 C CA . ARG A 1 362 ? -24.400 6.395 29.841 1.00 97.38 362 ARG A CA 1
ATOM 2791 C C . ARG A 1 362 ? -25.768 6.257 30.500 1.00 97.38 362 ARG A C 1
ATOM 2793 O O . ARG A 1 362 ? -25.954 6.767 31.596 1.00 97.38 362 ARG A O 1
ATOM 2800 N N . GLU A 1 363 ? -26.701 5.571 29.846 1.00 96.06 363 GLU A N 1
ATOM 2801 C CA . GLU A 1 363 ? -28.029 5.290 30.399 1.00 96.06 363 GLU A CA 1
ATOM 2802 C C . GLU A 1 363 ? -27.913 4.473 31.694 1.00 96.06 363 GLU A C 1
ATOM 2804 O O . GLU A 1 363 ? -28.453 4.889 32.714 1.00 96.06 363 GLU A O 1
ATOM 2809 N N . GLY A 1 364 ? -27.118 3.395 31.697 1.00 95.88 364 GLY A N 1
ATOM 2810 C CA . GLY A 1 364 ? -26.880 2.575 32.889 1.00 95.88 364 GLY A CA 1
ATOM 2811 C C . GLY A 1 364 ? -26.250 3.354 34.048 1.00 95.88 364 GLY A C 1
ATOM 2812 O O . GLY A 1 364 ? -26.685 3.215 35.191 1.00 95.88 364 GLY A O 1
ATOM 2813 N N . LEU A 1 365 ? -25.273 4.222 33.761 1.00 96.44 365 LEU A N 1
ATOM 2814 C CA . LEU A 1 365 ? -24.662 5.100 34.766 1.00 96.44 365 LEU A CA 1
ATOM 2815 C C . LEU A 1 365 ? -25.662 6.117 35.332 1.00 96.44 365 LEU A C 1
ATOM 2817 O O . LEU A 1 365 ? -25.741 6.278 36.548 1.00 96.44 365 LEU A O 1
ATOM 2821 N N . ASN A 1 366 ? -26.456 6.770 34.479 1.00 96.19 366 ASN A N 1
ATOM 2822 C CA . ASN A 1 366 ? -27.469 7.732 34.919 1.00 96.19 366 ASN A CA 1
ATOM 2823 C C . ASN A 1 366 ? -28.539 7.062 35.790 1.00 96.19 366 ASN A C 1
ATOM 2825 O O . ASN A 1 366 ? -28.842 7.559 36.872 1.00 96.19 366 ASN A O 1
ATOM 2829 N N . SER A 1 367 ? -29.051 5.899 35.377 1.00 96.31 367 SER A N 1
ATOM 2830 C CA . SER A 1 367 ? -30.015 5.134 36.174 1.00 96.31 367 SER A CA 1
ATOM 2831 C C . SER A 1 367 ? -29.439 4.708 37.525 1.00 96.31 367 SER A C 1
ATOM 2833 O O . SER A 1 367 ? -30.142 4.733 38.535 1.00 96.31 367 SER A O 1
ATOM 2835 N N . LEU A 1 368 ? -28.152 4.351 37.583 1.00 95.25 368 LEU A N 1
ATOM 2836 C CA . LEU A 1 368 ? -27.503 4.016 38.849 1.00 95.25 368 LEU A CA 1
ATOM 2837 C C . LEU A 1 368 ? -27.423 5.234 39.778 1.00 95.25 368 LEU A C 1
ATOM 2839 O O . LEU A 1 368 ? -27.721 5.110 40.967 1.00 95.25 368 LEU A O 1
ATOM 2843 N N . LEU A 1 369 ? -27.065 6.404 39.242 1.00 94.25 369 LEU A N 1
ATOM 2844 C CA . LEU A 1 369 ? -27.026 7.657 39.999 1.00 94.25 369 LEU A CA 1
ATOM 2845 C C . LEU A 1 369 ? -28.409 8.040 40.537 1.00 94.25 369 LEU A C 1
ATOM 2847 O O . LEU A 1 369 ? -28.525 8.413 41.703 1.00 94.25 369 LEU A O 1
ATOM 2851 N N . GLU A 1 370 ? -29.464 7.889 39.736 1.00 95.31 370 GLU A N 1
ATOM 2852 C CA . GLU A 1 370 ? -30.846 8.132 40.164 1.00 95.31 370 GLU A CA 1
ATOM 2853 C C . GLU A 1 370 ? -31.253 7.206 41.319 1.00 95.31 370 GLU A C 1
ATOM 2855 O O . GLU A 1 370 ? -31.749 7.670 42.348 1.00 95.31 370 GLU A O 1
ATOM 2860 N N . VAL A 1 371 ? -30.973 5.902 41.206 1.00 94.25 371 VAL A N 1
ATOM 2861 C CA . VAL A 1 371 ? -31.260 4.918 42.266 1.00 94.25 371 VAL A CA 1
ATOM 2862 C C . VAL A 1 371 ? -30.492 5.239 43.553 1.00 94.25 371 VAL A C 1
ATOM 2864 O O . VAL A 1 371 ? -31.036 5.116 44.655 1.00 94.25 371 VAL A O 1
ATOM 2867 N N . GLN A 1 372 ? -29.235 5.671 43.441 1.00 91.69 372 GLN A N 1
ATOM 2868 C CA . GLN A 1 372 ? -28.442 6.091 44.596 1.00 91.69 372 GLN A CA 1
ATOM 2869 C C . GLN A 1 372 ? -28.971 7.395 45.217 1.00 91.69 372 GLN A C 1
ATOM 2871 O O . GLN A 1 372 ? -29.039 7.496 46.445 1.00 91.69 372 GLN A O 1
ATOM 2876 N N . GLY A 1 373 ? -29.404 8.355 44.396 1.00 91.38 373 GLY A N 1
ATOM 2877 C CA . GLY A 1 373 ? -29.976 9.631 44.831 1.00 91.38 373 GLY A CA 1
ATOM 2878 C C . GLY A 1 373 ? -31.305 9.476 45.575 1.00 91.38 373 GLY A C 1
ATOM 2879 O O . GLY A 1 373 ? -31.469 10.033 46.661 1.00 91.38 373 GLY A O 1
ATOM 2880 N N . LEU A 1 374 ? -32.218 8.641 45.067 1.00 84.19 374 LEU A N 1
ATOM 2881 C CA . LEU A 1 374 ? -33.494 8.330 45.732 1.00 84.19 374 LEU A CA 1
ATOM 2882 C C . LEU A 1 374 ? -33.287 7.760 47.141 1.00 84.19 374 LEU A C 1
ATOM 2884 O O . LEU A 1 374 ? -34.050 8.037 48.066 1.00 84.19 374 LEU A O 1
ATOM 2888 N N . LYS A 1 375 ? -32.213 6.990 47.331 1.00 74.25 375 LYS A N 1
ATOM 2889 C CA . LYS A 1 375 ? -31.878 6.398 48.627 1.00 74.25 375 LYS A CA 1
ATOM 2890 C C . LYS A 1 375 ? -31.354 7.418 49.637 1.00 74.25 375 LYS A C 1
ATOM 2892 O O . LYS A 1 375 ? -31.530 7.210 50.836 1.00 74.25 375 LYS A O 1
ATOM 2897 N N . LEU A 1 376 ? -30.701 8.485 49.175 1.00 70.75 376 LEU A N 1
ATOM 2898 C CA . LEU A 1 376 ? -30.297 9.598 50.035 1.00 70.75 376 LEU A CA 1
ATOM 2899 C C . LEU A 1 376 ? -31.517 10.425 50.448 1.00 70.75 376 LEU A C 1
ATOM 2901 O O . LEU A 1 376 ? -31.657 10.726 51.628 1.00 70.75 376 LEU A O 1
ATOM 2905 N N . ALA A 1 377 ? -32.434 10.689 49.513 1.00 68.69 377 ALA A N 1
ATOM 2906 C CA . ALA A 1 377 ? -33.668 11.425 49.786 1.00 68.69 377 ALA A CA 1
ATOM 2907 C C . ALA A 1 377 ? -34.607 10.708 50.773 1.00 68.69 377 ALA A C 1
ATOM 2909 O O . ALA A 1 377 ? -35.312 11.370 51.515 1.00 68.69 377 ALA A O 1
ATOM 2910 N N . HIS A 1 378 ? -34.609 9.370 50.810 1.00 64.12 378 HIS A N 1
ATOM 2911 C CA . HIS A 1 378 ? -35.413 8.604 51.773 1.00 64.12 378 HIS A CA 1
ATOM 2912 C C . HIS A 1 378 ? -34.772 8.479 53.171 1.00 64.12 378 HIS A C 1
ATOM 2914 O O . HIS A 1 378 ? -35.402 7.975 54.096 1.00 64.12 378 HIS A O 1
ATOM 2920 N N . ARG A 1 379 ? -33.493 8.849 53.319 1.00 63.59 379 ARG A N 1
ATOM 2921 C CA . ARG A 1 379 ? -32.766 8.806 54.601 1.00 63.59 379 ARG A CA 1
ATOM 2922 C C . ARG A 1 379 ? -32.685 10.161 55.298 1.00 63.59 379 ARG A C 1
ATOM 2924 O O . ARG A 1 379 ? -32.401 10.172 56.494 1.00 63.59 379 ARG A O 1
ATOM 2931 N N . ALA A 1 380 ? -32.836 11.245 54.541 1.00 57.97 380 ALA A N 1
ATOM 2932 C CA . ALA A 1 380 ? -33.060 12.588 55.062 1.00 57.97 380 ALA A CA 1
ATOM 2933 C C . ALA A 1 380 ? -34.522 12.719 55.496 1.00 57.97 380 ALA A C 1
ATOM 2935 O O . ALA A 1 380 ? -34.751 13.398 56.520 1.00 57.97 380 ALA A O 1
#

Mean predicted aligned error: 15.3 Å

Solvent-accessible surface area (backbone atoms only — not comparable to full-atom values): 24324 Å² total; per-residue (Å²): 146,81,90,78,90,77,90,82,83,82,84,83,77,88,77,83,74,83,74,84,73,85,81,76,90,75,87,78,82,83,89,83,83,85,86,83,85,86,82,87,83,77,86,65,86,82,78,68,72,77,78,63,99,70,82,71,69,60,85,48,72,71,42,40,54,51,51,53,50,46,47,48,68,45,58,75,69,58,66,68,53,88,80,40,69,69,31,55,54,40,31,52,54,46,42,71,74,67,59,57,78,56,70,69,38,45,52,36,39,49,54,34,20,52,33,51,47,51,49,50,52,53,50,52,51,51,52,52,50,37,52,44,32,68,68,49,82,74,60,52,70,60,52,32,62,76,69,67,50,92,47,68,88,84,52,43,72,67,74,73,49,89,71,56,66,70,57,33,37,48,47,28,40,55,48,40,65,70,49,42,53,69,82,80,60,96,77,67,71,73,77,77,76,73,80,77,75,88,75,78,90,80,86,80,90,74,89,80,80,88,83,89,82,81,88,82,82,88,84,90,80,91,83,90,81,92,79,86,90,81,86,84,88,82,78,94,79,80,95,72,92,75,80,92,74,95,68,89,72,77,78,72,78,89,70,71,48,73,56,34,54,51,43,49,68,42,40,62,57,49,56,57,50,49,72,43,94,77,55,67,82,86,40,44,70,60,48,56,57,46,50,54,50,52,51,38,26,73,73,44,40,39,63,43,7,41,49,30,62,77,67,71,55,56,62,40,60,52,28,43,50,50,62,75,38,44,66,60,50,52,51,53,52,51,51,55,28,49,54,44,33,48,53,58,76,64,30,62,67,59,53,51,52,49,53,51,42,55,45,53,34,50,51,35,51,50,55,42,51,50,59,53,48,55,55,50,64,74,72,107